Protein AF-U2P2Z2-F1 (afdb_monomer_lite)

InterPro domains:
  IPR013830 SGNH hydrolase-type esterase domain [PF14606] (158-336)
  IPR017946 PLC-like phosphodiesterase, TIM beta/alpha-barrel domain superfamily [G3DSA:3.20.20.190] (343-568)
  IPR017946 PLC-like phosphodiesterase, TIM beta/alpha-barrel domain superfamily [SSF51695] (341-562)
  IPR030395 Glycerophosphodiester phosphodiesterase domain [PF03009] (346-561)
  IPR030395 Glycerophosphodiester phosphodiesterase domain [PS51704] (341-568)
  IPR032740 SGNH hydrolase-type esterase, N-terminal [PF14607] (8-145)
  IPR036514 SGNH hydrolase superfamily [G3DSA:3.40.50.1110] (157-342)

Foldseek 3Di:
DPDQQAQKFQEFPRNQCTPWLFRDHPVLLVPADVLLSVLRLFNARIKWKKKKQFQKKKKKFAWQDDDDDPQAACQQAFNKWKWWQDLLRATDTADLPPQWDDDPGRPDITMGMGHRHDGDGMIMMMMRGHLNTHIPDMDMDGDPPMDMGIDHPVLFPAFAAEEAEEVLLSDPYEHHRCLRLQNLLCSQQVHGYHRSYRHLRQQLDVSVLLVVLVGPHLEYEYYRLLNNLVPALVSLQVSLLNSLVSNVVRDLHAYEYEQAAQQQCCVVCVVVRVSSVSSLVSNVVSLVVCVVVVNPNYHYQYNVLLPQHPQQDSPRRHGYSNSSVSSSVSVNLVVLLRQFAFEEAQQALAPDPLHFRVDLVRQVNNQLQPGQAYEWEWDAACVGWIWTDDDCDQVNHRRNDHDCVVQQCSATPSRHGTDTLLRSLLSCVPGPHAYEYEYEDDPDLVRLLSSLVVNVVSCVVSVVVVRYAYEYCDLSNQLSCLVVDDPHAYEYENLPDALVRSVVSNHQEYAYELVSCVVSSSRCVVSSSVNHAYHYPADEDPVSLVSVSSSRHNYYHYNCRVSSCVSSNHDDPRD

pLDDT: mean 94.34, std 7.3, range [35.56, 98.88]

Structure (mmCIF, N/CA/C/O backbone):
data_AF-U2P2Z2-F1
#
_entry.id   AF-U2P2Z2-F1
#
loop_
_atom_site.group_PDB
_atom_site.id
_atom_site.type_symbol
_atom_site.label_atom_id
_atom_site.label_alt_id
_atom_site.label_comp_id
_atom_site.label_asym_id
_atom_site.label_entity_id
_atom_site.label_seq_id
_atom_site.pdbx_PDB_ins_code
_atom_site.Cartn_x
_atom_site.Cartn_y
_atom_site.Cartn_z
_atom_site.occupancy
_atom_site.B_iso_or_equiv
_atom_site.auth_seq_id
_atom_site.auth_comp_id
_atom_site.auth_asym_id
_atom_site.auth_atom_id
_atom_site.pdbx_PDB_model_num
ATOM 1 N N . MET A 1 1 ? -1.921 -18.535 -22.411 1.00 59.62 1 MET A N 1
ATOM 2 C CA . MET A 1 1 ? -2.942 -17.616 -21.853 1.00 59.62 1 MET A CA 1
ATOM 3 C C . MET A 1 1 ? -4.025 -17.412 -22.910 1.00 59.62 1 MET A C 1
ATOM 5 O O . MET A 1 1 ? -3.780 -16.688 -23.862 1.00 59.62 1 MET A O 1
ATOM 9 N N . SER A 1 2 ? -5.150 -18.131 -22.833 1.00 51.72 2 SER A N 1
ATOM 10 C CA . SER A 1 2 ? -6.151 -18.216 -23.920 1.00 51.72 2 SER A CA 1
ATOM 11 C C . SER A 1 2 ? -7.343 -17.251 -23.797 1.00 51.72 2 SER A C 1
ATOM 13 O O . SER A 1 2 ? -8.148 -17.189 -24.721 1.00 51.72 2 SER A O 1
ATOM 15 N N . GLY A 1 3 ? -7.458 -16.492 -22.699 1.00 60.69 3 GLY A N 1
ATOM 16 C CA . GLY A 1 3 ? -8.512 -15.484 -22.510 1.00 60.69 3 GLY A CA 1
ATOM 17 C C . GLY A 1 3 ? -8.259 -14.168 -23.260 1.00 60.69 3 GLY A C 1
ATOM 18 O O . GLY A 1 3 ? -7.145 -13.904 -23.714 1.00 60.69 3 GLY A O 1
ATOM 19 N N . ASP A 1 4 ? -9.292 -13.327 -23.370 1.00 59.44 4 ASP A N 1
ATOM 20 C CA . ASP A 1 4 ? -9.217 -12.030 -24.066 1.00 59.44 4 ASP A CA 1
ATOM 21 C C . ASP A 1 4 ? -8.468 -10.946 -23.278 1.00 59.44 4 ASP A C 1
ATOM 23 O O . ASP A 1 4 ? -7.847 -10.066 -23.877 1.00 59.44 4 ASP A O 1
ATOM 27 N N . VAL A 1 5 ? -8.433 -11.067 -21.946 1.00 64.75 5 VAL A N 1
ATOM 28 C CA . VAL A 1 5 ? -7.546 -10.293 -21.068 1.00 64.75 5 VAL A CA 1
ATOM 29 C C . VAL A 1 5 ? -6.457 -11.238 -20.548 1.00 64.75 5 VAL A C 1
ATOM 31 O O . VAL A 1 5 ? -6.772 -12.184 -19.821 1.00 64.75 5 VAL A O 1
ATOM 34 N N . PRO A 1 6 ? -5.183 -11.046 -20.929 1.00 70.06 6 PRO A N 1
ATOM 35 C CA . PRO A 1 6 ? -4.102 -11.904 -20.477 1.00 70.06 6 PRO A CA 1
ATOM 36 C C . PRO A 1 6 ? -3.824 -11.670 -18.986 1.00 70.06 6 PRO A C 1
ATOM 38 O O . PRO A 1 6 ? -4.098 -10.600 -18.441 1.00 70.06 6 PRO A O 1
ATOM 41 N N . ALA A 1 7 ? -3.246 -12.679 -18.336 1.00 84.06 7 ALA A N 1
ATOM 42 C CA . ALA A 1 7 ? -2.871 -12.686 -16.922 1.00 84.06 7 ALA A CA 1
ATOM 43 C C . ALA A 1 7 ? -1.640 -11.801 -16.636 1.00 84.06 7 ALA A C 1
ATOM 45 O O . ALA A 1 7 ? -0.621 -12.279 -16.140 1.00 84.06 7 ALA A O 1
ATOM 46 N N . VAL A 1 8 ? -1.717 -10.524 -17.016 1.00 92.12 8 VAL A N 1
ATOM 47 C CA . VAL A 1 8 ? -0.622 -9.552 -16.949 1.00 92.12 8 VAL A CA 1
ATOM 48 C C . VAL A 1 8 ? -0.906 -8.541 -15.848 1.00 92.12 8 VAL A C 1
ATOM 50 O O . VAL A 1 8 ? -1.832 -7.740 -15.945 1.00 92.12 8 VAL A O 1
ATOM 53 N N . PHE A 1 9 ? -0.090 -8.577 -14.805 1.00 94.25 9 PHE A N 1
ATOM 54 C CA . PHE A 1 9 ? -0.097 -7.623 -13.703 1.00 94.25 9 PHE A CA 1
ATOM 55 C C . PHE A 1 9 ? 0.851 -6.460 -14.021 1.00 94.25 9 PHE A C 1
ATOM 57 O O . PHE A 1 9 ? 1.650 -6.534 -14.954 1.00 94.25 9 PHE A O 1
ATOM 64 N N . GLY A 1 10 ? 0.756 -5.374 -13.253 1.00 94.56 10 GLY A N 1
ATOM 65 C CA . GLY A 1 10 ? 1.661 -4.228 -13.387 1.00 94.56 10 GLY A CA 1
ATOM 66 C C . GLY A 1 10 ? 1.199 -3.112 -14.334 1.00 94.56 10 GLY A C 1
ATOM 67 O O . GLY A 1 10 ? 1.959 -2.187 -14.611 1.00 94.56 10 GLY A O 1
ATOM 68 N N . ARG A 1 11 ? -0.046 -3.169 -14.832 1.00 92.38 11 ARG A N 1
ATOM 69 C CA . ARG A 1 11 ? -0.637 -2.173 -15.751 1.00 92.38 11 ARG A CA 1
ATOM 70 C C . ARG A 1 11 ? -2.086 -1.831 -15.403 1.00 92.38 11 ARG A C 1
ATOM 72 O O . ARG A 1 11 ? -2.792 -2.660 -14.831 1.00 92.38 11 ARG A O 1
ATOM 79 N N . ALA A 1 12 ? -2.535 -0.638 -15.798 1.00 92.62 12 ALA A N 1
ATOM 80 C CA . ALA A 1 12 ? -3.842 -0.095 -15.417 1.00 92.62 12 ALA A CA 1
ATOM 81 C C . ALA A 1 12 ? -4.987 -0.431 -16.398 1.00 92.62 12 ALA A C 1
ATOM 83 O O . ALA A 1 12 ? -6.027 -0.938 -15.987 1.00 92.62 12 ALA A O 1
ATOM 84 N N . TRP A 1 13 ? -4.804 -0.219 -17.704 1.00 93.75 13 TRP A N 1
ATOM 85 C CA . TRP A 1 13 ? -5.878 -0.338 -18.707 1.00 93.75 13 TRP A CA 1
ATOM 86 C C . TRP A 1 13 ? -6.007 -1.750 -19.299 1.00 93.75 13 TRP A C 1
ATOM 88 O O . TRP A 1 13 ? -5.945 -1.944 -20.512 1.00 93.75 13 TRP A O 1
ATOM 98 N N . ASN A 1 14 ? -6.161 -2.763 -18.442 1.00 90.56 14 ASN A N 1
ATOM 99 C CA . ASN A 1 14 ? -6.108 -4.177 -18.846 1.00 90.56 14 ASN A CA 1
ATOM 100 C C . ASN A 1 14 ? -7.088 -4.548 -19.971 1.00 90.56 14 ASN A C 1
ATOM 102 O O . ASN A 1 14 ? -6.697 -5.247 -20.905 1.00 90.56 14 ASN A O 1
ATOM 106 N N . ALA A 1 15 ? -8.335 -4.076 -19.889 1.00 89.06 15 ALA A N 1
ATOM 107 C CA . ALA A 1 15 ? -9.358 -4.365 -20.892 1.00 89.06 15 ALA A CA 1
ATOM 108 C C . ALA A 1 15 ? -9.067 -3.683 -22.241 1.00 89.06 15 ALA A C 1
ATOM 110 O O . ALA A 1 15 ? -9.197 -4.322 -23.279 1.00 89.06 15 ALA A O 1
ATOM 111 N N . GLU A 1 16 ? -8.628 -2.417 -22.232 1.00 93.00 16 GLU A N 1
ATOM 112 C CA . GLU A 1 16 ? -8.312 -1.662 -23.458 1.00 93.00 16 GLU A CA 1
ATOM 113 C C . GLU A 1 16 ? -7.045 -2.178 -24.157 1.00 93.00 16 GLU A C 1
ATOM 115 O O . GLU A 1 16 ? -6.975 -2.183 -25.382 1.00 93.00 16 GLU A O 1
ATOM 120 N N . ILE A 1 17 ? -6.034 -2.611 -23.396 1.00 93.44 17 ILE A N 1
ATOM 121 C CA . ILE A 1 17 ? -4.768 -3.118 -23.953 1.00 93.44 17 ILE A CA 1
ATOM 122 C C . ILE A 1 17 ? -4.935 -4.544 -24.507 1.00 93.44 17 ILE A C 1
ATOM 124 O O . ILE A 1 17 ? -4.268 -4.927 -25.474 1.00 93.44 17 ILE A O 1
ATOM 128 N N . GLY A 1 18 ? -5.810 -5.350 -23.899 1.00 90.38 18 GLY A N 1
ATOM 129 C CA . GLY A 1 18 ? -6.049 -6.730 -24.312 1.00 90.38 18 GLY A CA 1
ATOM 130 C C . GLY A 1 18 ? -4.775 -7.580 -24.261 1.00 90.38 18 GLY A C 1
ATOM 131 O O . GLY A 1 18 ? -4.009 -7.524 -23.294 1.00 90.38 18 GLY A O 1
ATOM 132 N N . LYS A 1 19 ? -4.543 -8.375 -25.314 1.00 89.19 19 LYS A N 1
ATOM 133 C CA . LYS A 1 19 ? -3.475 -9.395 -25.401 1.00 89.19 19 LYS A CA 1
ATOM 134 C C . LYS A 1 19 ? -2.052 -8.841 -25.551 1.00 89.19 19 LYS A C 1
ATOM 136 O O . LYS A 1 19 ? -1.106 -9.620 -25.463 1.00 89.19 19 LYS A O 1
ATOM 141 N N . ARG A 1 20 ? -1.885 -7.536 -25.789 1.00 92.19 20 ARG A N 1
ATOM 142 C CA . ARG A 1 20 ? -0.557 -6.904 -25.890 1.00 92.19 20 ARG A CA 1
ATOM 143 C C . ARG A 1 20 ? 0.114 -6.845 -24.518 1.00 92.19 20 ARG A C 1
ATOM 145 O O . ARG A 1 20 ? -0.564 -6.984 -23.505 1.00 92.19 20 ARG A O 1
ATOM 152 N N . TYR A 1 21 ? 1.420 -6.600 -24.475 1.00 95.06 21 TYR A N 1
ATOM 153 C CA . TYR A 1 21 ? 2.199 -6.424 -23.237 1.00 95.06 21 TYR A CA 1
ATOM 154 C C . TYR A 1 21 ? 2.595 -4.957 -23.032 1.00 95.06 21 TYR A C 1
ATOM 156 O O . TYR A 1 21 ? 3.666 -4.651 -22.514 1.00 95.06 21 TYR A O 1
ATOM 164 N N . ASP A 1 22 ? 1.715 -4.053 -23.459 1.00 96.25 22 ASP A N 1
ATOM 165 C CA . ASP A 1 22 ? 1.936 -2.615 -23.376 1.00 96.25 22 ASP A CA 1
ATOM 166 C C . ASP A 1 22 ? 1.561 -2.085 -21.988 1.00 96.25 22 ASP A C 1
ATOM 168 O O . ASP A 1 22 ? 0.817 -2.713 -21.221 1.00 96.25 22 ASP A O 1
ATOM 172 N N . ARG A 1 23 ? 2.042 -0.875 -21.703 1.00 97.38 23 ARG A N 1
ATOM 173 C CA . ARG A 1 23 ? 1.770 -0.115 -20.478 1.00 97.38 23 ARG A CA 1
ATOM 174 C C . ARG A 1 23 ? 0.722 0.980 -20.678 1.00 97.38 23 ARG A C 1
ATOM 176 O O . ARG A 1 23 ? 0.075 1.363 -19.708 1.00 97.38 23 ARG A O 1
ATOM 183 N N . LEU A 1 24 ? 0.508 1.431 -21.919 1.00 97.31 24 LEU A N 1
ATOM 184 C CA . LEU A 1 24 ? -0.551 2.373 -22.304 1.00 97.31 24 LEU A CA 1
ATOM 185 C C . LEU A 1 24 ? -1.488 1.748 -23.355 1.00 97.31 24 LEU A C 1
ATOM 187 O O . LEU A 1 24 ? -1.005 1.040 -24.241 1.00 97.31 24 LEU A O 1
ATOM 191 N N . PRO A 1 25 ? -2.804 2.026 -23.314 1.00 96.62 25 PRO A N 1
ATOM 192 C CA . PRO A 1 25 ? -3.735 1.667 -24.377 1.00 96.62 25 PRO A CA 1
ATOM 193 C C . PRO A 1 25 ? -3.516 2.528 -25.627 1.00 96.62 25 PRO A C 1
ATOM 195 O O . PRO A 1 25 ? -2.976 3.632 -25.563 1.00 96.62 25 PRO A O 1
ATOM 198 N N . GLU A 1 26 ? -4.004 2.044 -26.769 1.00 95.81 26 GLU A N 1
ATOM 199 C CA . GLU A 1 26 ? -3.802 2.670 -28.088 1.00 95.81 26 GLU A CA 1
ATOM 200 C C . GLU A 1 26 ? -4.307 4.118 -28.158 1.00 95.81 26 GLU A C 1
ATOM 202 O O . GLU A 1 26 ? -3.642 4.994 -28.707 1.00 95.81 26 GLU A O 1
ATOM 207 N N . ARG A 1 27 ? -5.445 4.399 -27.512 1.00 96.56 27 ARG A N 1
ATOM 208 C CA . ARG A 1 27 ? -5.996 5.756 -27.392 1.00 96.56 27 ARG A CA 1
ATOM 209 C C . ARG A 1 27 ? -5.008 6.726 -26.743 1.00 96.56 27 ARG A C 1
ATOM 211 O O . ARG A 1 27 ? -4.902 7.865 -27.186 1.00 96.56 27 ARG A O 1
ATOM 218 N N . LEU A 1 28 ? -4.307 6.292 -25.693 1.00 96.56 28 LEU A N 1
ATOM 219 C CA . LEU A 1 28 ? -3.320 7.126 -25.008 1.00 96.56 28 LEU A CA 1
ATOM 220 C C . LEU A 1 28 ? -2.019 7.204 -25.806 1.00 96.56 28 LEU A C 1
ATOM 222 O O . LEU A 1 28 ? -1.460 8.285 -25.946 1.00 96.56 28 LEU A O 1
ATOM 226 N N . GLN A 1 29 ? -1.591 6.100 -26.422 1.00 95.62 29 GLN A N 1
ATOM 227 C CA . GLN A 1 29 ? -0.454 6.080 -27.349 1.00 95.62 29 GLN A CA 1
ATOM 228 C C . GLN A 1 29 ? -0.597 7.103 -28.492 1.00 95.62 29 GLN A C 1
ATOM 230 O O . GLN A 1 29 ? 0.404 7.649 -28.945 1.00 95.62 29 GLN A O 1
ATOM 235 N N . ALA A 1 30 ? -1.823 7.394 -28.938 1.00 94.06 30 ALA A N 1
ATOM 236 C CA . ALA A 1 30 ? -2.094 8.349 -30.012 1.00 94.06 30 ALA A CA 1
ATOM 237 C C . ALA A 1 30 ? -1.934 9.833 -29.623 1.00 94.06 30 ALA A C 1
ATOM 239 O O . ALA A 1 30 ? -1.854 10.677 -30.514 1.00 94.06 30 ALA A O 1
ATOM 240 N N . VAL A 1 31 ? -1.915 10.165 -28.326 1.00 94.44 31 VAL A N 1
ATOM 241 C CA . VAL A 1 31 ? -1.913 11.562 -27.840 1.00 94.44 31 VAL A CA 1
ATOM 242 C C . VAL A 1 31 ? -0.679 11.935 -27.017 1.00 94.44 31 VAL A C 1
ATOM 244 O O . VAL A 1 31 ? -0.496 13.105 -26.693 1.00 94.44 31 VAL A O 1
ATOM 247 N N . VAL A 1 32 ? 0.161 10.961 -26.667 1.00 94.38 32 VAL A N 1
ATOM 248 C CA . VAL A 1 32 ? 1.430 11.190 -25.961 1.00 94.38 32 VAL A CA 1
ATOM 249 C C . VAL A 1 32 ? 2.582 11.433 -26.947 1.00 94.38 32 VAL A C 1
ATOM 251 O O . VAL A 1 32 ? 2.471 11.058 -28.117 1.00 94.38 32 VAL A O 1
ATOM 254 N N . PRO A 1 33 ? 3.707 12.032 -26.508 1.00 95.00 33 PRO A N 1
ATOM 255 C CA . PRO A 1 33 ? 4.886 12.197 -27.356 1.00 95.00 33 PRO A CA 1
ATOM 256 C C . PRO A 1 33 ? 5.386 10.873 -27.952 1.00 95.00 33 PRO A C 1
ATOM 258 O O . PRO A 1 33 ? 5.292 9.824 -27.314 1.00 95.00 33 PRO A O 1
ATOM 261 N N . GLU A 1 34 ? 5.995 10.930 -29.141 1.00 95.88 34 GLU A N 1
ATOM 262 C CA . GLU A 1 34 ? 6.474 9.748 -29.877 1.00 95.88 34 GLU A CA 1
ATOM 263 C C . GLU A 1 34 ? 7.367 8.828 -29.035 1.00 95.88 34 GLU A C 1
ATOM 265 O O . GLU A 1 34 ? 7.205 7.608 -29.041 1.00 95.88 34 GLU A O 1
ATOM 270 N N . ALA A 1 35 ? 8.291 9.416 -28.273 1.00 96.62 35 ALA A N 1
ATOM 271 C CA . ALA A 1 35 ? 9.191 8.658 -27.415 1.00 96.62 35 ALA A CA 1
ATOM 272 C C . ALA A 1 35 ? 8.424 7.912 -26.308 1.00 96.62 35 ALA A C 1
ATOM 274 O O . ALA A 1 35 ? 8.652 6.721 -26.099 1.00 96.62 35 ALA A O 1
ATOM 275 N N . VAL A 1 36 ? 7.447 8.563 -25.663 1.00 97.38 36 VAL A N 1
ATOM 276 C CA . VAL A 1 36 ? 6.566 7.922 -24.670 1.00 97.38 36 VAL A CA 1
ATOM 277 C C . VAL A 1 36 ? 5.756 6.803 -25.318 1.00 97.38 36 VAL A C 1
ATOM 279 O O . VAL A 1 36 ? 5.675 5.710 -24.757 1.00 97.38 36 VAL A O 1
ATOM 282 N N . ARG A 1 37 ? 5.198 7.037 -26.512 1.00 96.94 37 ARG A N 1
ATOM 283 C CA . ARG A 1 37 ? 4.458 6.027 -27.278 1.00 96.94 37 ARG A CA 1
ATOM 284 C C . ARG A 1 37 ? 5.309 4.779 -27.498 1.00 96.94 37 ARG A C 1
ATOM 286 O O . ARG A 1 37 ? 4.893 3.696 -27.091 1.00 96.94 37 ARG A O 1
ATOM 293 N N . ALA A 1 38 ? 6.506 4.931 -28.061 1.00 97.00 38 ALA A N 1
ATOM 294 C CA . ALA A 1 38 ? 7.412 3.817 -28.333 1.00 97.00 38 ALA A CA 1
ATOM 295 C C . ALA A 1 38 ? 7.823 3.069 -27.051 1.00 97.00 38 ALA A C 1
ATOM 297 O O . ALA A 1 38 ? 7.792 1.838 -26.998 1.00 97.00 38 ALA A O 1
ATOM 298 N N . LEU A 1 39 ? 8.155 3.803 -25.984 1.00 97.75 39 LEU A N 1
ATOM 299 C CA . LEU A 1 39 ? 8.560 3.227 -24.699 1.00 97.75 39 LEU A CA 1
ATOM 300 C C . LEU A 1 39 ? 7.395 2.556 -23.958 1.00 97.75 39 LEU A C 1
ATOM 302 O O . LEU A 1 39 ? 7.618 1.631 -23.173 1.00 97.75 39 LEU A O 1
ATOM 306 N N . SER A 1 40 ? 6.151 2.973 -24.200 1.00 97.62 40 SER A N 1
ATOM 307 C CA . SER A 1 40 ? 4.966 2.356 -23.592 1.00 97.62 40 SER A CA 1
ATOM 308 C C . SER A 1 40 ? 4.722 0.919 -24.053 1.00 97.62 40 SER A C 1
ATOM 310 O O . SER A 1 40 ? 4.076 0.163 -23.330 1.00 97.62 40 SER A O 1
ATOM 312 N N . CYS A 1 41 ? 5.289 0.516 -25.192 1.00 97.25 41 CYS A N 1
ATOM 313 C CA . CYS A 1 41 ? 5.242 -0.859 -25.688 1.00 97.25 41 CYS A CA 1
ATOM 314 C C . CYS A 1 41 ? 6.234 -1.788 -24.960 1.00 97.25 41 CYS A C 1
ATOM 316 O O . CYS A 1 41 ? 6.186 -3.003 -25.135 1.00 97.25 41 CYS A O 1
ATOM 318 N N . ASN A 1 42 ? 7.178 -1.248 -24.175 1.00 98.06 42 ASN A N 1
ATOM 319 C CA . ASN A 1 42 ? 8.096 -2.063 -23.373 1.00 98.06 42 ASN A CA 1
ATOM 320 C C . ASN A 1 42 ? 7.388 -2.591 -22.120 1.00 98.06 42 ASN A C 1
ATOM 322 O O . ASN A 1 42 ? 6.615 -1.868 -21.494 1.00 98.06 42 ASN A O 1
ATOM 326 N N . SER A 1 43 ? 7.705 -3.820 -21.714 1.00 97.69 43 SER A N 1
ATOM 327 C CA . SER A 1 43 ? 7.015 -4.536 -20.630 1.00 97.69 43 SER A CA 1
ATOM 328 C C . SER A 1 43 ? 7.544 -4.248 -19.215 1.00 97.69 43 SER A C 1
ATOM 330 O O . SER A 1 43 ? 7.404 -5.084 -18.323 1.00 97.69 43 SER A O 1
ATOM 332 N N . SER A 1 44 ? 8.148 -3.078 -18.988 1.00 98.25 44 SER A N 1
ATOM 333 C CA . SER A 1 44 ? 8.714 -2.718 -17.682 1.00 98.25 44 SER A CA 1
ATOM 334 C C . SER A 1 44 ? 7.688 -2.772 -16.553 1.00 98.25 44 SER A C 1
ATOM 336 O O . SER A 1 44 ? 6.582 -2.243 -16.667 1.00 98.25 44 SER A O 1
ATOM 338 N N . GLY A 1 45 ? 8.065 -3.416 -15.447 1.00 97.88 45 GLY A N 1
ATOM 339 C CA . GLY A 1 45 ? 7.198 -3.610 -14.281 1.00 97.88 45 GLY A CA 1
ATOM 340 C C . GLY A 1 45 ? 6.010 -4.550 -14.509 1.00 97.88 45 GLY A C 1
ATOM 341 O O . GLY A 1 45 ? 5.247 -4.785 -13.575 1.00 97.88 45 GLY A O 1
ATOM 342 N N . LEU A 1 46 ? 5.842 -5.108 -15.714 1.00 98.00 46 LEU A N 1
ATOM 343 C CA . LEU A 1 46 ? 4.805 -6.097 -15.974 1.00 98.00 46 LEU A CA 1
ATOM 344 C C . LEU A 1 46 ? 5.235 -7.470 -15.463 1.00 98.00 46 LEU A C 1
ATOM 346 O O . LEU A 1 46 ? 6.414 -7.835 -15.504 1.00 98.00 46 LEU A O 1
ATOM 350 N N . SER A 1 47 ? 4.261 -8.260 -15.025 1.00 97.12 47 SER A N 1
ATOM 351 C CA . SER A 1 47 ? 4.497 -9.638 -14.605 1.00 97.12 47 SER A CA 1
ATOM 352 C C . SER A 1 47 ? 3.351 -10.565 -14.992 1.00 97.12 47 SER A C 1
ATOM 354 O O . SER A 1 47 ? 2.225 -10.132 -15.239 1.00 97.12 47 SER A O 1
ATOM 356 N N . VAL A 1 48 ? 3.636 -11.864 -15.043 1.00 95.69 48 VAL A N 1
ATOM 357 C CA . VAL A 1 48 ? 2.630 -12.924 -15.177 1.00 95.69 48 VAL A CA 1
ATOM 358 C C . VAL A 1 48 ? 2.631 -13.756 -13.904 1.00 95.69 48 VAL A C 1
ATOM 360 O O . VAL A 1 48 ? 3.687 -14.222 -13.474 1.00 95.69 48 VAL A O 1
ATOM 363 N N . ARG A 1 49 ? 1.450 -13.959 -13.307 1.00 93.88 49 ARG A N 1
ATOM 364 C CA . ARG A 1 49 ? 1.291 -14.776 -12.095 1.00 93.88 49 ARG A CA 1
ATOM 365 C C . ARG A 1 49 ? 0.548 -16.065 -12.388 1.00 93.88 49 ARG A C 1
ATOM 367 O O . ARG A 1 49 ? -0.477 -16.062 -13.074 1.00 93.88 49 ARG A O 1
ATOM 374 N N . PHE A 1 50 ? 1.041 -17.165 -11.843 1.00 94.31 50 PHE A N 1
ATOM 375 C CA . PHE A 1 50 ? 0.435 -18.481 -12.011 1.00 94.31 50 PHE A CA 1
ATOM 376 C C . PHE A 1 50 ? 0.692 -19.370 -10.799 1.00 94.31 50 PHE A C 1
ATOM 378 O O . PHE A 1 50 ? 1.610 -19.137 -10.019 1.00 94.31 50 PHE A O 1
ATOM 385 N N . VAL A 1 51 ? -0.152 -20.379 -10.632 1.00 94.50 51 VAL A N 1
ATOM 386 C CA . VAL A 1 51 ? -0.078 -21.377 -9.568 1.00 94.50 51 VAL A CA 1
ATOM 387 C C . VAL A 1 51 ? 0.135 -22.742 -10.203 1.00 94.50 51 VAL A C 1
ATOM 389 O O . VAL A 1 51 ? -0.548 -23.070 -11.173 1.00 94.50 51 VAL A O 1
ATOM 392 N N . THR A 1 52 ? 1.081 -23.509 -9.673 1.00 95.69 52 THR A N 1
ATOM 393 C CA . THR A 1 52 ? 1.357 -24.883 -10.108 1.00 95.69 52 THR A CA 1
ATOM 394 C C . THR A 1 52 ? 2.010 -25.683 -8.983 1.00 95.69 52 THR A C 1
ATOM 396 O O . THR A 1 52 ? 2.606 -25.106 -8.067 1.00 95.69 52 THR A O 1
ATOM 399 N N . ASP A 1 53 ? 1.901 -27.004 -9.056 1.00 95.12 53 ASP A N 1
ATOM 400 C CA . ASP A 1 53 ? 2.612 -27.970 -8.220 1.00 95.12 53 ASP A CA 1
ATOM 401 C C . ASP A 1 53 ? 3.869 -28.554 -8.905 1.00 95.12 53 ASP A C 1
ATOM 403 O O . ASP A 1 53 ? 4.598 -29.354 -8.310 1.00 95.12 53 ASP A O 1
ATOM 407 N N . ALA A 1 54 ? 4.155 -28.125 -10.138 1.00 96.88 54 ALA A N 1
ATOM 408 C CA . ALA A 1 54 ? 5.243 -28.644 -10.954 1.00 96.88 54 ALA A CA 1
ATOM 409 C C . ALA A 1 54 ? 6.632 -28.313 -10.412 1.00 96.88 54 ALA A C 1
ATOM 411 O O . ALA A 1 54 ? 6.911 -27.214 -9.925 1.00 96.88 54 ALA A O 1
ATOM 412 N N . ARG A 1 55 ? 7.561 -29.255 -10.584 1.00 95.81 55 ARG A N 1
ATOM 413 C CA . ARG A 1 55 ? 8.955 -29.092 -10.150 1.00 95.81 55 ARG A CA 1
ATOM 414 C C . ARG A 1 55 ? 9.823 -28.471 -11.229 1.00 95.81 55 ARG A C 1
ATOM 416 O O . ARG A 1 55 ? 10.894 -27.954 -10.901 1.00 95.81 55 ARG A O 1
ATOM 423 N N . ASN A 1 56 ? 9.390 -28.520 -12.485 1.00 97.12 56 ASN A N 1
ATOM 424 C CA . ASN A 1 56 ? 10.043 -27.829 -13.582 1.00 97.12 56 ASN A CA 1
ATOM 425 C C . ASN A 1 56 ? 9.083 -26.845 -14.255 1.00 97.12 56 ASN A C 1
ATOM 427 O O . ASN A 1 56 ? 7.928 -27.157 -14.534 1.00 97.12 56 ASN A O 1
ATOM 431 N N . ILE A 1 57 ? 9.592 -25.643 -14.518 1.00 98.25 57 ILE A N 1
ATOM 432 C CA . ILE A 1 57 ? 8.870 -24.558 -15.180 1.00 98.25 57 ILE A CA 1
ATOM 433 C C . ILE A 1 57 ? 9.665 -24.152 -16.418 1.00 98.25 57 ILE A C 1
ATOM 435 O O . ILE A 1 57 ? 10.866 -23.874 -16.339 1.00 98.25 57 ILE A O 1
ATOM 439 N N . TYR A 1 58 ? 8.981 -24.091 -17.554 1.00 97.88 58 TYR A N 1
ATOM 440 C CA . TYR A 1 58 ? 9.539 -23.755 -18.858 1.00 97.88 58 TYR A CA 1
ATOM 441 C C . TYR A 1 58 ? 8.912 -22.456 -19.346 1.00 97.88 58 TYR A C 1
ATOM 443 O O . TYR A 1 58 ? 7.700 -22.369 -19.502 1.00 97.88 58 TYR A O 1
ATOM 451 N N . ILE A 1 59 ? 9.726 -21.443 -19.611 1.00 97.81 59 ILE A N 1
ATOM 452 C CA . ILE A 1 59 ? 9.264 -20.162 -20.140 1.00 97.81 59 ILE A CA 1
ATOM 453 C C . ILE A 1 59 ? 9.754 -20.033 -21.573 1.00 97.81 59 ILE A C 1
ATOM 455 O O . ILE A 1 59 ? 10.947 -20.203 -21.825 1.00 97.81 59 ILE A O 1
ATOM 459 N N . ARG A 1 60 ? 8.850 -19.708 -22.501 1.00 97.19 60 ARG A N 1
ATOM 460 C CA . ARG A 1 60 ? 9.174 -19.373 -23.895 1.00 97.19 60 ARG A CA 1
ATOM 461 C C . ARG A 1 60 ? 8.478 -18.085 -24.289 1.00 97.19 60 ARG A C 1
ATOM 463 O O . ARG A 1 60 ? 7.324 -17.875 -23.931 1.00 97.19 60 ARG A O 1
ATOM 470 N N . TYR A 1 61 ? 9.175 -17.220 -25.011 1.00 96.12 61 TYR A N 1
ATOM 471 C CA . TYR A 1 61 ? 8.625 -15.933 -25.423 1.00 96.12 61 TYR A CA 1
ATOM 472 C C . TYR A 1 61 ? 9.355 -15.376 -26.645 1.00 96.12 61 TYR A C 1
ATOM 474 O O . TYR A 1 61 ? 10.485 -15.760 -26.958 1.00 96.12 61 TYR A O 1
ATOM 482 N N . GLY A 1 62 ? 8.686 -14.465 -27.347 1.00 96.00 62 GLY A N 1
ATOM 483 C CA . GLY A 1 62 ? 9.239 -13.755 -28.497 1.00 96.00 62 GLY A CA 1
ATOM 484 C C . GLY A 1 62 ? 9.311 -12.255 -28.244 1.00 96.00 62 GLY A C 1
ATOM 485 O O . GLY A 1 62 ? 8.377 -11.676 -27.691 1.00 96.00 62 GLY A O 1
ATOM 486 N N . LEU A 1 63 ? 10.385 -11.620 -28.713 1.00 95.56 63 LEU A N 1
ATOM 487 C CA . LEU A 1 63 ? 10.619 -10.179 -28.571 1.00 95.56 63 LEU A CA 1
ATOM 488 C C . LEU A 1 63 ? 10.550 -9.458 -29.918 1.00 95.56 63 LEU A C 1
ATOM 490 O O . LEU A 1 63 ? 10.849 -10.047 -30.961 1.00 95.56 63 LEU A O 1
ATOM 494 N N . ALA A 1 64 ? 10.117 -8.199 -29.927 1.00 93.94 64 ALA A N 1
ATOM 495 C CA . ALA A 1 64 ? 10.054 -7.420 -31.166 1.00 93.94 64 ALA A CA 1
ATOM 496 C C . ALA A 1 64 ? 11.437 -6.987 -31.661 1.00 93.94 64 ALA A C 1
ATOM 498 O O . ALA A 1 64 ? 11.621 -6.850 -32.868 1.00 93.94 64 ALA A O 1
ATOM 499 N N . GLU A 1 65 ? 12.400 -6.822 -30.754 1.00 90.06 65 GLU A N 1
ATOM 500 C CA . GLU A 1 65 ? 13.695 -6.211 -31.045 1.00 90.06 65 GLU A CA 1
ATOM 501 C C . GLU A 1 65 ? 14.851 -7.037 -30.467 1.00 90.06 65 GLU A C 1
ATOM 503 O O . GLU A 1 65 ? 14.712 -7.687 -29.430 1.00 90.06 65 GLU A O 1
ATOM 508 N N . VAL A 1 66 ? 16.002 -7.003 -31.144 1.00 87.75 66 VAL A N 1
ATOM 509 C CA . VAL A 1 66 ? 17.294 -7.347 -30.539 1.00 87.75 66 VAL A CA 1
ATOM 510 C C . VAL A 1 66 ? 17.878 -6.024 -30.077 1.00 87.75 66 VAL A C 1
ATOM 512 O O . VAL A 1 66 ? 18.039 -5.116 -30.892 1.00 87.75 66 VAL A O 1
ATOM 515 N N . ARG A 1 67 ? 18.135 -5.895 -28.779 1.00 86.31 67 ARG A N 1
ATOM 516 C CA . ARG A 1 67 ? 18.678 -4.673 -28.191 1.00 86.31 67 ARG A CA 1
ATOM 517 C C . ARG A 1 67 ? 20.061 -4.942 -27.635 1.00 86.31 67 ARG A C 1
ATOM 519 O O . ARG A 1 67 ? 20.263 -5.967 -26.997 1.00 86.31 67 ARG A O 1
ATOM 526 N N . ASP A 1 68 ? 20.949 -3.990 -27.865 1.00 84.50 68 ASP A N 1
ATOM 527 C CA . ASP A 1 68 ? 22.285 -3.924 -27.288 1.00 84.50 68 ASP A CA 1
ATOM 528 C C . ASP A 1 68 ? 22.423 -2.528 -26.673 1.00 84.50 68 ASP A C 1
ATOM 530 O O . ASP A 1 68 ? 22.483 -1.521 -27.381 1.00 84.50 68 ASP A O 1
AT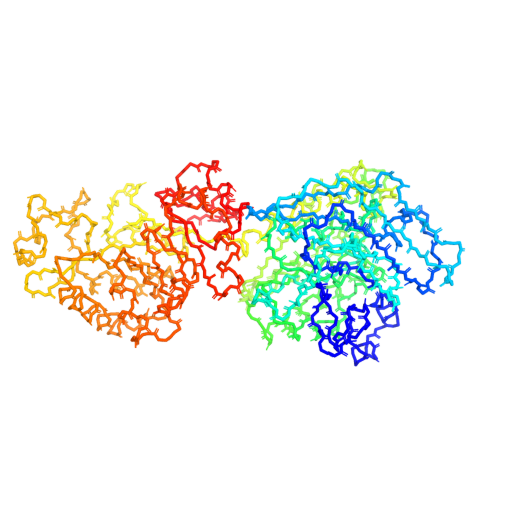OM 534 N N . LEU A 1 69 ? 22.320 -2.462 -25.347 1.00 90.75 69 LEU A N 1
ATOM 535 C CA . LEU A 1 69 ? 22.402 -1.232 -24.567 1.00 90.75 69 LEU A CA 1
ATOM 536 C C . LEU A 1 69 ? 23.619 -1.358 -23.654 1.00 90.75 69 LEU A C 1
ATOM 538 O O . LEU A 1 69 ? 23.606 -2.144 -22.714 1.00 90.75 69 LEU A O 1
ATOM 542 N N . HIS A 1 70 ? 24.669 -0.577 -23.910 1.00 92.75 70 HIS A N 1
ATOM 543 C CA . HIS A 1 70 ? 25.971 -0.754 -23.251 1.00 92.75 70 HIS A CA 1
ATOM 544 C C . HIS A 1 70 ? 25.949 -0.593 -21.727 1.00 92.75 70 HIS A C 1
ATOM 546 O O . HIS A 1 70 ? 26.801 -1.146 -21.036 1.00 92.75 70 HIS A O 1
ATOM 552 N N . ASN A 1 71 ? 24.992 0.167 -21.196 1.00 94.94 71 ASN A N 1
ATOM 553 C CA . ASN A 1 71 ? 24.833 0.377 -19.765 1.00 94.94 71 ASN A CA 1
ATOM 554 C C . ASN A 1 71 ? 23.827 -0.591 -19.128 1.00 94.94 71 ASN A C 1
ATOM 556 O O . ASN A 1 71 ? 23.443 -0.353 -17.993 1.00 94.94 71 ASN A O 1
ATOM 560 N N . MET A 1 72 ? 23.359 -1.634 -19.819 1.00 95.12 72 MET A N 1
ATOM 561 C CA . MET A 1 72 ? 22.342 -2.575 -19.343 1.00 95.12 72 MET A CA 1
ATOM 562 C C . MET A 1 72 ? 22.733 -4.020 -19.639 1.00 95.12 72 MET A C 1
ATOM 564 O O . MET A 1 72 ? 23.342 -4.325 -20.656 1.00 95.12 72 MET A O 1
ATOM 568 N N . SER A 1 73 ? 22.330 -4.946 -18.768 1.00 95.19 73 SER A N 1
ATOM 569 C CA . SER A 1 73 ? 22.471 -6.372 -19.068 1.00 95.19 73 SER A CA 1
ATOM 570 C C . SER A 1 73 ? 21.416 -6.836 -20.085 1.00 95.19 73 SER A C 1
ATOM 572 O O . SER A 1 73 ? 20.287 -6.328 -20.125 1.00 95.19 73 SER A O 1
ATOM 574 N N . ASP A 1 74 ? 21.733 -7.887 -20.845 1.00 93.44 74 ASP A N 1
ATOM 575 C CA . ASP A 1 74 ? 20.761 -8.572 -21.710 1.00 93.44 74 ASP A CA 1
ATOM 576 C C . ASP A 1 74 ? 19.579 -9.136 -20.914 1.00 93.44 74 ASP A C 1
ATOM 578 O O . ASP A 1 74 ? 18.444 -9.153 -21.392 1.00 93.44 74 ASP A O 1
ATOM 582 N N . ILE A 1 75 ? 19.820 -9.563 -19.669 1.00 95.06 75 ILE A N 1
ATOM 583 C CA . ILE A 1 75 ? 18.775 -10.099 -18.792 1.00 95.06 75 ILE A CA 1
ATOM 584 C C . ILE A 1 75 ? 17.795 -8.993 -18.394 1.00 95.06 75 ILE A C 1
ATOM 586 O O . ILE A 1 75 ? 16.590 -9.215 -18.436 1.00 95.06 75 ILE A O 1
ATOM 590 N N . ASN A 1 76 ? 18.269 -7.797 -18.049 1.00 96.94 76 ASN A N 1
ATOM 591 C CA . ASN A 1 76 ? 17.398 -6.666 -17.735 1.00 96.94 76 ASN A CA 1
ATOM 592 C C . ASN A 1 76 ? 16.615 -6.190 -18.967 1.00 96.94 76 ASN A C 1
ATOM 594 O O . ASN A 1 76 ? 15.411 -5.924 -18.905 1.00 96.94 76 ASN A O 1
ATOM 598 N N . THR A 1 77 ? 17.306 -6.123 -20.103 1.00 96.19 77 THR A N 1
ATOM 599 C CA . THR A 1 77 ? 16.745 -5.615 -21.354 1.00 96.19 77 THR A CA 1
ATOM 600 C C . THR A 1 77 ? 15.711 -6.565 -21.946 1.00 96.19 77 THR A C 1
ATOM 602 O O . THR A 1 77 ? 14.635 -6.118 -22.336 1.00 96.19 77 THR A O 1
ATOM 605 N N . SER A 1 78 ? 16.021 -7.864 -21.986 1.00 95.81 78 SER A N 1
ATOM 606 C CA . SER A 1 78 ? 15.316 -8.881 -22.784 1.00 95.81 78 SER A CA 1
ATOM 607 C C . SER A 1 78 ? 15.020 -10.184 -22.023 1.00 95.81 78 SER A C 1
ATOM 609 O O . SER A 1 78 ? 14.335 -11.063 -22.545 1.00 95.81 78 SER A O 1
ATOM 611 N N . GLY A 1 79 ? 15.533 -10.349 -20.805 1.00 95.62 79 GLY A N 1
ATOM 612 C CA . GLY A 1 79 ? 15.317 -11.526 -19.965 1.00 95.62 79 GLY A CA 1
ATOM 613 C C . GLY A 1 79 ? 14.015 -11.486 -19.163 1.00 95.62 79 GLY A C 1
ATOM 614 O O . GLY A 1 79 ? 13.296 -10.492 -19.128 1.00 95.62 79 GLY A O 1
ATOM 615 N N . VAL A 1 80 ? 13.737 -12.593 -18.478 1.00 97.62 80 VAL A N 1
ATOM 616 C CA . VAL A 1 80 ? 12.636 -12.735 -17.514 1.00 97.62 80 VAL A CA 1
ATOM 617 C C . VAL A 1 80 ? 13.187 -13.135 -16.151 1.00 97.62 80 VAL A C 1
ATOM 619 O O . VAL A 1 80 ? 14.285 -13.688 -16.059 1.00 97.62 80 VAL A O 1
ATOM 622 N N . ASP A 1 81 ? 12.423 -12.883 -15.093 1.00 98.19 81 ASP A N 1
ATOM 623 C CA . ASP A 1 81 ? 12.880 -13.105 -13.721 1.00 98.19 81 ASP A CA 1
ATOM 624 C C . ASP A 1 81 ? 11.779 -13.715 -12.854 1.00 98.19 81 ASP A C 1
ATOM 626 O O . ASP A 1 81 ? 10.686 -13.158 -12.754 1.00 98.19 81 ASP A O 1
ATOM 630 N N . LEU A 1 82 ? 12.049 -14.872 -12.247 1.00 98.31 82 LEU A N 1
ATOM 631 C CA . LEU A 1 82 ? 11.032 -15.688 -11.585 1.00 98.31 82 LEU A CA 1
ATOM 632 C C . LEU A 1 82 ? 11.173 -15.624 -10.067 1.00 98.31 82 LEU A C 1
ATOM 634 O O . LEU A 1 82 ? 12.252 -15.834 -9.509 1.00 98.31 82 LEU A O 1
ATOM 638 N N . TYR A 1 83 ? 10.048 -15.402 -9.400 1.00 97.81 83 TYR A N 1
ATOM 639 C CA . TYR A 1 83 ? 9.915 -15.471 -7.953 1.00 97.81 83 TYR A CA 1
ATOM 640 C C . TYR A 1 83 ? 8.814 -16.463 -7.577 1.00 97.81 83 TYR A C 1
ATOM 642 O O . TYR A 1 83 ? 7.780 -16.513 -8.237 1.00 97.81 83 TYR A O 1
ATOM 650 N N . ALA A 1 84 ? 9.011 -17.225 -6.502 1.00 95.50 84 ALA A N 1
ATOM 651 C CA . ALA A 1 84 ? 7.925 -17.913 -5.806 1.00 95.50 84 ALA A CA 1
ATOM 652 C C . ALA A 1 84 ? 7.417 -17.050 -4.653 1.00 95.50 84 ALA A C 1
ATOM 654 O O . ALA A 1 84 ? 8.196 -16.351 -4.000 1.00 95.50 84 ALA A O 1
ATOM 655 N N . ARG A 1 85 ? 6.120 -17.150 -4.374 1.00 91.00 85 ARG A N 1
ATOM 656 C CA . ARG A 1 85 ? 5.480 -16.541 -3.214 1.00 91.00 85 ARG A CA 1
ATOM 657 C C . ARG A 1 85 ? 5.042 -17.627 -2.240 1.00 91.00 85 ARG A C 1
ATOM 659 O O . ARG A 1 85 ? 4.236 -18.489 -2.587 1.00 91.00 85 ARG A O 1
ATOM 666 N N . THR A 1 86 ? 5.585 -17.590 -1.031 1.00 86.00 86 THR A N 1
ATOM 667 C CA . THR A 1 86 ? 5.265 -18.542 0.038 1.00 86.00 86 THR A CA 1
ATOM 668 C C . THR A 1 86 ? 3.932 -18.208 0.709 1.00 86.00 86 THR A C 1
ATOM 670 O O . THR A 1 86 ? 3.327 -17.159 0.470 1.00 86.00 86 THR A O 1
ATOM 673 N N . VAL A 1 87 ? 3.453 -19.129 1.551 1.00 82.25 87 VAL A N 1
ATOM 674 C CA . VAL A 1 87 ? 2.182 -18.992 2.284 1.00 82.25 87 VAL A CA 1
ATOM 675 C C . VAL A 1 87 ? 2.156 -17.780 3.216 1.00 82.25 87 VAL A C 1
ATOM 677 O O . VAL A 1 87 ? 1.110 -17.171 3.381 1.00 82.25 87 VAL A O 1
ATOM 680 N N . ASP A 1 88 ? 3.312 -17.375 3.745 1.00 79.56 88 ASP A N 1
ATOM 681 C CA . ASP A 1 88 ? 3.502 -16.172 4.562 1.00 79.56 88 ASP A CA 1
ATOM 682 C C . ASP A 1 88 ? 3.744 -14.900 3.736 1.00 79.56 88 ASP A C 1
ATOM 684 O O . ASP A 1 88 ? 4.298 -13.922 4.229 1.00 79.56 88 ASP A O 1
ATOM 688 N N . ASN A 1 89 ? 3.320 -14.919 2.468 1.00 83.06 89 ASN A N 1
ATOM 689 C CA . ASN A 1 89 ? 3.365 -13.804 1.524 1.00 83.06 89 ASN A CA 1
ATOM 690 C C . ASN A 1 89 ? 4.783 -13.313 1.170 1.00 83.06 89 ASN A C 1
ATOM 692 O O . ASN A 1 89 ? 4.921 -12.288 0.503 1.00 83.06 89 ASN A O 1
ATOM 696 N N . ARG A 1 90 ? 5.839 -14.045 1.551 1.00 86.38 90 ARG A N 1
ATOM 697 C CA . ARG A 1 90 ? 7.227 -13.695 1.221 1.00 86.38 90 ARG A CA 1
ATOM 698 C C . ARG A 1 90 ? 7.591 -14.106 -0.197 1.00 86.38 90 ARG A C 1
ATOM 700 O O . ARG A 1 90 ? 7.153 -15.132 -0.712 1.00 86.38 90 ARG A O 1
ATOM 707 N N . TYR A 1 91 ? 8.441 -13.298 -0.819 1.00 92.38 91 TYR A N 1
ATOM 708 C CA . TYR A 1 91 ? 8.935 -13.544 -2.166 1.00 92.38 91 TYR A CA 1
ATOM 709 C C . TYR A 1 91 ? 10.335 -14.148 -2.132 1.00 92.38 91 TYR A C 1
ATOM 711 O O . TYR A 1 91 ? 11.249 -13.605 -1.511 1.00 92.38 91 TYR A O 1
ATOM 719 N N . HIS A 1 92 ? 10.519 -15.232 -2.875 1.00 94.62 92 HIS A N 1
ATOM 720 C CA . HIS A 1 92 ? 11.782 -15.941 -3.006 1.00 94.62 92 HIS A CA 1
ATOM 721 C C . HIS A 1 92 ? 12.202 -15.975 -4.467 1.00 94.62 92 HIS A C 1
ATOM 723 O O . HIS A 1 92 ? 11.497 -16.519 -5.312 1.00 94.62 92 HIS A O 1
ATOM 729 N N . TRP A 1 93 ? 13.358 -15.385 -4.760 1.00 96.69 93 TRP A N 1
ATOM 730 C CA . TRP A 1 93 ? 13.929 -15.414 -6.100 1.00 96.69 93 TRP A CA 1
ATOM 731 C C . TRP A 1 93 ? 14.322 -16.839 -6.506 1.00 96.69 93 TRP A C 1
ATOM 733 O O . TRP A 1 93 ? 14.858 -17.598 -5.693 1.00 96.69 93 TRP A O 1
ATOM 743 N N . ILE A 1 94 ? 14.091 -17.182 -7.773 1.00 97.19 94 ILE A N 1
ATOM 744 C CA . ILE A 1 94 ? 14.448 -18.473 -8.356 1.00 97.19 94 ILE A CA 1
ATOM 745 C C . ILE A 1 94 ? 15.429 -18.241 -9.504 1.00 97.19 94 ILE A C 1
ATOM 747 O O . ILE A 1 94 ? 15.073 -17.735 -10.564 1.00 97.19 94 ILE A O 1
ATOM 751 N N . GLY A 1 95 ? 16.674 -18.671 -9.314 1.00 94.69 95 GLY A N 1
ATOM 752 C CA . GLY A 1 95 ? 17.674 -18.666 -10.378 1.00 94.69 95 GLY A CA 1
ATOM 753 C C . GLY A 1 95 ? 17.472 -19.818 -11.368 1.00 94.69 95 GLY A C 1
ATOM 754 O O . GLY A 1 95 ? 17.284 -20.966 -10.966 1.00 94.69 95 GLY A O 1
ATOM 755 N N . ASN A 1 96 ? 17.598 -19.536 -12.667 1.00 92.06 96 ASN A N 1
ATOM 756 C CA . ASN A 1 96 ? 17.556 -20.553 -13.730 1.00 92.06 96 ASN A CA 1
ATOM 757 C C . ASN A 1 96 ? 18.878 -21.335 -13.891 1.00 92.06 96 ASN A C 1
ATOM 759 O O . ASN A 1 96 ? 18.948 -22.281 -14.672 1.00 92.06 96 ASN A O 1
ATOM 763 N N . ARG A 1 97 ? 19.943 -20.966 -13.160 1.00 93.38 97 ARG A N 1
ATOM 764 C CA . ARG A 1 97 ? 21.262 -21.633 -13.185 1.00 93.38 97 ARG A CA 1
ATOM 765 C C . ARG A 1 97 ? 21.832 -21.792 -14.601 1.00 93.38 97 ARG A C 1
ATOM 767 O O . ARG A 1 97 ? 22.246 -22.885 -14.976 1.00 93.38 97 ARG A O 1
ATOM 774 N N . MET A 1 98 ? 21.819 -20.714 -15.386 1.00 92.50 98 MET A N 1
ATOM 775 C CA . MET A 1 98 ? 22.290 -20.692 -16.782 1.00 92.50 98 MET A CA 1
ATOM 776 C C . MET A 1 98 ? 21.465 -21.551 -17.757 1.00 92.50 98 MET A C 1
ATOM 778 O O . MET A 1 98 ? 21.866 -21.736 -18.901 1.00 92.50 98 MET A O 1
ATOM 782 N N . ASN A 1 99 ? 20.292 -22.054 -17.350 1.00 95.19 99 ASN A N 1
ATOM 783 C CA . ASN A 1 99 ? 19.367 -22.738 -18.256 1.00 95.19 99 ASN A CA 1
ATOM 784 C C . ASN A 1 99 ? 18.497 -21.712 -18.987 1.00 95.19 99 ASN A C 1
ATOM 786 O O . ASN A 1 99 ? 17.308 -21.558 -18.698 1.00 95.19 99 ASN A O 1
ATOM 790 N N . TYR A 1 100 ? 19.106 -20.993 -19.920 1.00 94.50 100 TYR A N 1
ATOM 791 C CA . TYR A 1 100 ? 18.416 -20.049 -20.784 1.00 94.50 100 TYR A CA 1
ATOM 792 C C . TYR A 1 100 ? 19.005 -20.051 -22.194 1.00 94.50 100 TYR A C 1
ATOM 794 O O . TYR A 1 100 ? 20.142 -20.464 -22.417 1.00 94.50 100 TYR A O 1
ATOM 802 N N . SER A 1 101 ? 18.226 -19.562 -23.150 1.00 93.88 101 SER A N 1
ATOM 803 C CA . SER A 1 101 ? 18.656 -19.307 -24.519 1.00 93.88 101 SER A CA 1
ATOM 804 C C . SER A 1 101 ? 18.192 -17.912 -24.916 1.00 93.88 101 SER A C 1
ATOM 806 O O . SER A 1 101 ? 16.989 -17.659 -25.001 1.00 93.88 101 SER A O 1
ATOM 808 N N . PHE A 1 102 ? 19.151 -17.010 -25.127 1.00 88.38 102 PHE A N 1
ATOM 809 C CA . PHE A 1 102 ? 18.895 -15.716 -25.747 1.00 88.38 102 PHE A CA 1
ATOM 810 C C . PHE A 1 102 ? 18.983 -15.908 -27.258 1.00 88.38 102 PHE A C 1
ATOM 812 O O . PHE A 1 102 ? 20.012 -16.335 -27.786 1.00 88.38 102 PHE A O 1
ATOM 819 N N . GLY A 1 103 ? 17.865 -15.667 -27.940 1.00 82.19 103 GLY A N 1
ATOM 820 C CA . GLY A 1 103 ? 17.801 -15.688 -29.393 1.00 82.19 103 GLY A CA 1
ATOM 821 C C . GLY A 1 103 ? 18.833 -14.739 -30.007 1.00 82.19 103 GLY A C 1
ATOM 822 O O . GLY A 1 103 ? 19.175 -13.719 -29.415 1.00 82.19 103 GLY A O 1
ATOM 823 N N . LYS A 1 104 ? 19.333 -15.068 -31.198 1.00 85.56 104 LYS A N 1
ATOM 824 C CA . LYS A 1 104 ? 20.296 -14.243 -31.945 1.00 85.56 104 LYS A CA 1
ATOM 825 C C . LYS A 1 104 ? 19.601 -13.234 -32.862 1.00 85.56 104 LYS A C 1
ATOM 827 O O . LYS A 1 104 ? 20.237 -12.313 -33.364 1.00 85.56 104 LYS A O 1
ATOM 832 N N . THR A 1 105 ? 18.305 -13.420 -33.114 1.00 85.06 105 THR A N 1
ATOM 833 C CA . THR A 1 105 ? 17.461 -12.562 -33.953 1.00 85.06 105 THR A CA 1
ATOM 834 C C . THR A 1 105 ? 16.074 -12.374 -33.333 1.00 85.06 105 THR A C 1
ATOM 836 O O . THR A 1 105 ? 15.652 -13.143 -32.474 1.00 85.06 105 THR A O 1
ATOM 839 N N . THR A 1 106 ? 15.294 -11.410 -33.828 1.00 83.19 106 THR A N 1
ATOM 840 C CA . THR A 1 106 ? 13.900 -11.171 -33.388 1.00 83.19 106 THR A CA 1
ATOM 841 C C . THR A 1 106 ? 12.916 -12.285 -33.776 1.00 83.19 106 THR A C 1
ATOM 843 O O . THR A 1 106 ? 11.755 -12.278 -33.344 1.00 83.19 106 THR A O 1
ATOM 846 N N . LYS A 1 107 ? 13.351 -13.229 -34.623 1.00 83.12 107 LYS A N 1
ATOM 847 C CA . LYS A 1 107 ? 12.588 -14.423 -35.011 1.00 83.12 107 LYS A CA 1
ATOM 848 C C . LYS A 1 107 ? 12.831 -15.600 -34.066 1.00 83.12 107 LYS A C 1
ATOM 850 O O . LYS A 1 107 ? 12.004 -16.508 -34.028 1.00 83.12 107 LYS A O 1
ATOM 855 N N . ASP A 1 108 ? 13.930 -15.583 -33.316 1.00 88.94 108 ASP A N 1
ATOM 856 C CA . ASP A 1 108 ? 14.274 -16.665 -32.404 1.00 88.94 108 ASP A CA 1
ATOM 857 C C . ASP A 1 108 ? 13.374 -16.635 -31.166 1.00 88.94 108 ASP A C 1
ATOM 859 O O . ASP A 1 108 ? 12.982 -15.580 -30.665 1.00 88.94 108 ASP A O 1
ATOM 863 N N . THR A 1 109 ? 13.046 -17.822 -30.660 1.00 93.56 109 THR A N 1
ATOM 864 C CA . THR A 1 109 ? 12.354 -17.960 -29.378 1.00 93.56 109 THR A CA 1
ATOM 865 C C . THR A 1 109 ? 13.368 -17.868 -28.251 1.00 93.56 109 THR A C 1
ATOM 867 O O . THR A 1 109 ? 14.302 -18.668 -28.207 1.00 93.56 109 THR A O 1
ATOM 870 N N . LEU A 1 110 ? 13.150 -16.945 -27.316 1.00 95.62 110 LEU A N 1
ATOM 871 C CA . LEU A 1 110 ? 13.888 -16.933 -26.062 1.00 95.62 110 LEU A CA 1
ATOM 872 C C . LEU A 1 110 ? 13.273 -17.956 -25.113 1.00 95.62 110 LEU A C 1
ATOM 874 O O . LEU A 1 110 ? 12.054 -18.157 -25.099 1.00 95.62 110 LEU A O 1
ATOM 878 N N . ALA A 1 111 ? 14.123 -18.603 -24.321 1.00 96.56 111 ALA A N 1
ATOM 879 C CA . ALA A 1 111 ? 13.684 -19.600 -23.358 1.00 96.56 111 ALA A CA 1
ATOM 880 C C . ALA A 1 111 ? 14.437 -19.491 -22.032 1.00 96.56 111 ALA A C 1
ATOM 882 O O . ALA A 1 111 ? 15.642 -19.251 -22.021 1.00 96.56 111 ALA A O 1
ATOM 883 N N . SER A 1 112 ? 13.730 -19.741 -20.931 1.00 97.00 112 SER A N 1
ATOM 884 C CA . SER A 1 112 ? 14.286 -19.892 -19.581 1.00 97.00 112 SER A CA 1
ATOM 885 C C . SER A 1 112 ? 13.675 -21.122 -18.925 1.00 97.00 112 SER A C 1
ATOM 887 O O . SER A 1 112 ? 12.463 -21.320 -18.996 1.00 97.00 112 SER A O 1
ATOM 889 N N . VAL A 1 113 ? 14.494 -21.949 -18.278 1.00 97.75 113 VAL A N 1
ATOM 890 C CA . VAL A 1 113 ? 14.036 -23.179 -17.623 1.00 97.75 113 VAL A CA 1
ATOM 891 C C . VAL A 1 113 ? 14.461 -23.189 -16.161 1.00 97.75 113 VAL A C 1
ATOM 893 O O . VAL A 1 113 ? 15.624 -22.965 -15.830 1.00 97.75 113 VAL A O 1
ATOM 896 N N . TYR A 1 114 ? 13.518 -23.507 -15.283 1.00 97.56 114 TYR A N 1
ATOM 897 C CA . TYR A 1 114 ? 13.731 -23.654 -13.848 1.00 97.56 114 TYR A CA 1
ATOM 898 C C . TYR A 1 114 ? 13.467 -25.111 -13.493 1.00 97.56 114 TYR A C 1
ATOM 900 O O . TYR A 1 114 ? 12.369 -25.600 -13.734 1.00 97.56 114 TYR A O 1
ATOM 908 N N . LYS A 1 115 ? 14.474 -25.822 -12.975 1.00 95.81 115 LYS A N 1
ATOM 909 C CA . LYS A 1 115 ? 14.403 -27.274 -12.753 1.00 95.81 115 LYS A CA 1
ATOM 910 C C . LYS A 1 115 ? 14.538 -27.648 -11.289 1.00 95.81 115 LYS A C 1
ATOM 912 O O . LYS A 1 115 ? 15.276 -27.001 -10.545 1.00 95.81 115 LYS A O 1
ATOM 917 N N . GLY A 1 116 ? 13.903 -28.757 -10.916 1.00 94.62 116 GLY A N 1
ATOM 918 C CA . GLY A 1 116 ? 14.086 -29.391 -9.612 1.00 94.62 116 GLY A CA 1
ATOM 919 C C . GLY A 1 116 ? 13.639 -28.520 -8.439 1.00 94.62 116 GLY A C 1
ATOM 920 O O . GLY A 1 116 ? 14.246 -28.585 -7.369 1.00 94.62 116 GLY A O 1
ATOM 921 N N . LEU A 1 117 ? 12.598 -27.707 -8.631 1.00 94.44 117 LEU A N 1
ATOM 922 C CA . LEU A 1 117 ? 12.041 -26.863 -7.582 1.00 94.44 117 LEU A CA 1
ATOM 923 C C . LEU A 1 117 ? 11.521 -27.722 -6.420 1.00 94.44 117 LEU A C 1
ATOM 925 O O . LEU A 1 117 ? 11.024 -28.841 -6.602 1.00 94.44 117 LEU A O 1
ATOM 929 N N . ASN A 1 118 ? 11.671 -27.191 -5.207 1.00 90.06 118 ASN A N 1
ATOM 930 C CA . ASN A 1 118 ? 11.102 -27.776 -4.002 1.00 90.06 118 ASN A CA 1
ATOM 931 C C . ASN A 1 118 ? 9.703 -27.196 -3.799 1.00 90.06 118 ASN A C 1
ATOM 933 O O . ASN A 1 118 ? 9.562 -26.081 -3.296 1.00 90.06 118 ASN A O 1
ATOM 937 N N . VAL A 1 119 ? 8.690 -27.938 -4.232 1.00 84.56 119 VAL A N 1
ATOM 938 C CA . VAL A 1 119 ? 7.300 -27.484 -4.233 1.00 84.56 119 VAL A CA 1
ATOM 939 C C . VAL A 1 119 ? 6.508 -28.277 -3.200 1.00 84.56 119 VAL A C 1
ATOM 941 O O . VAL A 1 119 ? 6.599 -29.502 -3.138 1.00 84.56 119 VAL A O 1
ATOM 944 N N . LYS A 1 120 ? 5.754 -27.569 -2.354 1.00 83.25 120 LYS A N 1
ATOM 945 C CA . LYS A 1 120 ? 4.857 -28.160 -1.355 1.00 83.25 120 LYS A CA 1
ATOM 946 C C . LYS A 1 120 ? 3.411 -27.878 -1.764 1.00 83.25 120 LYS A C 1
ATOM 948 O O . LYS A 1 120 ? 2.870 -26.839 -1.400 1.00 83.25 120 LYS A O 1
ATOM 953 N N . GLY A 1 121 ? 2.807 -28.797 -2.517 1.00 85.94 121 GLY A N 1
ATOM 954 C CA . GLY A 1 121 ? 1.468 -28.605 -3.084 1.00 85.94 121 GLY A CA 1
ATOM 955 C C . GLY A 1 121 ? 1.459 -27.516 -4.158 1.00 85.94 121 GLY A C 1
ATOM 956 O O . GLY A 1 121 ? 2.416 -27.383 -4.905 1.00 85.94 121 GLY A O 1
ATOM 957 N N . ASN A 1 122 ? 0.396 -26.719 -4.225 1.00 89.38 122 ASN A N 1
ATOM 958 C CA . ASN A 1 122 ? 0.294 -25.619 -5.181 1.00 89.38 122 ASN A CA 1
ATOM 959 C C . ASN A 1 122 ? 1.045 -24.375 -4.687 1.00 89.38 122 ASN A C 1
ATOM 961 O O . ASN A 1 122 ? 0.707 -23.824 -3.637 1.00 89.38 122 ASN A O 1
ATOM 965 N N . MET A 1 123 ? 2.018 -23.897 -5.464 1.00 91.81 123 MET A N 1
ATOM 966 C CA . MET A 1 123 ? 2.777 -22.681 -5.164 1.00 91.81 123 MET A CA 1
ATOM 967 C C . MET A 1 123 ? 2.502 -21.596 -6.202 1.00 91.81 123 MET A C 1
ATOM 969 O O . MET A 1 123 ? 2.344 -21.878 -7.388 1.00 91.81 123 MET A O 1
ATOM 973 N N . GLU A 1 124 ? 2.423 -20.344 -5.749 1.00 93.38 124 GLU A N 1
ATOM 974 C CA . GLU A 1 124 ? 2.288 -19.202 -6.647 1.00 93.38 124 GLU A CA 1
ATOM 975 C C . GLU A 1 124 ? 3.656 -18.698 -7.095 1.00 93.38 124 GLU A C 1
ATOM 977 O O . GLU A 1 124 ? 4.570 -18.533 -6.285 1.00 93.38 124 GLU A O 1
ATOM 982 N N . TYR A 1 125 ? 3.751 -18.391 -8.380 1.00 96.12 125 TYR A N 1
ATOM 983 C CA . TYR A 1 125 ? 4.913 -17.817 -9.025 1.00 96.12 125 TYR A CA 1
ATOM 984 C C . TYR A 1 125 ? 4.556 -16.487 -9.680 1.00 96.12 125 TYR A C 1
ATOM 986 O O . TYR A 1 125 ? 3.464 -16.321 -10.226 1.00 96.12 125 TYR A O 1
ATOM 994 N N . GLU A 1 126 ? 5.503 -15.557 -9.653 1.00 96.25 126 GLU A N 1
ATOM 995 C CA . GLU A 1 126 ? 5.450 -14.283 -10.358 1.00 96.25 126 GLU A CA 1
ATOM 996 C C . GLU A 1 126 ? 6.672 -14.164 -11.272 1.00 96.25 126 GLU A C 1
ATOM 998 O O . GLU A 1 126 ? 7.817 -14.205 -10.817 1.00 96.25 126 GLU A O 1
ATOM 1003 N N . LEU A 1 127 ? 6.412 -14.052 -12.574 1.00 98.00 127 LEU A N 1
ATOM 1004 C CA . LEU A 1 127 ? 7.415 -13.908 -13.621 1.00 98.00 127 LEU A CA 1
ATOM 1005 C C . LEU A 1 127 ? 7.441 -12.452 -14.090 1.00 98.00 127 LEU A C 1
ATOM 1007 O O . LEU A 1 127 ? 6.523 -12.024 -14.790 1.00 98.00 127 LEU A O 1
ATOM 1011 N N . TYR A 1 128 ? 8.479 -11.705 -13.729 1.00 98.44 128 TYR A N 1
ATOM 1012 C CA . TYR A 1 128 ? 8.696 -10.349 -14.231 1.00 98.44 128 TYR A CA 1
ATOM 1013 C C . TYR A 1 128 ? 9.194 -10.372 -15.675 1.00 98.44 128 TYR A C 1
ATOM 1015 O O . TYR A 1 128 ? 10.036 -11.197 -16.046 1.00 98.44 128 TYR A O 1
ATOM 1023 N N . LEU A 1 129 ? 8.657 -9.453 -16.472 1.00 98.25 129 LEU A N 1
ATOM 1024 C CA . LEU A 1 129 ? 8.944 -9.304 -17.895 1.00 98.25 129 LEU A CA 1
ATOM 1025 C C . LEU A 1 129 ? 10.087 -8.299 -18.135 1.00 98.25 129 LEU A C 1
ATOM 1027 O O . LEU A 1 129 ? 10.408 -7.525 -17.233 1.00 98.25 129 LEU A O 1
ATOM 1031 N N . PRO A 1 130 ? 10.710 -8.292 -19.329 1.00 97.50 130 PRO A N 1
ATOM 1032 C CA . PRO A 1 130 ? 11.842 -7.415 -19.615 1.00 97.50 130 PRO A CA 1
ATOM 1033 C C . PRO A 1 130 ? 11.511 -5.921 -19.475 1.00 97.50 130 PRO A C 1
ATOM 1035 O O . PRO A 1 130 ? 10.416 -5.483 -19.843 1.00 97.50 130 PRO A O 1
ATOM 1038 N N . ASN A 1 131 ? 12.475 -5.117 -19.018 1.00 98.00 131 ASN A N 1
ATOM 1039 C CA . ASN A 1 131 ? 12.261 -3.684 -18.775 1.00 98.00 131 ASN A CA 1
ATOM 1040 C C . ASN A 1 131 ? 12.351 -2.819 -20.042 1.00 98.00 131 ASN A C 1
ATOM 1042 O O . ASN A 1 131 ? 11.713 -1.768 -20.135 1.00 98.00 131 ASN A O 1
ATOM 1046 N N . TYR A 1 132 ? 13.131 -3.251 -21.032 1.00 97.56 132 TYR A N 1
ATOM 1047 C CA . TYR A 1 132 ? 13.473 -2.441 -22.204 1.00 97.56 132 TYR A CA 1
ATOM 1048 C C . TYR A 1 132 ? 13.247 -3.192 -23.519 1.00 97.56 132 TYR A C 1
ATOM 1050 O O . TYR A 1 132 ? 13.942 -2.944 -24.496 1.00 97.56 132 TYR A O 1
ATOM 1058 N N . ASN A 1 133 ? 12.270 -4.097 -23.584 1.00 96.62 133 ASN A N 1
ATOM 1059 C CA . ASN A 1 133 ? 11.896 -4.755 -24.837 1.00 96.62 133 ASN A CA 1
ATOM 1060 C C . ASN A 1 133 ? 10.385 -5.018 -24.898 1.00 96.62 133 ASN A C 1
ATOM 1062 O O . ASN A 1 133 ? 9.682 -4.947 -23.888 1.00 96.62 133 ASN A O 1
ATOM 1066 N N . ILE A 1 134 ? 9.887 -5.286 -26.101 1.00 96.44 134 ILE A N 1
ATOM 1067 C CA . ILE A 1 134 ? 8.476 -5.529 -26.397 1.00 96.44 134 ILE A CA 1
ATOM 1068 C C . ILE A 1 134 ? 8.254 -7.040 -26.461 1.00 96.44 134 ILE A C 1
ATOM 1070 O O . ILE A 1 134 ? 8.786 -7.717 -27.346 1.00 96.44 134 ILE A O 1
ATOM 1074 N N . VAL A 1 135 ? 7.438 -7.568 -25.550 1.00 95.69 135 VAL A N 1
ATOM 1075 C CA . VAL A 1 135 ? 7.020 -8.976 -25.565 1.00 95.69 135 VAL A CA 1
ATOM 1076 C C . VAL A 1 135 ? 5.880 -9.150 -26.569 1.00 95.69 135 VAL A C 1
ATOM 1078 O O . VAL A 1 135 ? 4.843 -8.501 -26.461 1.00 95.69 135 VAL A O 1
ATOM 1081 N N . LYS A 1 136 ? 6.060 -10.034 -27.556 1.00 94.50 136 LYS A N 1
ATOM 1082 C CA . LYS A 1 136 ? 5.046 -10.337 -28.587 1.00 94.50 136 LYS A CA 1
ATOM 1083 C C . LYS A 1 136 ? 4.078 -11.426 -28.136 1.00 94.50 136 LYS A C 1
ATOM 1085 O O . LYS A 1 136 ? 2.892 -11.381 -28.444 1.00 94.50 136 LYS A O 1
ATOM 1090 N N . TRP A 1 137 ? 4.608 -12.429 -27.449 1.00 93.81 137 TRP A N 1
ATOM 1091 C CA . TRP A 1 137 ? 3.881 -13.585 -26.937 1.00 93.81 137 TRP A CA 1
ATOM 1092 C C . TRP A 1 137 ? 4.703 -14.236 -25.825 1.00 93.81 137 TRP A C 1
ATOM 1094 O O . TRP A 1 137 ? 5.930 -14.102 -25.808 1.00 93.81 137 TRP A O 1
ATOM 1104 N N . LEU A 1 138 ? 4.031 -14.945 -24.916 1.00 95.25 138 LEU A N 1
ATOM 1105 C CA . LEU A 1 138 ? 4.658 -15.665 -23.810 1.00 95.25 138 LEU A CA 1
ATOM 1106 C C . LEU A 1 138 ? 3.880 -16.939 -23.468 1.00 95.25 138 LEU A C 1
ATOM 1108 O O . LEU A 1 138 ? 2.649 -16.934 -23.373 1.00 95.25 138 LEU A O 1
ATOM 1112 N N . GLU A 1 139 ? 4.622 -18.011 -23.222 1.00 95.69 139 GLU A N 1
ATOM 1113 C CA . GLU A 1 139 ? 4.136 -19.326 -22.822 1.00 95.69 139 GLU A CA 1
ATOM 1114 C C . GLU A 1 139 ? 4.815 -19.763 -21.518 1.00 95.69 139 GLU A C 1
ATOM 1116 O O . GLU A 1 139 ? 6.022 -19.579 -21.337 1.00 95.69 139 GLU A O 1
ATOM 1121 N N . VAL A 1 140 ? 4.026 -20.366 -20.627 1.00 96.44 140 VAL A N 1
ATOM 1122 C CA . VAL A 1 140 ? 4.503 -21.057 -19.424 1.00 96.44 140 VAL A CA 1
ATOM 1123 C C . VAL A 1 140 ? 4.129 -22.524 -19.576 1.00 96.44 140 VAL A C 1
ATOM 1125 O O . VAL A 1 140 ? 2.949 -22.845 -19.711 1.00 96.44 140 VAL A O 1
ATOM 1128 N N . GLY A 1 141 ? 5.135 -23.388 -19.583 1.00 96.69 141 GLY A N 1
ATOM 1129 C CA . GLY A 1 141 ? 5.008 -24.837 -19.553 1.00 96.69 141 GLY A CA 1
ATOM 1130 C C . GLY A 1 141 ? 5.395 -25.389 -18.186 1.00 96.69 141 GLY A C 1
ATOM 1131 O O . GLY A 1 141 ? 6.223 -24.809 -17.479 1.00 96.69 141 GLY A O 1
ATOM 1132 N N . VAL A 1 142 ? 4.804 -26.524 -17.842 1.00 97.19 142 VAL A N 1
ATOM 1133 C CA . VAL A 1 142 ? 5.042 -27.276 -16.606 1.00 97.19 142 VAL A CA 1
ATOM 1134 C C . VAL A 1 142 ? 5.275 -28.750 -16.942 1.00 97.19 142 VAL A C 1
ATOM 1136 O O . VAL A 1 142 ? 5.216 -29.126 -18.112 1.00 97.19 142 VAL A O 1
ATOM 1139 N N . ASP A 1 143 ? 5.588 -29.562 -15.936 1.00 95.62 143 ASP A N 1
ATOM 1140 C CA . ASP A 1 143 ? 5.728 -31.012 -16.092 1.00 95.62 143 ASP A CA 1
ATOM 1141 C C . ASP A 1 143 ? 4.429 -31.666 -16.603 1.00 95.62 143 ASP A C 1
ATOM 1143 O O . ASP A 1 143 ? 3.327 -31.226 -16.268 1.00 95.62 143 ASP A O 1
ATOM 1147 N N . ASP A 1 144 ? 4.553 -32.738 -17.390 1.00 95.00 144 ASP A N 1
ATOM 1148 C CA . ASP A 1 144 ? 3.396 -33.509 -17.852 1.00 95.00 144 ASP A CA 1
ATOM 1149 C C . ASP A 1 144 ? 2.591 -34.040 -16.656 1.00 95.00 144 ASP A C 1
ATOM 1151 O O . ASP A 1 144 ? 3.135 -34.665 -15.744 1.00 95.00 144 ASP A O 1
ATOM 1155 N N . GLY A 1 145 ? 1.278 -33.805 -16.675 1.00 93.12 145 GLY A N 1
ATOM 1156 C CA . GLY A 1 145 ? 0.370 -34.198 -15.595 1.00 93.12 145 GLY A CA 1
ATOM 1157 C C . GLY A 1 145 ? 0.292 -33.217 -14.421 1.00 93.12 145 GLY A C 1
ATOM 1158 O O . GLY A 1 145 ? -0.517 -33.452 -13.527 1.00 93.12 145 GLY A O 1
ATOM 1159 N N . CYS A 1 146 ? 1.070 -32.129 -14.422 1.00 93.94 146 CYS A N 1
ATOM 1160 C CA . CYS A 1 146 ? 0.914 -31.034 -13.465 1.00 93.94 146 CYS A CA 1
ATOM 1161 C C . CYS A 1 146 ? -0.094 -29.988 -13.951 1.00 93.94 146 CYS A C 1
ATOM 1163 O O . CYS A 1 146 ? -0.195 -29.691 -15.145 1.00 93.94 146 CYS A O 1
ATOM 1165 N N . ASP A 1 147 ? -0.787 -29.366 -12.999 1.00 89.12 147 ASP A N 1
ATOM 1166 C CA . ASP A 1 147 ? -1.730 -28.287 -13.281 1.00 89.12 147 ASP A CA 1
ATOM 1167 C C . ASP A 1 147 ? -1.017 -26.930 -13.333 1.00 89.12 147 ASP A C 1
ATOM 1169 O O . ASP A 1 147 ? -0.114 -26.639 -12.545 1.00 89.12 147 ASP A O 1
ATOM 1173 N N . VAL A 1 148 ? -1.464 -26.048 -14.233 1.00 93.31 148 VAL A N 1
ATOM 1174 C CA . VAL A 1 148 ? -1.068 -24.634 -14.245 1.00 93.31 148 VAL A CA 1
ATOM 1175 C C . VAL A 1 148 ? -2.297 -23.737 -14.329 1.00 93.31 148 VAL A C 1
ATOM 1177 O O . VAL A 1 148 ? -3.063 -23.768 -15.292 1.00 93.31 148 VAL A O 1
ATOM 1180 N N . ARG 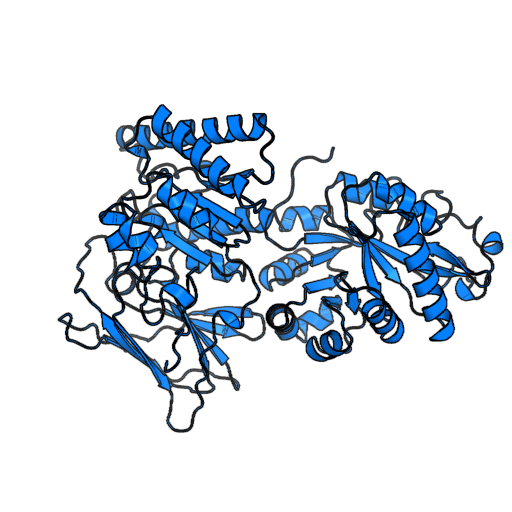A 1 149 ? -2.475 -22.885 -13.317 1.00 93.44 149 ARG A N 1
ATOM 1181 C CA . ARG A 1 149 ? -3.549 -21.887 -13.275 1.00 93.44 149 ARG A CA 1
ATOM 1182 C C . ARG A 1 149 ? -2.967 -20.485 -13.280 1.00 93.44 149 ARG A C 1
ATOM 1184 O O . ARG A 1 149 ? -2.355 -20.060 -12.305 1.00 93.44 149 ARG A O 1
ATOM 1191 N N . PHE A 1 150 ? -3.214 -19.731 -14.343 1.00 92.88 150 PHE A N 1
ATOM 1192 C CA . PHE A 1 150 ? -2.896 -18.305 -14.371 1.00 92.88 150 PHE A CA 1
ATOM 1193 C C . PHE A 1 150 ? -3.853 -17.516 -13.472 1.00 92.88 150 PHE A C 1
ATOM 1195 O O . PHE A 1 150 ? -5.054 -17.788 -13.466 1.00 92.88 150 PHE A O 1
ATOM 1202 N N . LYS A 1 151 ? -3.328 -16.534 -12.734 1.00 89.56 151 LYS A N 1
ATOM 1203 C CA . LYS A 1 151 ? -4.153 -15.600 -11.955 1.00 89.56 151 LYS A CA 1
ATOM 1204 C C . LYS A 1 151 ? -4.537 -14.411 -12.822 1.00 89.56 151 LYS A C 1
ATOM 1206 O O . LYS A 1 151 ? -3.699 -13.874 -13.542 1.00 89.56 151 LYS A O 1
ATOM 1211 N N . SER A 1 152 ? -5.785 -13.978 -12.737 1.00 86.94 152 SER A N 1
ATOM 1212 C CA . SER A 1 152 ? -6.238 -12.763 -13.410 1.00 86.94 152 SER A CA 1
ATOM 1213 C C . SER A 1 152 ? -5.984 -11.524 -12.544 1.00 86.94 152 SER A C 1
ATOM 1215 O O . SER A 1 152 ? -6.257 -11.567 -11.346 1.00 86.94 152 SER A O 1
ATOM 1217 N N . PRO A 1 153 ? -5.558 -10.384 -13.119 1.00 81.56 153 PRO A N 1
ATOM 1218 C CA . PRO A 1 153 ? -5.581 -9.099 -12.420 1.00 81.56 153 PRO A CA 1
ATOM 1219 C C . PRO A 1 153 ? -6.968 -8.726 -11.883 1.00 81.56 153 PRO A C 1
ATOM 1221 O O . PRO A 1 153 ? -7.054 -8.031 -10.879 1.00 81.56 153 PRO A O 1
ATOM 1224 N N . ALA A 1 154 ? -8.045 -9.224 -12.504 1.00 79.56 154 ALA A N 1
ATOM 1225 C CA . ALA A 1 154 ? -9.416 -9.025 -12.027 1.00 79.56 154 ALA A CA 1
ATOM 1226 C C . ALA A 1 154 ? -9.733 -9.786 -10.722 1.00 79.56 154 ALA A C 1
ATOM 1228 O O . ALA A 1 154 ? -10.746 -9.501 -10.091 1.00 79.56 154 ALA A O 1
ATOM 1229 N N . GLU A 1 155 ? -8.889 -10.744 -10.313 1.00 76.38 155 GLU A N 1
ATOM 1230 C CA . GLU A 1 155 ? -8.969 -11.393 -8.993 1.00 76.38 155 GLU A CA 1
ATOM 1231 C C . GLU A 1 155 ? -8.413 -10.490 -7.876 1.00 76.38 155 GLU A C 1
ATOM 1233 O O . GLU A 1 155 ? -8.611 -10.784 -6.700 1.00 76.38 155 GLU A O 1
ATOM 1238 N N . THR A 1 156 ? -7.710 -9.404 -8.217 1.00 72.31 156 THR A N 1
ATOM 1239 C CA . THR A 1 156 ? -7.119 -8.476 -7.247 1.00 72.31 156 THR A CA 1
ATOM 1240 C C . THR A 1 156 ? -8.053 -7.293 -7.022 1.00 72.31 156 THR A C 1
ATOM 1242 O O . THR A 1 156 ? -8.404 -6.580 -7.958 1.00 72.31 156 THR A O 1
ATOM 1245 N N . VAL A 1 157 ? -8.417 -7.046 -5.765 1.00 74.56 157 VAL A N 1
ATOM 1246 C CA . VAL A 1 157 ? -9.216 -5.873 -5.359 1.00 74.56 157 VAL A CA 1
ATOM 1247 C C . VAL A 1 157 ? -8.361 -4.693 -4.882 1.00 74.56 157 VAL A C 1
ATOM 1249 O O . VAL A 1 157 ? -8.877 -3.601 -4.658 1.00 74.56 157 VAL A O 1
ATOM 1252 N N . GLU A 1 158 ? -7.058 -4.910 -4.705 1.00 85.19 158 GLU A N 1
ATOM 1253 C CA . GLU A 1 158 ? -6.114 -3.892 -4.251 1.00 85.19 158 GLU A CA 1
ATOM 1254 C C . GLU A 1 158 ? -5.824 -2.856 -5.339 1.00 85.19 158 GLU A C 1
ATOM 1256 O O . GLU A 1 158 ? -5.586 -3.182 -6.505 1.00 85.19 158 GLU A O 1
ATOM 1261 N N . LYS A 1 159 ? -5.790 -1.590 -4.927 1.00 92.19 159 LYS A N 1
ATOM 1262 C CA . LYS A 1 159 ? -5.444 -0.469 -5.799 1.00 92.19 159 LYS A CA 1
ATOM 1263 C C . LYS A 1 159 ? -3.925 -0.388 -5.986 1.00 92.19 159 LYS A C 1
ATOM 1265 O O . LYS A 1 159 ? -3.187 -0.632 -5.033 1.00 92.19 159 LYS A O 1
ATOM 1270 N N . PRO A 1 160 ? -3.423 -0.028 -7.179 1.00 95.81 160 PRO A N 1
ATOM 1271 C CA . PRO A 1 160 ? -1.990 0.056 -7.417 1.00 95.81 160 PRO A CA 1
ATOM 1272 C C . PRO A 1 160 ? -1.362 1.331 -6.858 1.00 95.81 160 PRO A C 1
ATOM 1274 O O . PRO A 1 160 ? -1.991 2.388 -6.808 1.00 95.81 160 PRO A O 1
ATOM 1277 N N . ILE A 1 161 ? -0.071 1.255 -6.551 1.00 98.38 161 ILE A N 1
ATOM 1278 C CA . ILE A 1 161 ? 0.808 2.420 -6.476 1.00 98.38 161 ILE A CA 1
ATOM 1279 C C . ILE A 1 161 ? 1.293 2.726 -7.893 1.00 98.38 161 ILE A C 1
ATOM 1281 O O . ILE A 1 161 ? 1.941 1.899 -8.537 1.00 98.38 161 ILE A O 1
ATOM 1285 N N . VAL A 1 162 ? 0.963 3.908 -8.402 1.00 98.56 162 VAL A N 1
ATOM 1286 C CA . VAL A 1 162 ? 1.326 4.328 -9.760 1.00 98.56 162 VAL A CA 1
ATOM 1287 C C . VAL A 1 162 ? 2.592 5.166 -9.697 1.00 98.56 162 VAL A C 1
ATOM 1289 O O . VAL A 1 162 ? 2.610 6.197 -9.030 1.00 98.56 162 VAL A O 1
ATOM 1292 N N . VAL A 1 163 ? 3.642 4.748 -10.403 1.00 98.75 163 VAL A N 1
ATOM 1293 C CA . VAL A 1 163 ? 4.934 5.444 -10.420 1.00 98.75 163 VAL A CA 1
ATOM 1294 C C . VAL A 1 163 ? 5.185 6.007 -11.813 1.00 98.75 163 VAL A C 1
ATOM 1296 O O . VAL A 1 163 ? 5.343 5.248 -12.767 1.00 98.75 163 VAL A O 1
ATOM 1299 N N . TYR A 1 164 ? 5.221 7.332 -11.926 1.00 98.50 164 TYR A N 1
ATOM 1300 C CA . TYR A 1 164 ? 5.584 8.057 -13.141 1.00 98.50 164 TYR A CA 1
ATOM 1301 C C . TYR A 1 164 ? 7.000 8.610 -13.001 1.00 98.50 164 TYR A C 1
ATOM 1303 O O . TYR A 1 164 ? 7.285 9.321 -12.037 1.00 98.50 164 TYR A O 1
ATOM 1311 N N . GLY A 1 165 ? 7.884 8.293 -13.948 1.00 98.06 165 GLY A N 1
ATOM 1312 C CA . GLY A 1 165 ? 9.275 8.720 -13.848 1.00 98.06 165 GLY A CA 1
ATOM 1313 C C . GLY A 1 165 ? 10.119 8.479 -15.093 1.00 98.06 165 GLY A C 1
ATOM 1314 O O . GLY A 1 165 ? 9.612 8.236 -16.187 1.00 98.06 165 GLY A O 1
ATOM 1315 N N . SER A 1 166 ? 11.431 8.570 -14.903 1.00 97.56 166 SER A N 1
ATOM 1316 C CA . SER A 1 166 ? 12.459 8.545 -15.949 1.00 97.56 166 SER A CA 1
ATOM 1317 C C . SER A 1 166 ? 12.895 7.128 -16.378 1.00 97.56 166 SER A C 1
ATOM 1319 O O . SER A 1 166 ? 12.213 6.132 -16.120 1.00 97.56 166 SER A O 1
ATOM 1321 N N . SER A 1 167 ? 14.075 7.030 -17.006 1.00 97.94 167 SER A N 1
ATOM 1322 C CA . SER A 1 167 ? 14.797 5.777 -17.279 1.00 97.94 167 SER A CA 1
ATOM 1323 C C . SER A 1 167 ? 15.072 4.962 -16.015 1.00 97.94 167 SER A C 1
ATOM 1325 O O . SER A 1 167 ? 14.966 3.736 -16.040 1.00 97.94 167 SER A O 1
ATOM 1327 N N . ILE A 1 168 ? 15.355 5.633 -14.895 1.00 97.50 168 ILE A N 1
ATOM 1328 C CA . ILE A 1 168 ? 15.596 4.995 -13.593 1.00 97.50 168 ILE A CA 1
ATOM 1329 C C . ILE A 1 168 ? 14.369 4.170 -13.187 1.00 97.50 168 ILE A C 1
ATOM 1331 O O . ILE A 1 168 ? 14.474 2.984 -12.875 1.00 97.50 168 ILE A O 1
ATOM 1335 N N . ILE A 1 169 ? 13.178 4.766 -13.295 1.00 98.38 169 ILE A N 1
ATOM 1336 C CA . ILE A 1 169 ? 11.916 4.088 -12.985 1.00 98.38 169 ILE A CA 1
ATOM 1337 C C . ILE A 1 169 ? 11.579 3.026 -14.028 1.00 98.38 169 ILE A C 1
ATOM 1339 O O . ILE A 1 169 ? 11.130 1.944 -13.653 1.00 98.38 169 ILE A O 1
ATOM 1343 N N . GLN A 1 170 ? 11.854 3.266 -15.316 1.00 98.69 170 GLN A N 1
ATOM 1344 C CA . GLN A 1 170 ? 11.672 2.241 -16.350 1.00 98.69 170 GLN A CA 1
ATOM 1345 C C . GLN A 1 170 ? 12.541 0.997 -16.092 1.00 98.69 170 GLN A C 1
ATOM 1347 O O . GLN A 1 170 ? 12.198 -0.093 -16.545 1.00 98.69 170 GLN A O 1
ATOM 1352 N N . GLY A 1 171 ? 13.624 1.125 -15.327 1.00 98.06 171 GLY A N 1
ATOM 1353 C CA . GLY A 1 171 ? 14.453 0.006 -14.894 1.00 98.06 171 GLY A CA 1
ATOM 1354 C C . GLY A 1 171 ? 15.838 0.001 -15.525 1.00 98.06 171 GLY A C 1
ATOM 1355 O O . GLY A 1 171 ? 16.355 -1.075 -15.809 1.00 98.06 171 GLY A O 1
ATOM 1356 N N . ALA A 1 172 ? 16.433 1.171 -15.760 1.00 97.69 172 ALA A N 1
ATOM 1357 C CA . ALA A 1 172 ? 17.868 1.311 -15.991 1.00 97.69 172 ALA A CA 1
ATOM 1358 C C . ALA A 1 172 ? 18.575 1.596 -14.639 1.00 97.69 172 ALA A C 1
ATOM 1360 O O . ALA A 1 172 ? 18.234 2.576 -13.986 1.00 97.69 172 ALA A O 1
ATOM 1361 N N . SER A 1 173 ? 19.541 0.804 -14.163 1.00 96.06 173 SER A N 1
ATOM 1362 C CA . SER A 1 173 ? 20.139 -0.377 -14.798 1.00 96.06 173 SER A CA 1
ATOM 1363 C C . SER A 1 173 ? 20.506 -1.517 -13.829 1.00 96.06 173 SER A C 1
ATOM 1365 O O . SER A 1 173 ? 21.664 -1.935 -13.729 1.00 96.06 173 SER A O 1
ATOM 1367 N N . PRO A 1 174 ? 19.517 -2.073 -13.110 1.00 97.50 174 PRO A N 1
ATOM 1368 C CA . PRO A 1 174 ? 19.702 -3.342 -12.431 1.00 97.50 174 PRO A CA 1
ATOM 1369 C C . PRO A 1 174 ? 20.049 -4.468 -13.417 1.00 97.50 174 PRO A C 1
ATOM 1371 O O . PRO A 1 174 ? 19.731 -4.424 -14.605 1.00 97.50 174 PRO A O 1
ATOM 1374 N N . SER A 1 175 ? 20.644 -5.537 -12.907 1.00 97.50 175 SER A N 1
ATOM 1375 C CA . SER A 1 175 ? 21.090 -6.698 -13.675 1.00 97.50 175 SER A CA 1
ATOM 1376 C C . SER A 1 175 ? 19.949 -7.571 -14.203 1.00 97.50 175 SER A C 1
ATOM 1378 O O . SER A 1 175 ? 20.186 -8.386 -15.097 1.00 97.50 175 SER A O 1
ATOM 1380 N N . ARG A 1 176 ? 18.721 -7.439 -13.681 1.00 97.75 176 ARG A N 1
ATOM 1381 C CA . ARG A 1 176 ? 17.551 -8.244 -14.077 1.00 97.75 176 ARG A CA 1
ATOM 1382 C C . ARG A 1 176 ? 16.220 -7.557 -13.739 1.00 97.75 176 ARG A C 1
ATOM 1384 O O . ARG A 1 176 ? 16.180 -6.754 -12.804 1.00 97.75 176 ARG A O 1
ATOM 1391 N N . PRO A 1 177 ? 15.103 -7.915 -14.405 1.00 98.25 177 PRO A N 1
ATOM 1392 C CA . PRO A 1 177 ? 13.840 -7.195 -14.254 1.00 98.25 177 PRO A CA 1
ATOM 1393 C C . PRO A 1 177 ? 13.266 -7.143 -12.837 1.00 98.25 177 PRO A C 1
ATOM 1395 O O . PRO A 1 177 ? 12.722 -6.118 -12.422 1.00 98.25 177 PRO A O 1
ATOM 1398 N N . GLY A 1 178 ? 13.412 -8.210 -12.046 1.00 97.94 178 GLY A N 1
ATOM 1399 C CA . GLY A 1 178 ? 12.917 -8.242 -10.669 1.00 97.94 178 GLY A CA 1
ATOM 1400 C C . GLY A 1 178 ? 13.644 -7.279 -9.727 1.00 97.94 178 GLY A C 1
ATOM 1401 O O . GLY A 1 178 ? 13.147 -7.035 -8.625 1.00 97.94 178 GLY A O 1
ATOM 1402 N N . LEU A 1 179 ? 14.782 -6.716 -10.141 1.00 98.38 179 LEU A N 1
ATOM 1403 C CA . LEU A 1 179 ? 15.537 -5.701 -9.404 1.00 98.38 179 LEU A CA 1
ATOM 1404 C C . LEU A 1 179 ? 15.219 -4.262 -9.840 1.00 98.38 179 LEU A C 1
ATOM 1406 O O . LEU A 1 179 ? 15.791 -3.329 -9.286 1.00 98.38 179 LEU A O 1
ATOM 1410 N N . ALA A 1 180 ? 14.269 -4.050 -10.758 1.00 98.31 180 ALA A N 1
ATOM 1411 C CA . ALA A 1 180 ? 13.711 -2.715 -10.968 1.00 98.31 180 ALA A CA 1
ATOM 1412 C C . ALA A 1 180 ? 13.141 -2.161 -9.652 1.00 98.31 180 ALA A C 1
ATOM 1414 O O . ALA A 1 1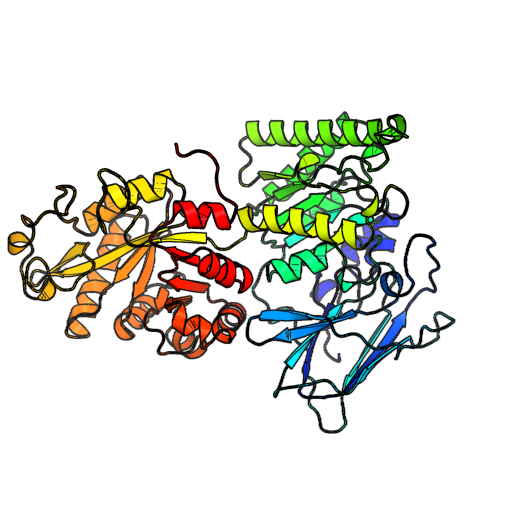80 ? 12.507 -2.890 -8.883 1.00 98.31 180 ALA A O 1
ATOM 1415 N N . ILE A 1 181 ? 13.333 -0.862 -9.417 1.00 98.44 181 ILE A N 1
ATOM 1416 C CA . ILE A 1 181 ? 12.978 -0.174 -8.163 1.00 98.44 181 ILE A CA 1
ATOM 1417 C C . ILE A 1 181 ? 11.518 -0.435 -7.773 1.00 98.44 181 ILE A C 1
ATOM 1419 O O . ILE A 1 181 ? 11.222 -0.810 -6.637 1.00 98.44 181 ILE A O 1
ATOM 1423 N N . THR A 1 182 ? 10.607 -0.311 -8.741 1.00 98.25 182 THR A N 1
ATOM 1424 C CA . THR A 1 182 ? 9.170 -0.555 -8.561 1.00 98.25 182 THR A CA 1
ATOM 1425 C C . THR A 1 182 ? 8.864 -2.011 -8.209 1.00 98.25 182 THR A C 1
ATOM 1427 O O . THR A 1 182 ? 8.033 -2.260 -7.341 1.00 98.25 182 THR A O 1
ATOM 1430 N N . ASN A 1 183 ? 9.577 -2.978 -8.794 1.00 98.38 183 ASN A N 1
ATOM 1431 C CA . ASN A 1 183 ? 9.394 -4.403 -8.510 1.00 98.38 183 ASN A CA 1
ATOM 1432 C C . ASN A 1 183 ? 9.929 -4.784 -7.121 1.00 98.38 183 ASN A C 1
ATOM 1434 O O . ASN A 1 183 ? 9.308 -5.591 -6.427 1.00 98.38 183 ASN A O 1
ATOM 1438 N N . ILE A 1 184 ? 11.052 -4.201 -6.681 1.00 98.12 184 ILE A N 1
ATOM 1439 C CA . ILE A 1 184 ? 11.558 -4.384 -5.311 1.00 98.12 184 ILE A CA 1
ATOM 1440 C C . ILE A 1 184 ? 10.559 -3.800 -4.303 1.00 98.12 184 ILE A C 1
ATOM 1442 O O . ILE A 1 184 ? 10.171 -4.497 -3.364 1.00 98.12 184 ILE A O 1
ATOM 1446 N N . ALA A 1 185 ? 10.109 -2.559 -4.517 1.00 97.50 185 ALA A N 1
ATOM 1447 C CA . ALA A 1 185 ? 9.161 -1.887 -3.630 1.00 97.50 185 ALA A CA 1
ATOM 1448 C C . ALA A 1 185 ? 7.802 -2.607 -3.569 1.00 97.50 185 ALA A C 1
ATOM 1450 O O . ALA A 1 185 ? 7.253 -2.780 -2.481 1.00 97.50 185 ALA A O 1
ATOM 1451 N N . ALA A 1 186 ? 7.294 -3.107 -4.702 1.00 95.81 186 ALA A N 1
ATOM 1452 C CA . ALA A 1 186 ? 6.057 -3.889 -4.766 1.00 95.81 186 ALA A CA 1
ATOM 1453 C C . ALA A 1 186 ? 6.101 -5.120 -3.854 1.00 95.81 186 ALA A C 1
ATOM 1455 O O . ALA A 1 186 ? 5.178 -5.353 -3.072 1.00 95.81 186 ALA A O 1
ATOM 1456 N N . ARG A 1 187 ? 7.203 -5.881 -3.900 1.00 95.12 187 ARG A N 1
ATOM 1457 C CA . ARG A 1 187 ? 7.386 -7.058 -3.038 1.00 95.12 187 ARG A CA 1
ATOM 1458 C C . ARG A 1 187 ? 7.545 -6.688 -1.568 1.00 95.12 187 ARG A C 1
ATOM 1460 O O . ARG A 1 187 ? 7.073 -7.434 -0.724 1.00 95.12 187 ARG A O 1
ATOM 1467 N N . ALA A 1 188 ? 8.197 -5.565 -1.268 1.00 93.38 188 ALA A N 1
ATOM 1468 C CA . ALA A 1 188 ? 8.429 -5.116 0.105 1.00 93.38 188 ALA A CA 1
ATOM 1469 C C . ALA A 1 188 ? 7.180 -4.517 0.779 1.00 93.38 188 ALA A C 1
ATOM 1471 O O . ALA A 1 188 ? 7.096 -4.504 2.006 1.00 93.38 188 ALA A O 1
ATOM 1472 N N . LEU A 1 189 ? 6.237 -3.989 -0.007 1.00 92.31 189 LEU A N 1
ATOM 1473 C CA . LEU A 1 189 ? 4.983 -3.403 0.479 1.00 92.31 189 LEU A CA 1
ATOM 1474 C C . LEU A 1 189 ? 3.778 -4.337 0.333 1.00 92.31 189 LEU A C 1
ATOM 1476 O O . LEU A 1 189 ? 2.717 -4.009 0.851 1.00 92.31 189 LEU A O 1
ATOM 1480 N N . HIS A 1 190 ? 3.927 -5.459 -0.378 1.00 89.88 190 HIS A N 1
ATOM 1481 C CA . HIS A 1 190 ? 2.836 -6.361 -0.765 1.00 89.88 190 HIS A CA 1
ATOM 1482 C C . HIS A 1 190 ? 1.708 -5.658 -1.525 1.00 89.88 190 HIS A C 1
ATOM 1484 O O . HIS A 1 190 ? 0.554 -6.043 -1.406 1.00 89.88 190 HIS A O 1
ATOM 1490 N N . LYS A 1 191 ? 2.046 -4.644 -2.328 1.00 91.12 191 LYS A N 1
ATOM 1491 C CA . LYS A 1 191 ? 1.077 -3.841 -3.082 1.00 91.12 191 LYS A CA 1
ATOM 1492 C C . LYS A 1 191 ? 1.331 -3.935 -4.582 1.00 91.12 191 LYS A C 1
ATOM 1494 O O . LYS A 1 191 ? 2.490 -4.052 -4.991 1.00 91.12 191 LYS A O 1
ATOM 1499 N N . PRO A 1 192 ? 0.284 -3.878 -5.424 1.00 93.12 192 PRO A N 1
ATOM 1500 C CA . PRO A 1 192 ? 0.474 -3.797 -6.863 1.00 93.12 192 PRO A CA 1
ATOM 1501 C C . PRO A 1 192 ? 1.133 -2.465 -7.234 1.00 93.12 192 PRO A C 1
ATOM 1503 O O . PRO A 1 192 ? 0.799 -1.420 -6.681 1.00 93.12 192 PRO A O 1
ATOM 1506 N N . PHE A 1 193 ? 2.064 -2.494 -8.184 1.00 97.12 193 PHE A N 1
ATOM 1507 C CA . PHE A 1 193 ? 2.701 -1.298 -8.734 1.00 97.12 193 PHE A CA 1
ATOM 1508 C C . PHE A 1 193 ? 2.388 -1.186 -10.217 1.00 97.12 193 PHE A C 1
ATOM 1510 O O . PHE A 1 193 ? 2.346 -2.194 -10.912 1.00 97.12 193 PHE A O 1
ATOM 1517 N N . VAL A 1 194 ? 2.206 0.036 -10.707 1.00 98.06 194 VAL A N 1
ATOM 1518 C CA . VAL A 1 194 ? 2.138 0.337 -12.139 1.00 98.06 194 VAL A CA 1
ATOM 1519 C C . VAL A 1 194 ? 3.348 1.191 -12.492 1.00 98.06 194 VAL A C 1
ATOM 1521 O O . VAL A 1 194 ? 3.491 2.310 -11.998 1.00 98.06 194 VAL A O 1
ATOM 1524 N N . ASN A 1 195 ? 4.234 0.642 -13.325 1.00 98.62 195 ASN A N 1
ATOM 1525 C CA . ASN A 1 195 ? 5.477 1.294 -13.726 1.00 98.62 195 ASN A CA 1
ATOM 1526 C C . ASN A 1 195 ? 5.281 2.098 -15.018 1.00 98.62 195 ASN A C 1
ATOM 1528 O O . ASN A 1 195 ? 5.305 1.548 -16.119 1.00 98.62 195 ASN A O 1
ATOM 1532 N N . LEU A 1 196 ? 5.149 3.415 -14.890 1.00 98.44 196 LEU A N 1
ATOM 1533 C CA . LEU A 1 196 ? 5.091 4.365 -16.002 1.00 98.44 196 LEU A CA 1
ATOM 1534 C C . LEU A 1 196 ? 6.387 5.181 -16.079 1.00 98.44 196 LEU A C 1
ATOM 1536 O O . LEU A 1 196 ? 6.373 6.403 -16.204 1.00 98.44 196 LEU A O 1
ATOM 1540 N N . GLY A 1 197 ? 7.525 4.489 -15.987 1.00 98.31 197 GLY A N 1
ATOM 1541 C CA . GLY A 1 197 ? 8.831 5.038 -16.324 1.00 98.31 197 GLY A CA 1
ATOM 1542 C C . GLY A 1 197 ? 9.035 5.127 -17.838 1.00 98.31 197 GLY A C 1
ATOM 1543 O O . GLY A 1 197 ? 8.829 4.132 -18.546 1.00 98.31 197 GLY A O 1
ATOM 1544 N N . PHE A 1 198 ? 9.462 6.290 -18.327 1.00 98.19 198 PHE A N 1
ATOM 1545 C CA . PHE A 1 198 ? 9.759 6.530 -19.739 1.00 98.19 198 PHE A CA 1
ATOM 1546 C C . PHE A 1 198 ? 11.145 7.164 -19.888 1.00 98.19 198 PHE A C 1
ATOM 1548 O O . PHE A 1 198 ? 11.358 8.341 -19.599 1.00 98.19 198 PHE A O 1
ATOM 1555 N N . SER A 1 199 ? 12.097 6.350 -20.339 1.00 97.81 199 SER A N 1
ATOM 1556 C CA . SER A 1 199 ? 13.500 6.686 -20.557 1.00 97.81 199 SER A CA 1
ATOM 1557 C C . SER A 1 199 ? 13.696 7.960 -21.379 1.00 97.81 199 SER A C 1
ATOM 1559 O O . SER A 1 199 ? 13.419 7.978 -22.574 1.00 97.81 199 SER A O 1
ATOM 1561 N N . GLY A 1 200 ? 14.211 9.018 -20.746 1.00 96.88 200 GLY A N 1
ATOM 1562 C CA . GLY A 1 200 ? 14.475 10.298 -21.412 1.00 96.88 200 GLY A CA 1
ATOM 1563 C C . GLY A 1 200 ? 13.204 11.037 -21.839 1.00 96.88 200 GLY A C 1
ATOM 1564 O O . GLY A 1 200 ? 13.241 11.813 -22.786 1.00 96.88 200 GLY A O 1
ATOM 1565 N N . SER A 1 201 ? 12.054 10.738 -21.230 1.00 96.88 201 SER A N 1
ATOM 1566 C CA . SER A 1 201 ? 10.746 11.246 -21.669 1.00 96.88 201 SER A CA 1
ATOM 1567 C C . SER A 1 201 ? 9.787 11.547 -20.515 1.00 96.88 201 SER A C 1
ATOM 1569 O O . SER A 1 201 ? 8.576 11.574 -20.708 1.00 96.88 201 SER A O 1
ATOM 1571 N N . CYS A 1 202 ? 10.313 11.769 -19.309 1.00 96.69 202 CYS A N 1
ATOM 1572 C CA . CYS A 1 202 ? 9.523 12.207 -18.160 1.00 96.69 202 CYS A CA 1
ATOM 1573 C C . CYS A 1 202 ? 9.630 13.726 -17.969 1.00 96.69 202 CYS A C 1
ATOM 1575 O O . CYS A 1 202 ? 10.484 14.209 -17.219 1.00 96.69 202 CYS A O 1
ATOM 1577 N N . TYR A 1 203 ? 8.770 14.489 -18.651 1.00 96.88 203 TYR A N 1
ATOM 1578 C CA . TYR A 1 203 ? 8.791 15.957 -18.615 1.00 96.88 203 TYR A CA 1
ATOM 1579 C C . TYR A 1 203 ? 7.535 16.573 -17.999 1.00 96.88 203 TYR A C 1
ATOM 1581 O O . TYR A 1 203 ? 7.295 17.770 -18.169 1.00 96.88 203 TYR A O 1
ATOM 1589 N N . MET A 1 204 ? 6.747 15.786 -17.259 1.00 96.44 204 MET A N 1
ATOM 1590 C CA . MET A 1 204 ? 5.521 16.248 -16.590 1.00 96.44 204 MET A CA 1
ATOM 1591 C C . MET A 1 204 ? 4.470 16.838 -17.546 1.00 96.44 204 MET A C 1
ATOM 1593 O O . MET A 1 204 ? 3.777 17.797 -17.214 1.00 96.44 204 MET A O 1
ATOM 1597 N N . GLU A 1 205 ? 4.345 16.276 -18.744 1.00 92.25 205 GLU A N 1
ATOM 1598 C CA . GLU A 1 205 ? 3.355 16.686 -19.733 1.00 92.25 205 GLU A CA 1
ATOM 1599 C C . GLU A 1 205 ? 1.917 16.510 -19.200 1.00 92.25 205 GLU A C 1
ATOM 1601 O O . GLU A 1 205 ? 1.603 15.468 -18.607 1.00 92.25 205 GLU A O 1
ATOM 1606 N N . PRO A 1 206 ? 1.007 17.480 -19.423 1.00 92.62 206 PRO A N 1
ATOM 1607 C CA . PRO A 1 206 ? -0.376 17.392 -18.950 1.00 92.62 206 PRO A CA 1
ATOM 1608 C C . PRO A 1 206 ? -1.117 16.134 -19.422 1.00 92.62 206 PRO A C 1
ATOM 1610 O O . PRO A 1 206 ? -1.947 15.595 -18.694 1.00 92.62 206 PRO A O 1
ATOM 1613 N N . GLU A 1 207 ? -0.824 15.642 -20.625 1.00 92.81 207 GLU A N 1
ATOM 1614 C CA . GLU A 1 207 ? -1.415 14.437 -21.225 1.00 92.81 207 GLU A CA 1
ATOM 1615 C C . GLU A 1 207 ? -1.101 13.188 -20.398 1.00 92.81 207 GLU A C 1
ATOM 1617 O O . GLU A 1 207 ? -1.984 12.358 -20.175 1.00 92.81 207 GLU A O 1
ATOM 1622 N N . LEU A 1 208 ? 0.123 13.099 -19.869 1.00 94.88 208 LEU A N 1
ATOM 1623 C CA . LEU A 1 208 ? 0.538 12.017 -18.979 1.00 94.88 208 LEU A CA 1
ATOM 1624 C C . LEU A 1 208 ? -0.213 12.118 -17.655 1.00 94.88 208 LEU A C 1
ATOM 1626 O O . LEU A 1 208 ? -0.785 11.129 -17.216 1.00 94.88 208 LEU A O 1
ATOM 1630 N N . PHE A 1 209 ? -0.326 13.304 -17.053 1.00 96.50 209 PHE A N 1
ATOM 1631 C CA . PHE A 1 209 ? -1.111 13.466 -15.822 1.00 96.50 209 PHE A CA 1
ATOM 1632 C C . PHE A 1 209 ? -2.602 13.174 -16.001 1.00 96.50 209 PHE A C 1
ATOM 1634 O O . PHE A 1 209 ? -3.217 12.603 -15.101 1.00 96.50 209 PHE A O 1
ATOM 1641 N N . LYS A 1 210 ? -3.189 13.518 -17.153 1.00 94.81 210 LYS A N 1
ATOM 1642 C CA . LYS A 1 210 ? -4.570 13.141 -17.488 1.00 94.81 210 LYS A CA 1
ATOM 1643 C C . LYS A 1 210 ? -4.716 11.620 -17.544 1.00 94.81 210 LYS A C 1
ATOM 1645 O O . LYS A 1 210 ? -5.672 11.110 -16.972 1.00 94.81 210 LYS A O 1
ATOM 1650 N N . ALA A 1 211 ? -3.763 10.917 -18.161 1.00 95.38 211 ALA A N 1
ATOM 1651 C CA . ALA A 1 211 ? -3.732 9.456 -18.174 1.00 95.38 211 ALA A CA 1
ATOM 1652 C C . ALA A 1 211 ? -3.573 8.875 -16.761 1.00 95.38 211 ALA A C 1
ATOM 1654 O O . ALA A 1 211 ? -4.358 8.020 -16.364 1.00 95.38 211 ALA A O 1
ATOM 1655 N N . LEU A 1 212 ? -2.619 9.374 -15.966 1.00 96.94 212 LEU A N 1
ATOM 1656 C CA . LEU A 1 212 ? -2.439 8.953 -14.571 1.00 96.94 212 LEU A CA 1
ATOM 1657 C C . LEU A 1 212 ? -3.745 9.096 -13.777 1.00 96.94 212 LEU A C 1
ATOM 1659 O O . LEU A 1 212 ? -4.117 8.183 -13.051 1.00 96.94 212 LEU A O 1
ATOM 1663 N N . ALA A 1 213 ? -4.471 10.200 -13.969 1.00 96.19 213 ALA A N 1
ATOM 1664 C CA . ALA A 1 213 ? -5.728 10.482 -13.281 1.00 96.19 213 ALA A CA 1
ATOM 1665 C C . ALA A 1 213 ? -6.900 9.553 -13.670 1.00 96.19 213 ALA A C 1
ATOM 1667 O O . ALA A 1 213 ? -7.932 9.588 -12.997 1.00 96.19 213 ALA A O 1
ATOM 1668 N N . GLU A 1 214 ? -6.778 8.748 -14.736 1.00 96.12 214 GLU A N 1
ATOM 1669 C CA . GLU A 1 214 ? -7.747 7.690 -15.075 1.00 96.12 214 GLU A CA 1
ATOM 1670 C C . GLU A 1 214 ? -7.596 6.453 -14.167 1.00 96.12 214 GLU A C 1
ATOM 1672 O O . GLU A 1 214 ? -8.501 5.621 -14.108 1.00 96.12 214 GLU A O 1
ATOM 1677 N N . ILE A 1 215 ? -6.473 6.318 -13.453 1.00 96.25 215 ILE A N 1
ATOM 1678 C CA . ILE A 1 215 ? -6.145 5.129 -12.662 1.00 96.25 215 ILE A CA 1
ATOM 1679 C C . ILE A 1 215 ? -6.696 5.280 -11.235 1.00 96.25 215 ILE A C 1
ATOM 1681 O O . ILE A 1 215 ? -6.380 6.234 -10.525 1.00 96.25 215 ILE A O 1
ATOM 1685 N N . ASP A 1 216 ? -7.482 4.312 -10.756 1.00 94.56 216 ASP A N 1
ATOM 1686 C CA . ASP A 1 216 ? -7.893 4.267 -9.343 1.00 94.56 216 ASP A CA 1
ATOM 1687 C C . ASP A 1 216 ? -6.738 3.766 -8.459 1.00 94.56 216 ASP A C 1
ATOM 1689 O O . ASP A 1 216 ? -6.671 2.597 -8.086 1.00 94.56 216 ASP A O 1
ATOM 1693 N N . ALA A 1 217 ? -5.779 4.651 -8.192 1.00 96.75 217 ALA A N 1
ATOM 1694 C CA . ALA A 1 217 ? -4.551 4.342 -7.470 1.00 96.75 217 ALA A CA 1
ATOM 1695 C C . ALA A 1 217 ? -4.707 4.438 -5.943 1.00 96.75 217 ALA A C 1
ATOM 1697 O O . ALA A 1 217 ? -5.4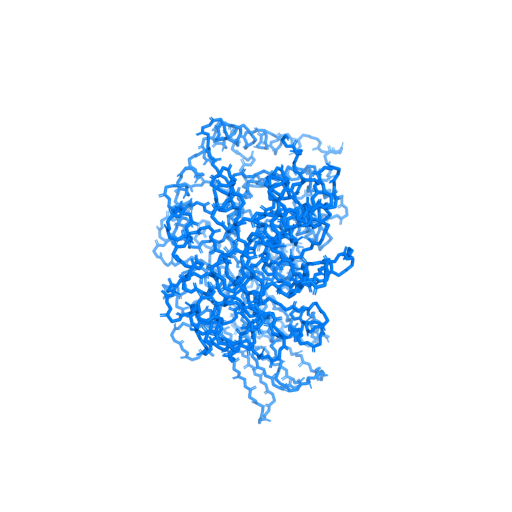42 5.281 -5.422 1.00 96.75 217 ALA A O 1
ATOM 1698 N N . GLU A 1 218 ? -3.938 3.623 -5.218 1.00 96.56 218 GLU A N 1
ATOM 1699 C CA . GLU A 1 218 ? -3.747 3.771 -3.773 1.00 96.56 218 GLU A CA 1
ATOM 1700 C C . GLU A 1 218 ? -2.852 4.971 -3.457 1.00 96.56 218 GLU A C 1
ATOM 1702 O O . GLU A 1 218 ? -3.108 5.701 -2.504 1.00 96.56 218 GLU A O 1
ATOM 1707 N N . ALA A 1 219 ? -1.822 5.191 -4.274 1.00 98.44 219 ALA A N 1
ATOM 1708 C CA . ALA A 1 219 ? -0.943 6.349 -4.211 1.00 98.44 219 ALA A CA 1
ATOM 1709 C C . ALA A 1 219 ? -0.292 6.606 -5.575 1.00 98.44 219 ALA A C 1
ATOM 1711 O O . ALA A 1 219 ? -0.147 5.698 -6.395 1.00 98.44 219 ALA A O 1
ATOM 1712 N N . TYR A 1 220 ? 0.146 7.843 -5.780 1.00 98.75 220 TYR A N 1
ATOM 1713 C CA . TYR A 1 220 ? 0.950 8.258 -6.923 1.00 98.75 220 TYR A CA 1
ATOM 1714 C C . TYR A 1 220 ? 2.354 8.621 -6.461 1.00 98.75 220 TYR A C 1
ATOM 1716 O O . TYR A 1 220 ? 2.513 9.337 -5.474 1.00 98.75 220 TYR A O 1
ATOM 1724 N N . VAL A 1 221 ? 3.360 8.182 -7.206 1.00 98.81 221 VAL A N 1
ATOM 1725 C CA . VAL A 1 221 ? 4.748 8.618 -7.073 1.00 98.81 221 VAL A CA 1
ATOM 1726 C C . VAL A 1 221 ? 5.139 9.320 -8.365 1.00 98.81 221 VAL A C 1
ATOM 1728 O O . VAL A 1 221 ? 4.964 8.766 -9.451 1.00 98.81 221 VAL A O 1
ATOM 1731 N N . VAL A 1 222 ? 5.633 10.548 -8.251 1.00 98.62 222 VAL A N 1
ATOM 1732 C CA . VAL A 1 222 ? 6.071 11.367 -9.384 1.00 98.62 222 VAL A CA 1
ATOM 1733 C C . VAL A 1 222 ? 7.550 11.670 -9.189 1.00 98.62 222 VAL A C 1
ATOM 1735 O O . VAL A 1 222 ? 7.906 12.424 -8.285 1.00 98.62 222 VAL A O 1
ATOM 1738 N N . ASP A 1 223 ? 8.386 11.092 -10.049 1.00 98.44 223 ASP A N 1
ATOM 1739 C CA . ASP A 1 223 ? 9.853 11.163 -10.008 1.00 98.44 223 ASP A CA 1
ATOM 1740 C C . ASP A 1 223 ? 10.411 11.724 -11.330 1.00 98.44 223 ASP A C 1
ATOM 1742 O O . ASP A 1 223 ? 10.873 10.981 -12.206 1.00 98.44 223 ASP A O 1
ATOM 1746 N N . PRO A 1 224 ? 10.271 13.046 -11.548 1.00 97.38 224 PRO A N 1
ATOM 1747 C CA . PRO A 1 224 ? 10.416 13.625 -12.878 1.00 97.38 224 PRO A CA 1
ATOM 1748 C C . PRO A 1 224 ? 11.810 14.193 -13.144 1.00 97.38 224 PRO A C 1
ATOM 1750 O O . PRO A 1 224 ? 12.214 14.357 -14.299 1.00 97.38 224 PRO A O 1
ATOM 1753 N N . ILE A 1 225 ? 12.551 14.540 -12.091 1.00 97.62 225 ILE A N 1
ATOM 1754 C CA . ILE A 1 225 ? 13.770 15.345 -12.197 1.00 97.62 225 ILE A CA 1
ATOM 1755 C C . ILE A 1 225 ? 14.893 14.666 -12.986 1.00 97.62 225 ILE A C 1
ATOM 1757 O O . ILE A 1 225 ? 15.535 15.389 -13.755 1.00 97.62 225 ILE A O 1
ATOM 1761 N N . PRO A 1 226 ? 15.097 13.330 -12.939 1.00 95.44 226 PRO A N 1
ATOM 1762 C CA . PRO A 1 226 ? 16.165 12.716 -13.724 1.00 95.44 226 PRO A CA 1
ATOM 1763 C C . PRO A 1 226 ? 16.051 12.948 -15.245 1.00 95.44 226 PRO A C 1
ATOM 1765 O O . PRO A 1 226 ? 17.019 12.755 -15.976 1.00 95.44 226 PRO A O 1
ATOM 1768 N N . ASN A 1 227 ? 14.892 13.377 -15.765 1.00 96.25 227 ASN A N 1
ATOM 1769 C CA . ASN A 1 227 ? 14.763 13.866 -17.147 1.00 96.25 227 ASN A CA 1
ATOM 1770 C C . ASN A 1 227 ? 14.439 15.359 -17.221 1.00 96.25 227 ASN A C 1
ATOM 1772 O O . ASN A 1 227 ? 14.993 16.069 -18.056 1.00 96.25 227 ASN A O 1
ATOM 1776 N N . SER A 1 228 ? 13.591 15.859 -16.324 1.00 95.25 228 SER A N 1
ATOM 1777 C CA . SER A 1 228 ? 13.163 17.260 -16.310 1.00 95.25 228 SER A CA 1
ATOM 1778 C C . SER A 1 228 ? 14.260 18.256 -15.905 1.00 95.25 228 SER A C 1
ATOM 1780 O O . SER A 1 228 ? 14.034 19.459 -16.010 1.00 95.25 228 SER A O 1
ATOM 1782 N N . TRP A 1 229 ? 15.454 17.806 -15.496 1.00 91.69 229 TRP A N 1
ATOM 1783 C CA . TRP A 1 229 ? 16.619 18.677 -15.268 1.00 91.69 229 TRP A CA 1
ATOM 1784 C C . TRP A 1 229 ? 16.981 19.530 -16.491 1.00 91.69 229 TRP A C 1
ATOM 1786 O O . TRP A 1 229 ? 17.565 20.604 -16.341 1.00 91.69 229 TRP A O 1
ATOM 1796 N N . SER A 1 230 ? 16.646 19.074 -17.704 1.00 91.88 230 SER A N 1
ATOM 1797 C CA . SER A 1 230 ? 16.919 19.801 -18.947 1.00 91.88 230 SER A CA 1
ATOM 1798 C C . SER A 1 230 ? 15.996 21.006 -19.156 1.00 91.88 230 SER A C 1
ATOM 1800 O O . SER A 1 230 ? 16.253 21.830 -20.030 1.00 91.88 230 SER A O 1
ATOM 1802 N N . LEU A 1 231 ? 14.921 21.116 -18.372 1.00 96.62 231 LEU A N 1
ATOM 1803 C CA . LEU A 1 231 ? 13.986 22.234 -18.408 1.00 96.62 231 LEU A CA 1
ATOM 1804 C C . LEU A 1 231 ? 14.483 23.389 -17.522 1.00 96.62 231 LEU A C 1
ATOM 1806 O O . LEU A 1 231 ? 15.288 23.215 -16.594 1.00 96.62 231 LEU A O 1
ATOM 1810 N N . ASP A 1 232 ? 13.992 24.597 -17.794 1.00 97.62 232 ASP A N 1
ATOM 1811 C CA . ASP A 1 232 ? 14.174 25.723 -16.883 1.00 97.62 232 ASP A CA 1
ATOM 1812 C C . ASP A 1 232 ? 13.331 25.543 -15.603 1.00 97.62 232 ASP A C 1
ATOM 1814 O O . ASP A 1 232 ? 12.364 24.779 -15.560 1.00 97.62 232 ASP A O 1
ATOM 1818 N N . ALA A 1 233 ? 13.706 26.258 -14.538 1.00 98.12 233 ALA A N 1
ATOM 1819 C CA . ALA A 1 233 ? 13.060 26.126 -13.232 1.00 98.12 233 ALA A CA 1
ATOM 1820 C C . ALA A 1 233 ? 11.562 26.487 -13.252 1.00 98.12 233 ALA A C 1
ATOM 1822 O O . ALA A 1 233 ? 10.775 25.832 -12.572 1.00 98.12 233 ALA A O 1
ATOM 1823 N N . ALA A 1 234 ? 11.158 27.494 -14.033 1.00 98.31 234 ALA A N 1
ATOM 1824 C CA . ALA A 1 234 ? 9.764 27.928 -14.096 1.00 98.31 234 ALA A CA 1
ATOM 1825 C C . ALA A 1 234 ? 8.889 26.878 -14.798 1.00 98.31 234 ALA A C 1
ATOM 1827 O O . ALA A 1 234 ? 7.757 26.622 -14.379 1.00 98.31 234 ALA A O 1
ATOM 1828 N N . THR A 1 235 ? 9.423 26.216 -15.824 1.00 98.31 235 THR A N 1
ATOM 1829 C CA . THR A 1 235 ? 8.751 25.109 -16.510 1.00 98.31 235 THR A CA 1
ATOM 1830 C C . THR A 1 235 ? 8.605 23.887 -15.599 1.00 98.31 235 THR A C 1
ATOM 1832 O O . THR A 1 235 ? 7.516 23.319 -15.527 1.00 98.31 235 THR A O 1
ATOM 1835 N N . VAL A 1 236 ? 9.652 23.498 -14.857 1.00 98.50 236 VAL A N 1
ATOM 1836 C CA . VAL A 1 236 ? 9.564 22.393 -13.876 1.00 98.50 236 VAL A CA 1
ATOM 1837 C C . VAL A 1 236 ? 8.490 22.688 -12.830 1.00 98.50 236 VAL A C 1
ATOM 1839 O O . VAL A 1 236 ? 7.614 21.857 -12.590 1.00 98.50 236 VAL A O 1
ATOM 1842 N N . GLU A 1 237 ? 8.531 23.881 -12.237 1.00 98.62 237 GLU A N 1
ATOM 1843 C CA . GLU A 1 237 ? 7.590 24.276 -11.192 1.00 98.62 237 GLU A CA 1
ATOM 1844 C C . GLU A 1 237 ? 6.144 24.301 -11.714 1.00 98.62 237 GLU A C 1
ATOM 1846 O O . GLU A 1 237 ? 5.261 23.671 -11.133 1.00 98.62 237 GLU A O 1
ATOM 1851 N N . SER A 1 238 ? 5.896 24.982 -12.838 1.00 98.44 238 SER A N 1
ATOM 1852 C CA . SER A 1 238 ? 4.548 25.121 -13.404 1.00 98.44 238 SER A CA 1
ATOM 1853 C C . SER A 1 238 ? 3.926 23.780 -13.795 1.00 98.44 238 SER A C 1
ATOM 1855 O O . SER A 1 238 ? 2.758 23.544 -13.479 1.00 98.44 238 SER A O 1
ATOM 1857 N N . ARG A 1 239 ? 4.699 22.870 -14.402 1.00 98.25 239 ARG A N 1
ATOM 1858 C CA . ARG A 1 239 ? 4.213 21.531 -14.766 1.00 98.25 239 ARG A CA 1
ATOM 1859 C C . ARG A 1 239 ? 3.945 20.655 -13.546 1.00 98.25 239 ARG A C 1
ATOM 1861 O O . ARG A 1 239 ? 2.939 19.950 -13.527 1.00 98.25 239 ARG A O 1
ATOM 1868 N N . ALA A 1 240 ? 4.777 20.734 -12.506 1.00 98.50 240 ALA A N 1
ATOM 1869 C CA . ALA A 1 240 ? 4.518 20.031 -11.249 1.00 98.50 240 ALA A CA 1
ATOM 1870 C C . ALA A 1 240 ? 3.221 20.528 -10.580 1.00 98.50 240 ALA A C 1
ATOM 1872 O O . ALA A 1 240 ? 2.386 19.718 -10.167 1.00 98.50 240 ALA A O 1
ATOM 1873 N N . LEU A 1 241 ? 3.012 21.851 -10.528 1.00 98.69 241 LEU A N 1
ATOM 1874 C CA . LEU A 1 241 ? 1.778 22.460 -10.018 1.00 98.69 241 LEU A CA 1
ATOM 1875 C C . LEU A 1 241 ? 0.548 22.000 -10.810 1.00 98.69 241 LEU A C 1
ATOM 1877 O O . LEU A 1 241 ? -0.453 21.581 -10.224 1.00 98.69 241 LEU A O 1
ATOM 1881 N N . GLU A 1 242 ? 0.603 22.084 -12.140 1.00 98.44 242 GLU A N 1
ATOM 1882 C CA . GLU A 1 242 ? -0.500 21.679 -13.012 1.00 98.44 242 GLU A CA 1
ATOM 1883 C C . GLU A 1 242 ? -0.804 20.183 -12.882 1.00 98.44 242 GLU A C 1
ATOM 1885 O O . GLU A 1 242 ? -1.964 19.813 -12.686 1.00 98.44 242 GLU A O 1
ATOM 1890 N N . GLY A 1 243 ? 0.222 19.331 -12.917 1.00 98.31 243 GLY A N 1
ATOM 1891 C CA . GLY A 1 243 ? 0.085 17.882 -12.816 1.00 98.31 243 GLY A CA 1
ATOM 1892 C C . GLY A 1 243 ? -0.578 17.431 -11.516 1.00 98.31 243 GLY A C 1
ATOM 1893 O O . GLY A 1 243 ? -1.550 16.670 -11.541 1.00 98.31 243 GLY A O 1
ATOM 1894 N N . VAL A 1 244 ? -0.140 17.968 -10.370 1.00 98.56 244 VAL A N 1
ATOM 1895 C CA . VAL A 1 244 ? -0.777 17.672 -9.074 1.00 98.56 244 VAL A CA 1
ATOM 1896 C C . VAL A 1 244 ? -2.230 18.145 -9.051 1.00 98.56 244 VAL A C 1
ATOM 1898 O O . VAL A 1 244 ? -3.108 17.416 -8.581 1.00 98.56 244 VAL A O 1
ATOM 1901 N N . ARG A 1 245 ? -2.525 19.334 -9.590 1.00 98.25 245 ARG A N 1
ATOM 1902 C CA . ARG A 1 245 ? -3.905 19.840 -9.677 1.00 98.25 245 ARG A CA 1
ATOM 1903 C C . ARG A 1 245 ? -4.775 18.967 -10.581 1.00 98.25 245 ARG A C 1
ATOM 1905 O O . ARG A 1 245 ? -5.936 18.742 -10.249 1.00 98.25 245 ARG A O 1
ATOM 1912 N N . LEU A 1 246 ? -4.246 18.456 -11.693 1.00 97.94 246 LEU A N 1
ATOM 1913 C CA . LEU A 1 246 ? -4.958 17.526 -12.575 1.00 97.94 246 LEU A CA 1
ATOM 1914 C C . LEU A 1 246 ? -5.319 16.228 -11.847 1.00 97.94 246 LEU A C 1
ATOM 1916 O O . LEU A 1 246 ? -6.483 15.828 -11.890 1.00 97.94 246 LEU A O 1
ATOM 1920 N N . LEU A 1 247 ? -4.377 15.633 -11.107 1.00 98.00 247 LEU A N 1
ATOM 1921 C CA . LEU A 1 247 ? -4.659 14.467 -10.261 1.00 98.00 247 LEU A CA 1
ATOM 1922 C C . LEU A 1 247 ? -5.728 14.795 -9.211 1.00 98.00 247 LEU A C 1
ATOM 1924 O O . LEU A 1 247 ? -6.723 14.083 -9.084 1.00 98.00 247 LEU A O 1
ATOM 1928 N N . ARG A 1 248 ? -5.595 15.921 -8.501 1.00 97.31 248 ARG A N 1
ATOM 1929 C CA . ARG A 1 248 ? -6.532 16.323 -7.435 1.00 97.31 248 ARG A CA 1
ATOM 1930 C C . ARG A 1 248 ? -7.957 16.593 -7.915 1.00 97.31 248 ARG A C 1
ATOM 1932 O O . ARG A 1 248 ? -8.885 16.423 -7.133 1.00 97.31 248 ARG A O 1
ATOM 1939 N N . ARG A 1 249 ? -8.165 16.932 -9.193 1.00 96.62 249 ARG A N 1
ATOM 1940 C CA . ARG A 1 249 ? -9.518 17.018 -9.786 1.00 96.62 249 ARG A CA 1
ATOM 1941 C C . ARG A 1 249 ? -10.231 15.664 -9.857 1.00 96.62 249 ARG A C 1
ATOM 1943 O O . ARG A 1 249 ? -11.445 15.645 -10.039 1.00 96.62 249 ARG A O 1
ATOM 1950 N N . LYS A 1 250 ? -9.496 14.552 -9.779 1.00 96.38 250 LYS A N 1
ATOM 1951 C CA . LYS A 1 250 ? -10.025 13.189 -9.935 1.00 96.38 250 LYS A CA 1
ATOM 1952 C C . LYS A 1 250 ? -9.887 12.336 -8.680 1.00 96.38 250 LYS A C 1
ATOM 1954 O O . LYS A 1 250 ? -10.716 11.457 -8.474 1.00 96.38 250 LYS A O 1
ATOM 1959 N N . THR A 1 251 ? -8.875 12.577 -7.846 1.00 96.31 251 THR A N 1
ATOM 1960 C CA . THR A 1 251 ? -8.563 11.687 -6.723 1.00 96.31 251 THR A CA 1
ATOM 1961 C C . THR A 1 251 ? -7.983 12.398 -5.498 1.00 96.31 251 THR A C 1
ATOM 1963 O O . THR A 1 251 ? -7.193 13.343 -5.590 1.00 96.31 251 THR A O 1
ATOM 1966 N N . ALA A 1 252 ? -8.353 11.880 -4.324 1.00 95.88 252 ALA A N 1
ATOM 1967 C CA . ALA A 1 252 ? -7.792 12.244 -3.023 1.00 95.88 252 ALA A CA 1
ATOM 1968 C C . ALA A 1 252 ? -6.614 11.343 -2.598 1.00 95.88 252 ALA A C 1
ATOM 1970 O O . ALA A 1 252 ? -6.066 11.535 -1.507 1.00 95.88 252 ALA A O 1
ATOM 1971 N N . ALA A 1 253 ? -6.234 10.368 -3.436 1.00 97.44 253 ALA A N 1
ATOM 1972 C CA . ALA A 1 253 ? -5.128 9.459 -3.164 1.00 97.44 253 ALA A CA 1
ATOM 1973 C C . ALA A 1 253 ? -3.828 10.238 -2.881 1.00 97.44 253 ALA A C 1
ATOM 1975 O O . ALA A 1 253 ? -3.582 11.281 -3.506 1.00 97.44 253 ALA A O 1
ATOM 1976 N N . PRO A 1 254 ? -2.992 9.764 -1.947 1.00 98.31 254 PRO A N 1
ATOM 1977 C CA . PRO A 1 254 ? -1.684 10.337 -1.691 1.00 98.31 254 PRO A CA 1
ATOM 1978 C C . PRO A 1 254 ? -0.834 10.546 -2.944 1.00 98.31 254 PRO A C 1
ATOM 1980 O O . PRO A 1 254 ? -0.827 9.711 -3.847 1.00 98.31 254 PRO A O 1
ATOM 1983 N N . ILE A 1 255 ? -0.108 11.663 -2.982 1.00 98.75 255 ILE A N 1
ATOM 1984 C CA . ILE A 1 255 ? 0.882 11.969 -4.018 1.00 98.75 255 ILE A CA 1
ATOM 1985 C C . ILE A 1 255 ? 2.229 12.172 -3.326 1.00 98.75 255 ILE A C 1
ATOM 1987 O O . ILE A 1 255 ? 2.352 13.040 -2.461 1.00 98.75 255 ILE A O 1
ATOM 1991 N N . LEU A 1 256 ? 3.223 11.380 -3.716 1.00 98.75 256 LEU A N 1
ATOM 1992 C CA . LEU A 1 256 ? 4.618 11.512 -3.321 1.00 98.75 256 LEU A CA 1
ATOM 1993 C C . LEU A 1 256 ? 5.402 12.120 -4.486 1.00 98.75 256 LEU A C 1
ATOM 1995 O O . LEU A 1 256 ? 5.564 11.486 -5.527 1.00 98.75 256 LEU A O 1
ATOM 1999 N N . LEU A 1 257 ? 5.873 13.351 -4.314 1.00 98.75 257 LEU A N 1
ATOM 2000 C CA . LEU A 1 257 ? 6.839 13.961 -5.225 1.00 98.75 257 LEU A CA 1
ATOM 2001 C C . LEU A 1 257 ? 8.245 13.512 -4.824 1.00 98.75 257 LEU A C 1
ATOM 2003 O O . LEU A 1 257 ? 8.541 13.433 -3.632 1.00 98.75 257 LEU A O 1
ATOM 2007 N N . VAL A 1 258 ? 9.096 13.225 -5.802 1.00 98.44 258 VAL A N 1
ATOM 2008 C CA . VAL A 1 258 ? 10.448 12.706 -5.577 1.00 98.44 258 VAL A CA 1
ATOM 2009 C C . VAL A 1 258 ? 11.465 13.628 -6.237 1.00 98.44 258 VAL A C 1
ATOM 2011 O O . VAL A 1 258 ? 11.371 13.943 -7.424 1.00 98.44 258 VAL A O 1
ATOM 2014 N N . GLU A 1 259 ? 12.421 14.091 -5.442 1.00 97.00 259 GLU A N 1
ATOM 2015 C CA . GLU A 1 259 ? 13.595 14.809 -5.933 1.00 97.00 259 GLU A CA 1
ATOM 2016 C C . GLU A 1 259 ? 14.612 13.839 -6.545 1.00 97.00 259 GLU A C 1
ATOM 2018 O O . GLU A 1 259 ? 14.693 12.679 -6.158 1.00 97.00 259 GLU A O 1
ATOM 2023 N N . ASN A 1 260 ? 15.444 14.315 -7.470 1.00 94.56 260 ASN A N 1
ATOM 2024 C CA . ASN A 1 260 ? 16.606 13.546 -7.902 1.00 94.56 260 ASN A CA 1
ATOM 2025 C C . ASN A 1 260 ? 17.611 13.445 -6.752 1.00 94.56 260 ASN A C 1
ATOM 2027 O O . ASN A 1 260 ? 17.883 14.448 -6.097 1.00 94.56 260 ASN A O 1
ATOM 2031 N N . HIS A 1 261 ? 18.205 12.271 -6.572 1.00 89.38 261 HIS A N 1
ATOM 2032 C CA . HIS A 1 261 ? 19.379 12.058 -5.726 1.00 89.38 261 HIS A CA 1
ATOM 2033 C C . HIS A 1 261 ? 20.520 13.039 -6.061 1.00 89.38 261 HIS A C 1
ATOM 2035 O O . HIS A 1 261 ? 20.566 13.620 -7.149 1.00 89.38 261 HIS A O 1
ATOM 2041 N N . GLU A 1 262 ? 21.462 13.234 -5.144 1.00 85.38 262 GLU A N 1
ATOM 2042 C CA . GLU A 1 262 ? 22.710 13.900 -5.516 1.00 85.38 262 GLU A CA 1
ATOM 2043 C C . GLU A 1 262 ? 23.499 12.997 -6.468 1.00 85.38 262 GLU A C 1
ATOM 2045 O O . GLU A 1 262 ? 23.641 11.811 -6.184 1.00 85.38 262 GLU A O 1
ATOM 2050 N N . LEU A 1 263 ? 23.969 13.523 -7.609 1.00 83.50 263 LEU A N 1
ATOM 2051 C CA . LEU A 1 263 ? 24.780 12.711 -8.522 1.00 83.50 263 LEU A CA 1
ATOM 2052 C C . LEU A 1 263 ? 26.019 12.220 -7.781 1.00 83.50 263 LEU A C 1
ATOM 2054 O O . LEU A 1 263 ? 26.712 13.008 -7.142 1.00 83.50 263 LEU A O 1
ATOM 2058 N N . SER A 1 264 ? 26.298 10.925 -7.877 1.00 83.62 264 SER A N 1
ATOM 2059 C CA . SER A 1 264 ? 27.306 10.299 -7.025 1.00 83.62 264 SER A CA 1
ATOM 2060 C C . SER A 1 264 ? 28.719 10.827 -7.273 1.00 83.62 264 SER A C 1
ATOM 2062 O O . SER A 1 264 ? 29.544 10.805 -6.374 1.00 83.62 264 SER A O 1
ATOM 2064 N N . ASP A 1 265 ? 29.002 11.327 -8.477 1.00 87.12 265 ASP A N 1
ATOM 2065 C CA . ASP A 1 265 ? 30.285 11.918 -8.856 1.00 87.12 265 ASP A CA 1
ATOM 2066 C C . ASP A 1 265 ? 30.315 13.452 -8.699 1.00 87.12 265 ASP A C 1
ATOM 2068 O O . ASP A 1 265 ? 31.227 14.105 -9.216 1.00 87.12 265 ASP A O 1
ATOM 2072 N N . SER A 1 266 ? 29.358 14.055 -7.973 1.00 86.12 266 SER A N 1
ATOM 2073 C CA . SER A 1 266 ? 29.227 15.515 -7.805 1.00 86.12 266 SER A CA 1
ATOM 2074 C C . SER A 1 266 ? 30.491 16.177 -7.245 1.00 86.12 266 SER A C 1
ATOM 2076 O O . SER A 1 266 ? 30.773 17.330 -7.573 1.00 86.12 266 SER A O 1
ATOM 2078 N N . VAL A 1 267 ? 31.294 15.455 -6.458 1.00 86.12 267 VAL A N 1
ATOM 2079 C CA . VAL A 1 267 ? 32.585 15.935 -5.937 1.00 86.12 267 VAL A CA 1
ATOM 2080 C C . VAL A 1 267 ? 33.562 16.235 -7.077 1.00 86.12 267 VAL A C 1
ATOM 2082 O O . VAL A 1 267 ? 34.251 17.256 -7.056 1.00 86.12 267 VAL A O 1
ATOM 2085 N N . MET A 1 268 ? 33.594 15.376 -8.096 1.00 89.50 268 MET A N 1
ATOM 2086 C CA . MET A 1 268 ? 34.491 15.498 -9.250 1.00 89.50 268 MET A CA 1
ATOM 2087 C C . MET A 1 268 ? 33.847 16.294 -10.394 1.00 89.50 268 MET A C 1
ATOM 2089 O O . MET A 1 268 ? 34.535 17.012 -11.122 1.00 89.50 268 MET A O 1
ATOM 2093 N N . HIS A 1 269 ? 32.519 16.222 -10.522 1.00 86.62 269 HIS A N 1
ATOM 2094 C CA . HIS A 1 269 ? 31.730 16.802 -11.607 1.00 86.62 269 HIS A CA 1
ATOM 2095 C C . HIS A 1 269 ? 30.591 17.704 -11.104 1.00 86.62 269 HIS A C 1
ATOM 2097 O O . HIS A 1 269 ? 29.479 17.683 -11.628 1.00 86.62 269 HIS A O 1
ATOM 2103 N N . ALA A 1 270 ? 30.872 18.601 -10.154 1.00 85.81 270 ALA A N 1
ATOM 2104 C CA . ALA A 1 270 ? 29.869 19.501 -9.561 1.00 85.81 270 ALA A CA 1
ATOM 2105 C C . ALA A 1 270 ? 29.042 20.295 -10.594 1.00 85.81 270 ALA A C 1
ATOM 2107 O O . ALA A 1 270 ? 27.867 20.592 -10.380 1.00 85.81 270 ALA A O 1
ATOM 2108 N N . GLY A 1 271 ? 29.638 20.638 -11.743 1.00 89.19 271 GLY A N 1
ATOM 2109 C CA . GLY A 1 271 ? 28.940 21.308 -12.843 1.00 89.19 271 GLY A CA 1
ATOM 2110 C C . GLY A 1 271 ? 27.813 20.476 -13.469 1.00 89.19 271 GLY A C 1
ATOM 2111 O O . GLY A 1 271 ? 26.803 21.055 -13.868 1.00 89.19 271 GLY A O 1
ATOM 2112 N N . ALA A 1 272 ? 27.958 19.147 -13.510 1.00 87.12 272 ALA A N 1
ATOM 2113 C CA . ALA A 1 272 ? 26.962 18.220 -14.044 1.00 87.12 272 ALA A CA 1
ATOM 2114 C C . ALA A 1 272 ? 25.726 18.108 -13.137 1.00 87.12 272 ALA A C 1
ATOM 2116 O O . ALA A 1 272 ? 24.623 17.901 -13.638 1.00 87.12 272 ALA A O 1
ATOM 2117 N N . TYR A 1 273 ? 25.881 18.327 -11.826 1.00 89.50 273 TYR A N 1
ATOM 2118 C CA . TYR A 1 273 ? 24.773 18.256 -10.870 1.00 89.50 273 TYR A CA 1
ATOM 2119 C C . TYR A 1 273 ? 23.903 19.524 -10.822 1.00 89.50 273 TYR A C 1
ATOM 2121 O O . TYR A 1 273 ? 22.699 19.440 -10.580 1.00 89.50 273 TYR A O 1
ATOM 2129 N N . ARG A 1 274 ? 24.463 20.707 -11.118 1.00 92.00 274 ARG A N 1
ATOM 2130 C CA . ARG A 1 274 ? 23.742 22.000 -11.026 1.00 92.00 274 ARG A CA 1
ATOM 2131 C C . ARG A 1 274 ? 22.356 22.020 -11.699 1.00 92.00 274 ARG A C 1
ATOM 2133 O O . ARG A 1 274 ? 21.437 22.618 -11.134 1.00 92.00 274 ARG A O 1
ATOM 2140 N N . PRO A 1 275 ? 22.143 21.421 -12.888 1.00 94.19 275 PRO A N 1
ATOM 2141 C CA . PRO A 1 275 ? 20.812 21.369 -13.491 1.00 94.19 275 PRO A CA 1
ATOM 2142 C C . PRO A 1 275 ? 19.801 20.524 -12.703 1.00 94.19 275 PRO A C 1
ATOM 2144 O O . PRO A 1 275 ? 18.633 20.906 -12.624 1.00 94.19 275 PRO A O 1
ATOM 2147 N N . TYR A 1 276 ? 20.237 19.421 -12.092 1.00 94.50 276 TYR A N 1
ATOM 2148 C CA . TYR A 1 276 ? 19.394 18.575 -11.243 1.00 94.50 276 TYR A CA 1
ATOM 2149 C C . TYR A 1 276 ? 19.035 19.297 -9.945 1.00 94.50 276 TYR A C 1
ATOM 2151 O O . TYR A 1 276 ? 17.866 19.324 -9.570 1.00 94.50 276 TYR A O 1
ATOM 2159 N N . GLU A 1 277 ? 19.997 19.981 -9.319 1.00 94.62 277 GLU A N 1
ATOM 2160 C CA . GLU A 1 277 ? 19.752 20.816 -8.137 1.00 94.62 277 GLU A CA 1
ATOM 2161 C C . GLU A 1 277 ? 18.719 21.920 -8.429 1.00 94.62 277 GLU A C 1
ATOM 2163 O O . GLU A 1 277 ? 17.786 22.140 -7.649 1.00 94.62 277 GLU A O 1
ATOM 2168 N N . ARG A 1 278 ? 18.821 22.578 -9.595 1.00 96.88 278 ARG A N 1
ATOM 2169 C CA . ARG A 1 278 ? 17.811 23.543 -10.061 1.00 96.88 278 ARG A CA 1
ATOM 2170 C C . ARG A 1 278 ? 16.429 22.895 -10.174 1.00 96.88 278 ARG A C 1
ATOM 2172 O O . ARG A 1 278 ? 15.450 23.492 -9.725 1.00 96.88 278 ARG A O 1
ATOM 2179 N N . GLY A 1 279 ? 16.350 21.703 -10.766 1.00 97.81 279 GLY A N 1
ATOM 2180 C CA . GLY A 1 279 ? 15.113 20.929 -10.883 1.00 97.81 279 GLY A CA 1
ATOM 2181 C C . GLY A 1 279 ? 14.512 20.574 -9.521 1.00 97.81 279 GLY A C 1
ATOM 2182 O O . GLY A 1 279 ? 13.336 20.847 -9.285 1.00 97.81 279 GLY A O 1
ATOM 2183 N N . ASN A 1 280 ? 15.327 20.063 -8.595 1.00 97.38 280 ASN A N 1
ATOM 2184 C CA . ASN A 1 280 ? 14.927 19.757 -7.218 1.00 97.38 280 ASN A CA 1
ATOM 2185 C C . ASN A 1 280 ? 14.370 20.994 -6.511 1.00 97.38 280 ASN A C 1
ATOM 2187 O O . ASN A 1 280 ? 13.280 20.954 -5.942 1.00 97.38 280 ASN A O 1
ATOM 2191 N N . LYS A 1 281 ? 15.071 22.131 -6.603 1.00 98.12 281 LYS A N 1
ATOM 2192 C CA . LYS A 1 281 ? 14.617 23.393 -6.009 1.00 98.12 281 LYS A CA 1
ATOM 2193 C C . LYS A 1 281 ? 13.266 23.839 -6.574 1.00 98.12 281 LYS A C 1
ATOM 2195 O O . LYS A 1 281 ? 12.414 24.279 -5.804 1.00 98.12 281 LYS A O 1
ATOM 2200 N N . ALA A 1 282 ? 13.060 23.713 -7.884 1.00 98.56 282 ALA A N 1
ATOM 2201 C CA . ALA A 1 282 ? 11.795 24.053 -8.532 1.00 98.56 282 ALA A CA 1
ATOM 2202 C C . ALA A 1 282 ? 10.647 23.116 -8.110 1.00 98.56 282 ALA A C 1
ATOM 2204 O O . ALA A 1 282 ? 9.560 23.589 -7.780 1.00 98.56 282 ALA A O 1
ATOM 2205 N N . LEU A 1 283 ? 10.885 21.802 -8.042 1.00 98.62 283 LEU A N 1
ATOM 2206 C CA . LEU A 1 283 ? 9.890 20.833 -7.565 1.00 98.62 283 LEU A CA 1
ATOM 2207 C C . LEU A 1 283 ? 9.513 21.081 -6.100 1.00 98.62 283 LEU A C 1
ATOM 2209 O O . LEU A 1 283 ? 8.334 21.054 -5.742 1.00 98.62 283 LEU A O 1
ATOM 2213 N N . ARG A 1 284 ? 10.505 21.383 -5.259 1.00 98.44 284 ARG A N 1
ATOM 2214 C CA . ARG A 1 284 ? 10.304 21.737 -3.852 1.00 98.44 284 ARG A CA 1
ATOM 2215 C C . ARG A 1 284 ? 9.495 23.023 -3.697 1.00 98.44 284 ARG A C 1
ATOM 2217 O O . ARG A 1 284 ? 8.669 23.119 -2.791 1.00 98.44 284 ARG A O 1
ATOM 2224 N N . GLU A 1 285 ? 9.701 24.000 -4.573 1.00 98.69 285 GLU A N 1
ATOM 2225 C CA . GLU A 1 285 ? 8.907 25.229 -4.581 1.00 98.69 285 GLU A CA 1
ATOM 2226 C C . GLU A 1 285 ? 7.451 24.966 -4.991 1.00 98.69 285 GLU A C 1
ATOM 2228 O O . GLU A 1 285 ? 6.532 25.426 -4.309 1.00 98.69 285 GLU A O 1
ATOM 2233 N N . ALA A 1 286 ? 7.221 24.136 -6.014 1.00 98.75 286 ALA A N 1
ATOM 2234 C CA . ALA A 1 286 ? 5.878 23.689 -6.382 1.00 98.75 286 ALA A CA 1
ATOM 2235 C C . ALA A 1 286 ? 5.180 22.973 -5.213 1.00 98.75 286 ALA A C 1
ATOM 2237 O O . ALA A 1 286 ? 4.036 23.290 -4.881 1.00 98.75 286 ALA A O 1
ATOM 2238 N N . TYR A 1 287 ? 5.884 22.057 -4.536 1.00 98.69 287 TYR A N 1
ATOM 2239 C CA . TYR A 1 287 ? 5.389 21.386 -3.332 1.00 98.69 287 TYR A CA 1
ATOM 2240 C C . TYR A 1 287 ? 4.963 22.393 -2.253 1.00 98.69 287 TYR A C 1
ATOM 2242 O O . TYR A 1 287 ? 3.845 22.310 -1.743 1.00 98.69 287 TYR A O 1
ATOM 2250 N N . ARG A 1 288 ? 5.807 23.385 -1.935 1.00 98.62 288 ARG A N 1
ATOM 2251 C CA . ARG A 1 288 ? 5.487 24.419 -0.933 1.00 98.62 288 ARG A CA 1
ATOM 2252 C C . ARG A 1 288 ? 4.236 25.211 -1.294 1.00 98.62 288 ARG A C 1
ATOM 2254 O O . ARG A 1 288 ? 3.377 25.383 -0.431 1.00 98.62 288 ARG A O 1
ATOM 2261 N N . LYS A 1 289 ? 4.102 25.648 -2.548 1.00 98.75 289 LYS A N 1
ATOM 2262 C CA . LYS A 1 289 ? 2.919 26.385 -3.026 1.00 98.75 289 LYS A CA 1
ATOM 2263 C C . LYS A 1 289 ? 1.647 25.543 -2.918 1.00 98.75 289 LYS A C 1
ATOM 2265 O O . LYS A 1 289 ? 0.653 26.012 -2.377 1.00 98.75 289 LYS A O 1
ATOM 2270 N N . LEU A 1 290 ? 1.698 24.266 -3.299 1.00 98.56 290 LEU A N 1
ATOM 2271 C CA . LEU A 1 290 ? 0.564 23.344 -3.144 1.00 98.56 290 LEU A CA 1
ATOM 2272 C C . LEU A 1 290 ? 0.185 23.128 -1.671 1.00 98.56 290 LEU A C 1
ATOM 2274 O O . LEU A 1 290 ? -0.997 23.062 -1.337 1.00 98.56 290 LEU A O 1
ATOM 2278 N N . LYS A 1 291 ? 1.166 23.049 -0.763 1.00 97.88 291 LYS A N 1
ATOM 2279 C CA . LYS A 1 291 ? 0.898 22.970 0.682 1.00 97.88 291 LYS A CA 1
ATOM 2280 C C . LYS A 1 291 ? 0.260 24.256 1.216 1.00 97.88 291 LYS A C 1
ATOM 2282 O O . LYS A 1 291 ? -0.670 24.159 2.011 1.00 97.88 291 LYS A O 1
ATOM 2287 N N . GLN A 1 292 ? 0.702 25.430 0.758 1.00 98.00 292 GLN A N 1
ATOM 2288 C CA . GLN A 1 292 ? 0.089 26.726 1.094 1.00 98.00 292 GLN A CA 1
ATOM 2289 C C . GLN A 1 292 ? -1.348 26.847 0.560 1.00 98.00 292 GLN A C 1
ATOM 2291 O O . GLN A 1 292 ? -2.200 27.424 1.227 1.00 98.00 292 GLN A O 1
ATOM 2296 N N . GLU A 1 293 ? -1.639 26.241 -0.594 1.00 97.19 293 GLU A N 1
ATOM 2297 C CA . GLU A 1 293 ? -2.992 26.110 -1.162 1.00 97.19 293 GLU A CA 1
ATOM 2298 C C . GLU A 1 293 ? -3.882 25.105 -0.402 1.00 97.19 293 GLU A C 1
ATOM 2300 O O . GLU A 1 293 ? -5.056 24.947 -0.733 1.00 97.19 293 GLU A O 1
ATOM 2305 N N . GLY A 1 294 ? -3.352 24.411 0.610 1.00 96.81 294 GLY A N 1
ATOM 2306 C CA . GLY A 1 294 ? -4.103 23.436 1.401 1.00 96.81 294 GLY A CA 1
ATOM 2307 C C . GLY A 1 294 ? -4.280 22.076 0.720 1.00 96.81 294 GLY A C 1
ATOM 2308 O O . GLY A 1 294 ? -5.169 21.313 1.102 1.00 96.81 294 GLY A O 1
ATOM 2309 N N . VAL A 1 295 ? -3.452 21.731 -0.274 1.00 97.12 295 VAL A N 1
ATOM 2310 C CA . VAL A 1 295 ? -3.514 20.415 -0.927 1.00 97.12 295 VAL A CA 1
ATOM 2311 C C . VAL A 1 295 ? -3.168 19.312 0.081 1.00 97.12 295 VAL A C 1
ATOM 2313 O O . VAL A 1 295 ? -2.030 19.173 0.538 1.00 97.12 295 VAL A O 1
ATOM 2316 N N . ALA A 1 296 ? -4.172 18.501 0.419 1.00 94.31 296 ALA A N 1
ATOM 2317 C CA . ALA A 1 296 ? -4.043 17.372 1.335 1.00 94.31 296 ALA A CA 1
ATOM 2318 C C . ALA A 1 296 ? -3.315 16.170 0.699 1.00 94.31 296 ALA A C 1
ATOM 2320 O O . ALA A 1 296 ? -3.223 16.047 -0.529 1.00 94.31 296 ALA A O 1
ATOM 2321 N N . ASN A 1 297 ? -2.825 15.260 1.552 1.00 95.69 297 ASN A N 1
ATOM 2322 C CA . ASN A 1 297 ? -2.158 14.003 1.177 1.00 95.69 297 ASN A CA 1
ATOM 2323 C C . ASN A 1 297 ? -1.036 14.192 0.138 1.00 95.69 297 ASN A C 1
ATOM 2325 O O . ASN A 1 297 ? -0.912 13.414 -0.807 1.00 95.69 297 ASN A O 1
ATOM 2329 N N . LEU A 1 298 ? -0.273 15.274 0.268 1.00 98.12 298 LEU A N 1
ATOM 2330 C CA . LEU A 1 298 ? 0.863 15.597 -0.588 1.00 98.12 298 LEU A CA 1
ATOM 2331 C C . LEU A 1 298 ? 2.144 15.496 0.239 1.00 98.12 298 LEU A C 1
ATOM 2333 O O . LEU A 1 298 ? 2.233 16.119 1.302 1.00 98.12 298 LEU A O 1
ATOM 2337 N N . TYR A 1 299 ? 3.104 14.732 -0.272 1.00 98.12 299 TYR A N 1
ATOM 2338 C CA . TYR A 1 299 ? 4.359 14.373 0.381 1.00 98.12 299 TYR A CA 1
ATOM 2339 C C . TYR A 1 299 ? 5.541 14.644 -0.556 1.00 98.12 299 TYR A C 1
ATOM 2341 O O . TYR A 1 299 ? 5.374 14.677 -1.778 1.00 98.12 299 TYR A O 1
ATOM 2349 N N . LEU A 1 300 ? 6.729 14.810 0.020 1.00 97.88 300 LEU A N 1
ATOM 2350 C CA . LEU A 1 300 ? 7.985 15.007 -0.700 1.00 97.88 300 LEU A CA 1
ATOM 2351 C C . LEU A 1 300 ? 9.030 14.026 -0.155 1.00 97.88 300 LEU A C 1
ATOM 2353 O O . LEU A 1 300 ? 9.246 13.990 1.054 1.00 97.88 300 LEU A O 1
ATOM 2357 N N . LEU A 1 301 ? 9.651 13.246 -1.039 1.00 96.94 301 LEU A N 1
ATOM 2358 C CA . LEU A 1 301 ? 10.865 12.475 -0.770 1.00 96.94 301 LEU A CA 1
ATOM 2359 C C . LEU A 1 301 ? 12.052 13.304 -1.264 1.00 96.94 301 LEU A C 1
ATOM 2361 O O . LEU A 1 301 ? 12.158 13.574 -2.464 1.00 96.94 301 LEU A O 1
ATOM 2365 N N . THR A 1 302 ? 12.897 13.753 -0.342 1.00 95.00 302 THR A N 1
ATOM 2366 C CA . THR A 1 302 ? 14.014 14.652 -0.650 1.00 95.00 302 THR A CA 1
ATOM 2367 C C . THR A 1 302 ? 15.269 13.885 -1.054 1.00 95.00 302 THR A C 1
ATOM 2369 O O . THR A 1 302 ? 15.425 12.704 -0.740 1.00 95.00 302 THR A O 1
ATOM 2372 N N . HIS A 1 303 ? 16.173 14.554 -1.771 1.00 90.62 303 HIS A N 1
ATOM 2373 C CA . HIS A 1 303 ? 17.381 13.924 -2.317 1.00 90.62 303 HIS A CA 1
ATOM 2374 C C . HIS A 1 303 ? 18.284 13.270 -1.255 1.00 90.62 303 HIS A C 1
ATOM 2376 O O . HIS A 1 303 ? 18.881 12.237 -1.527 1.00 90.62 303 HIS A O 1
ATOM 2382 N N . ASP A 1 304 ? 18.357 13.820 -0.041 1.00 89.62 304 ASP A N 1
ATOM 2383 C CA . ASP A 1 304 ? 19.137 13.290 1.089 1.00 89.62 304 ASP A CA 1
ATOM 2384 C C . ASP A 1 304 ? 18.561 11.985 1.661 1.00 89.62 304 ASP A C 1
ATOM 2386 O O . ASP A 1 304 ? 19.251 11.230 2.340 1.00 89.62 304 ASP A O 1
ATOM 2390 N N . GLN A 1 305 ? 17.293 11.693 1.370 1.00 91.88 305 GLN A N 1
ATOM 2391 C CA . GLN A 1 305 ? 16.655 10.426 1.727 1.00 91.88 305 GLN A CA 1
ATOM 2392 C C . GLN A 1 305 ? 16.903 9.337 0.669 1.00 91.88 305 GLN A C 1
ATOM 2394 O O . GLN A 1 305 ? 16.630 8.163 0.930 1.00 91.88 305 GLN A O 1
ATOM 2399 N N . LEU A 1 306 ? 17.414 9.720 -0.506 1.00 89.19 306 LEU A N 1
ATOM 2400 C CA . LEU A 1 306 ? 17.866 8.853 -1.594 1.00 89.19 306 LEU A CA 1
ATOM 2401 C C . LEU A 1 306 ? 19.397 8.736 -1.538 1.00 89.19 306 LEU A C 1
ATOM 2403 O O . LEU A 1 306 ? 20.087 9.207 -2.438 1.00 89.19 30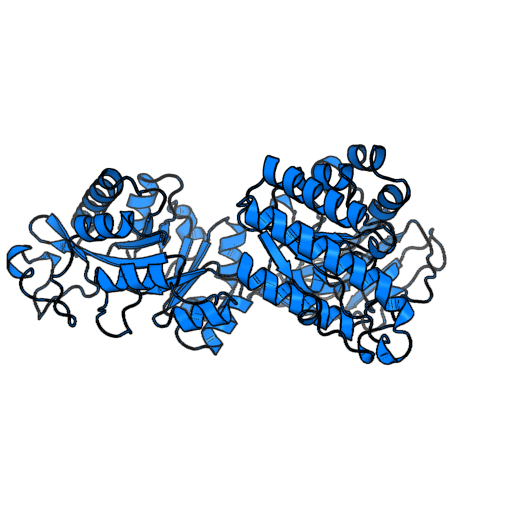6 LEU A O 1
ATOM 2407 N N . ASP A 1 307 ? 19.897 8.130 -0.459 1.00 82.25 307 ASP A N 1
ATOM 2408 C CA . ASP A 1 307 ? 21.316 7.995 -0.074 1.00 82.25 307 ASP A CA 1
ATOM 2409 C C . ASP A 1 307 ? 22.134 7.095 -1.030 1.00 82.25 307 ASP A C 1
ATOM 2411 O O . ASP A 1 307 ? 22.653 6.040 -0.664 1.00 82.25 307 ASP A O 1
ATOM 2415 N N . LEU A 1 308 ? 22.158 7.461 -2.311 1.00 86.06 308 LEU A N 1
ATOM 2416 C CA . LEU A 1 308 ? 22.873 6.768 -3.372 1.00 86.06 308 LEU A CA 1
ATOM 2417 C C . LEU A 1 308 ? 24.362 7.101 -3.307 1.00 86.06 308 LEU A C 1
ATOM 2419 O O . LEU A 1 308 ? 24.764 8.253 -3.438 1.00 86.06 308 LEU A O 1
ATOM 2423 N N . THR A 1 309 ? 25.178 6.063 -3.163 1.00 83.69 309 THR A N 1
ATOM 2424 C CA . THR A 1 309 ? 26.638 6.169 -3.177 1.00 83.69 309 THR A CA 1
ATOM 2425 C C . THR A 1 309 ? 27.201 5.927 -4.580 1.00 83.69 309 THR A C 1
ATOM 2427 O O . THR A 1 309 ? 26.505 5.423 -5.463 1.00 83.69 309 THR A O 1
ATOM 2430 N N . GLU A 1 310 ? 28.481 6.250 -4.787 1.00 90.00 310 GLU A N 1
ATOM 2431 C CA . GLU A 1 310 ? 29.224 5.997 -6.038 1.00 90.00 310 GLU A CA 1
ATOM 2432 C C . GLU A 1 310 ? 29.137 4.532 -6.488 1.00 90.00 310 GLU A C 1
ATOM 2434 O O . GLU A 1 310 ? 28.808 4.255 -7.641 1.00 90.00 310 GLU A O 1
ATOM 2439 N N . ASP A 1 311 ? 29.300 3.589 -5.554 1.00 92.62 311 ASP A N 1
ATOM 2440 C CA . ASP A 1 311 ? 29.158 2.148 -5.811 1.00 92.62 311 ASP A CA 1
ATOM 2441 C C . ASP A 1 311 ? 27.730 1.737 -6.205 1.00 92.62 311 ASP A C 1
ATOM 2443 O O . ASP A 1 311 ? 27.506 0.621 -6.675 1.00 92.62 311 ASP A O 1
ATOM 2447 N N . GLY A 1 312 ? 26.746 2.614 -6.003 1.00 94.12 312 GLY A N 1
ATOM 2448 C CA . GLY A 1 312 ? 25.360 2.422 -6.411 1.00 94.12 312 GLY A CA 1
ATOM 2449 C C . GLY A 1 312 ? 25.096 2.725 -7.884 1.00 94.12 312 GLY A C 1
ATOM 2450 O O . GLY A 1 312 ? 23.995 2.437 -8.353 1.00 94.12 312 GLY A O 1
ATOM 2451 N N . MET A 1 313 ? 26.062 3.271 -8.627 1.00 93.88 313 MET A N 1
ATOM 2452 C CA . MET A 1 313 ? 25.891 3.692 -10.021 1.00 93.88 313 MET A CA 1
ATOM 2453 C C . MET A 1 313 ? 26.611 2.781 -11.012 1.00 93.88 313 MET A C 1
ATOM 2455 O O . MET A 1 313 ? 27.568 2.088 -10.672 1.00 93.88 313 MET A O 1
ATOM 2459 N N . ILE A 1 314 ? 26.140 2.766 -12.262 1.00 94.44 314 ILE A N 1
ATOM 2460 C CA . ILE A 1 314 ? 26.857 2.098 -13.361 1.00 94.44 314 ILE A CA 1
ATOM 2461 C C . ILE A 1 314 ? 27.719 3.067 -14.181 1.00 94.44 314 ILE A C 1
ATOM 2463 O O . ILE A 1 314 ? 28.830 2.718 -14.563 1.00 94.44 314 ILE A O 1
ATOM 2467 N N . GLU A 1 315 ? 27.223 4.280 -14.446 1.00 92.62 315 GLU A N 1
ATOM 2468 C CA . GLU A 1 315 ? 27.937 5.291 -15.250 1.00 92.62 315 GLU A CA 1
ATOM 2469 C C . GLU A 1 315 ? 27.748 6.739 -14.765 1.00 92.62 315 GLU A C 1
ATOM 2471 O O . GLU A 1 315 ? 28.153 7.671 -15.445 1.00 92.62 315 GLU A O 1
ATOM 2476 N N . GLY A 1 316 ? 27.170 6.932 -13.574 1.00 88.38 316 GLY A N 1
ATOM 2477 C CA . GLY A 1 316 ? 26.984 8.250 -12.948 1.00 88.38 316 GLY A CA 1
ATOM 2478 C C . GLY A 1 316 ? 25.558 8.807 -13.025 1.00 88.38 316 GLY A C 1
ATOM 2479 O O . GLY A 1 316 ? 25.228 9.700 -12.252 1.00 88.38 316 GLY A O 1
ATOM 2480 N N . VAL A 1 317 ? 24.684 8.257 -13.882 1.00 89.38 317 VAL A N 1
ATOM 2481 C CA . VAL A 1 317 ? 23.254 8.639 -13.938 1.00 89.38 317 VAL A CA 1
ATOM 2482 C C . VAL A 1 317 ? 22.335 7.506 -13.487 1.00 89.38 317 VAL A C 1
ATOM 2484 O O . VAL A 1 317 ? 21.360 7.740 -12.771 1.00 89.38 317 VAL A O 1
ATOM 2487 N N . HIS A 1 318 ? 22.610 6.275 -13.923 1.00 95.44 318 HIS A N 1
ATOM 2488 C CA . HIS A 1 318 ? 21.724 5.139 -13.667 1.00 95.44 318 HIS A CA 1
ATOM 2489 C C . HIS A 1 318 ? 22.200 4.267 -12.500 1.00 95.44 318 HIS A C 1
ATOM 2491 O O . HIS A 1 318 ? 23.369 3.856 -12.486 1.00 95.44 318 HIS A O 1
ATOM 2497 N N . PRO A 1 319 ? 21.298 3.903 -11.568 1.00 96.38 319 PRO A N 1
ATOM 2498 C CA . PRO A 1 319 ? 21.638 3.003 -10.483 1.00 96.38 319 PRO A CA 1
ATOM 2499 C C . PRO A 1 319 ? 21.865 1.580 -10.999 1.00 96.38 319 PRO A C 1
ATOM 2501 O O . PRO A 1 319 ? 21.082 1.059 -11.797 1.00 96.38 319 PRO A O 1
ATOM 2504 N N . ASN A 1 320 ? 22.913 0.932 -10.501 1.00 97.00 320 ASN A N 1
ATOM 2505 C CA . ASN A 1 320 ? 23.120 -0.507 -10.647 1.00 97.00 320 ASN A CA 1
ATOM 2506 C C . ASN A 1 320 ? 22.230 -1.278 -9.640 1.00 97.00 320 ASN A C 1
ATOM 2508 O O . ASN A 1 320 ? 21.249 -0.738 -9.119 1.00 97.00 320 ASN A O 1
ATOM 2512 N N . ASP A 1 321 ? 22.539 -2.543 -9.346 1.00 97.81 321 ASP A N 1
ATOM 2513 C CA . ASP A 1 321 ? 21.777 -3.346 -8.375 1.00 97.81 321 ASP A CA 1
ATOM 2514 C C . ASP A 1 321 ? 21.773 -2.756 -6.954 1.00 97.81 321 ASP A C 1
ATOM 2516 O O . ASP A 1 321 ? 20.718 -2.706 -6.315 1.00 97.81 321 ASP A O 1
ATOM 2520 N N . ILE A 1 322 ? 22.926 -2.284 -6.467 1.00 96.88 322 ILE A N 1
ATOM 2521 C CA . ILE A 1 322 ? 23.070 -1.671 -5.137 1.00 96.88 322 ILE A CA 1
ATOM 2522 C C . ILE A 1 322 ? 22.241 -0.390 -5.087 1.00 96.88 322 ILE A C 1
ATOM 2524 O O . ILE A 1 322 ? 21.413 -0.221 -4.189 1.00 96.88 322 ILE A O 1
ATOM 2528 N N . GLY A 1 323 ? 22.399 0.474 -6.093 1.00 96.56 323 GLY A N 1
ATOM 2529 C CA . GLY A 1 323 ? 21.638 1.715 -6.169 1.00 96.56 323 GLY A CA 1
ATOM 2530 C C . GLY A 1 323 ? 20.135 1.469 -6.265 1.00 96.56 323 GLY A C 1
ATOM 2531 O O . GLY A 1 323 ? 19.355 2.106 -5.562 1.00 96.56 323 GLY A O 1
ATOM 2532 N N . SER A 1 324 ? 19.710 0.480 -7.055 1.00 97.38 324 SER A N 1
ATOM 2533 C CA . SER A 1 324 ? 18.293 0.122 -7.194 1.00 97.38 324 SER A CA 1
ATOM 2534 C C . SER A 1 324 ? 17.699 -0.359 -5.868 1.00 97.38 324 SER A C 1
ATOM 2536 O O . SER A 1 324 ? 16.556 -0.026 -5.546 1.00 97.38 324 SER A O 1
ATOM 2538 N N . MET A 1 325 ? 18.470 -1.097 -5.061 1.00 96.88 325 MET A N 1
ATOM 2539 C CA . MET A 1 325 ? 18.056 -1.501 -3.715 1.00 96.88 325 MET A CA 1
ATOM 2540 C C . MET A 1 325 ? 17.916 -0.307 -2.767 1.00 96.88 325 MET A C 1
ATOM 2542 O O . MET A 1 325 ? 16.902 -0.221 -2.075 1.00 96.88 325 MET A O 1
ATOM 2546 N N . ILE A 1 326 ? 18.885 0.612 -2.747 1.00 96.00 326 ILE A N 1
ATOM 2547 C CA . ILE A 1 326 ? 18.836 1.835 -1.927 1.00 96.00 326 ILE A CA 1
ATOM 2548 C C . ILE A 1 326 ? 17.603 2.669 -2.295 1.00 96.00 326 ILE A C 1
ATOM 2550 O O . ILE A 1 326 ? 16.791 3.016 -1.434 1.00 96.00 326 ILE A O 1
ATOM 2554 N N . TYR A 1 327 ? 17.401 2.909 -3.591 1.00 96.44 327 TYR A N 1
ATOM 2555 C CA . TYR A 1 327 ? 16.270 3.678 -4.109 1.00 96.44 327 TYR A CA 1
ATOM 2556 C C . TYR A 1 327 ? 14.929 3.034 -3.730 1.00 96.44 327 TYR A C 1
ATOM 2558 O O . TYR A 1 327 ? 14.015 3.692 -3.227 1.00 96.44 327 TYR A O 1
ATOM 2566 N N . ALA A 1 328 ? 14.815 1.714 -3.906 1.00 97.44 328 ALA A N 1
ATOM 2567 C CA . ALA A 1 328 ? 13.613 0.974 -3.546 1.00 97.44 328 ALA A CA 1
ATOM 2568 C C . ALA A 1 328 ? 13.349 0.972 -2.035 1.00 97.44 328 ALA A C 1
ATOM 2570 O O . ALA A 1 328 ? 12.189 0.994 -1.618 1.00 97.44 328 ALA A O 1
ATOM 2571 N N . GLN A 1 329 ? 14.390 0.962 -1.199 1.00 95.81 329 GLN A N 1
ATOM 2572 C CA . GLN A 1 329 ? 14.253 1.069 0.255 1.00 95.81 329 GLN A CA 1
ATOM 2573 C C . GLN A 1 329 ? 13.744 2.450 0.674 1.00 95.81 329 GLN A C 1
ATOM 2575 O O . GLN A 1 329 ? 12.845 2.524 1.517 1.00 95.81 329 GLN A O 1
ATOM 2580 N N . ALA A 1 330 ? 14.246 3.522 0.059 1.00 95.94 330 ALA A N 1
ATOM 2581 C CA . ALA A 1 330 ? 13.750 4.878 0.285 1.00 95.94 330 ALA A CA 1
ATOM 2582 C C . ALA A 1 330 ? 12.265 5.000 -0.096 1.00 95.94 330 ALA A C 1
ATOM 2584 O O . ALA A 1 330 ? 11.450 5.443 0.718 1.00 95.94 330 ALA A O 1
ATOM 2585 N N . TYR A 1 331 ? 11.885 4.487 -1.273 1.00 96.81 331 TYR A N 1
ATOM 2586 C CA . TYR A 1 331 ? 10.486 4.395 -1.707 1.00 96.81 331 TYR A CA 1
ATOM 2587 C C . TYR A 1 331 ? 9.635 3.602 -0.722 1.00 96.81 331 TYR A C 1
ATOM 2589 O O . TYR A 1 331 ? 8.588 4.071 -0.285 1.00 96.81 331 TYR A O 1
ATOM 2597 N N . THR A 1 332 ? 10.093 2.412 -0.337 1.00 95.69 332 THR A N 1
ATOM 2598 C CA . THR A 1 332 ? 9.379 1.536 0.596 1.00 95.69 332 THR A CA 1
ATOM 2599 C C . THR A 1 332 ? 9.161 2.230 1.937 1.00 95.69 332 THR A C 1
ATOM 2601 O O . THR A 1 332 ? 8.069 2.154 2.491 1.00 95.69 332 THR A O 1
ATOM 2604 N N . LYS A 1 333 ? 10.169 2.931 2.466 1.00 94.12 333 LYS A N 1
ATOM 2605 C CA . LYS A 1 333 ? 10.068 3.669 3.730 1.00 94.12 333 LYS A CA 1
ATOM 2606 C C . LYS A 1 333 ? 9.049 4.805 3.634 1.00 94.12 333 LYS A C 1
ATOM 2608 O O . LYS A 1 333 ? 8.173 4.890 4.493 1.00 94.12 333 LYS A O 1
ATOM 2613 N N . ALA A 1 334 ? 9.138 5.636 2.595 1.00 95.38 334 ALA A N 1
ATOM 2614 C CA . ALA A 1 334 ? 8.222 6.756 2.388 1.00 95.38 334 ALA A CA 1
ATOM 2615 C C . ALA A 1 334 ? 6.783 6.276 2.164 1.00 95.38 334 ALA A C 1
ATOM 2617 O O . ALA A 1 334 ? 5.856 6.728 2.831 1.00 95.38 334 ALA A O 1
ATOM 2618 N N . LEU A 1 335 ? 6.591 5.295 1.282 1.00 96.12 335 LEU A N 1
ATOM 2619 C CA . LEU A 1 335 ? 5.276 4.742 0.982 1.00 96.12 335 LEU A CA 1
ATOM 2620 C C . LEU A 1 335 ? 4.691 3.972 2.165 1.00 96.12 335 LEU A C 1
ATOM 2622 O O . LEU A 1 335 ? 3.494 4.075 2.390 1.00 96.12 335 LEU A O 1
ATOM 2626 N N . ARG A 1 336 ? 5.484 3.275 2.986 1.00 94.81 336 ARG A N 1
ATOM 2627 C CA . ARG A 1 336 ? 4.970 2.639 4.213 1.00 94.81 336 ARG A CA 1
ATOM 2628 C C . ARG A 1 336 ? 4.346 3.661 5.167 1.00 94.81 336 ARG A C 1
ATOM 2630 O O . ARG A 1 336 ? 3.290 3.387 5.728 1.00 94.81 336 ARG A O 1
ATOM 2637 N N . ALA A 1 337 ? 4.930 4.852 5.286 1.00 91.38 337 ALA A N 1
ATOM 2638 C CA . ALA A 1 337 ? 4.344 5.932 6.079 1.00 91.38 337 ALA A CA 1
ATOM 2639 C C . ALA A 1 337 ? 3.018 6.453 5.502 1.00 91.38 337 ALA A C 1
ATOM 2641 O O . ALA A 1 337 ? 2.202 7.008 6.234 1.00 91.38 337 ALA A O 1
ATOM 2642 N N . ILE A 1 338 ? 2.774 6.255 4.209 1.00 93.44 338 ILE A N 1
ATOM 2643 C CA . ILE A 1 338 ? 1.601 6.770 3.501 1.00 93.44 338 ILE A CA 1
ATOM 2644 C C . ILE A 1 338 ? 0.492 5.707 3.415 1.00 93.44 338 ILE A C 1
ATOM 2646 O O . ILE A 1 338 ? -0.650 5.976 3.787 1.00 93.44 338 ILE A O 1
ATOM 2650 N N . VAL A 1 339 ? 0.837 4.500 2.960 1.00 92.38 339 VAL A N 1
ATOM 2651 C CA . VAL A 1 339 ? -0.080 3.398 2.610 1.00 92.38 339 VAL A CA 1
ATOM 2652 C C . VAL A 1 339 ? 0.148 2.114 3.418 1.00 92.38 339 VAL A C 1
ATOM 2654 O O . VAL A 1 339 ? -0.499 1.103 3.165 1.00 92.38 339 VAL A O 1
ATOM 2657 N N . GLY A 1 340 ? 1.095 2.109 4.358 1.00 92.25 340 GLY A N 1
ATOM 2658 C CA . GLY A 1 340 ? 1.361 0.948 5.205 1.00 92.25 340 GLY A CA 1
ATOM 2659 C C . GLY A 1 340 ? 0.275 0.695 6.259 1.00 92.25 340 GLY A C 1
ATOM 2660 O O . GLY A 1 340 ? -0.725 1.423 6.323 1.00 92.25 340 GLY A O 1
ATOM 2661 N N . PRO A 1 341 ? 0.493 -0.315 7.124 1.00 94.25 341 PRO A N 1
ATOM 2662 C CA . PRO A 1 341 ? -0.458 -0.678 8.163 1.00 94.25 341 PRO A CA 1
ATOM 2663 C C . PRO A 1 341 ? -0.783 0.512 9.061 1.00 94.25 341 PRO A C 1
ATOM 2665 O O . PRO A 1 341 ? 0.079 1.338 9.387 1.00 94.25 341 PRO A O 1
ATOM 2668 N N . LYS A 1 342 ? -2.036 0.606 9.490 1.00 95.94 342 LYS A N 1
ATOM 2669 C CA . LYS A 1 342 ? -2.487 1.685 10.366 1.00 95.94 342 LYS A CA 1
ATOM 2670 C C . LYS A 1 342 ? -2.511 1.222 11.821 1.00 95.94 342 LYS A C 1
ATOM 2672 O O . LYS A 1 342 ? -2.843 0.082 12.124 1.00 95.94 342 LYS A O 1
ATOM 2677 N N . ILE A 1 343 ? -2.156 2.121 12.734 1.00 97.88 343 ILE A N 1
ATOM 2678 C CA . ILE A 1 343 ? -2.039 1.799 14.159 1.00 97.88 343 ILE A CA 1
ATOM 2679 C C . ILE A 1 343 ? -3.354 2.084 14.877 1.00 97.88 343 ILE A C 1
ATOM 2681 O O . ILE A 1 343 ? -3.900 3.185 14.749 1.00 97.88 343 ILE A O 1
ATOM 2685 N N . ILE A 1 344 ? -3.816 1.103 15.651 1.00 98.75 344 ILE A N 1
ATOM 2686 C CA . ILE A 1 344 ? -4.958 1.209 16.557 1.00 98.75 344 ILE A CA 1
ATOM 2687 C C . ILE A 1 344 ? -4.434 1.172 17.998 1.00 98.75 344 ILE A C 1
ATOM 2689 O O . ILE A 1 344 ? -3.706 0.253 18.387 1.00 98.75 344 ILE A O 1
ATOM 2693 N N . ALA A 1 345 ? -4.780 2.185 18.791 1.00 98.62 345 ALA A N 1
ATOM 2694 C CA . ALA A 1 345 ? -4.462 2.224 20.214 1.00 98.62 345 ALA A CA 1
ATOM 2695 C C . ALA A 1 345 ? -5.434 1.318 20.983 1.00 98.62 345 ALA A C 1
ATOM 2697 O O . ALA A 1 345 ? -6.619 1.631 21.083 1.00 98.62 345 ALA A O 1
ATOM 2698 N N . HIS A 1 346 ? -4.933 0.199 21.506 1.00 98.81 346 HIS A N 1
ATOM 2699 C CA . HIS A 1 346 ? -5.719 -0.765 22.279 1.00 98.81 346 HIS A CA 1
ATOM 2700 C C . HIS A 1 346 ? -6.182 -0.137 23.597 1.00 98.81 346 HIS A C 1
ATOM 2702 O O . HIS A 1 346 ? -5.341 0.236 24.416 1.00 98.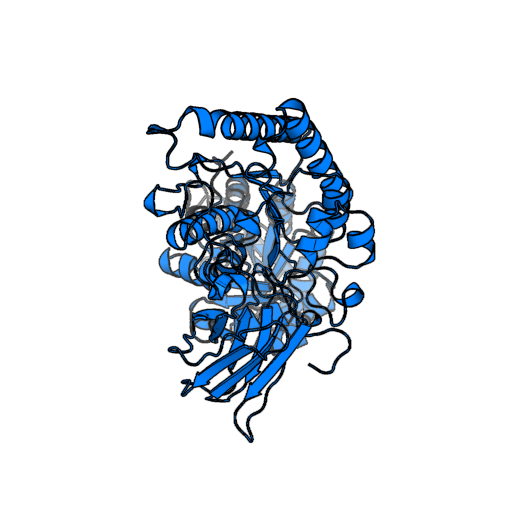81 346 HIS A O 1
ATOM 2708 N N . ARG A 1 347 ? -7.499 -0.039 23.807 1.00 98.69 347 ARG A N 1
ATOM 2709 C CA . ARG A 1 347 ? -8.154 0.629 24.946 1.00 98.69 347 ARG A CA 1
ATOM 2710 C C . ARG A 1 347 ? -7.785 2.110 25.069 1.00 98.69 347 ARG A C 1
ATOM 2712 O O . ARG A 1 347 ? -7.699 2.633 26.184 1.00 98.69 347 ARG A O 1
ATOM 2719 N N . GLY A 1 348 ? -7.517 2.756 23.932 1.00 98.56 348 GLY A N 1
ATOM 2720 C CA . GLY A 1 348 ? -6.959 4.105 23.815 1.00 98.56 348 GLY A CA 1
ATOM 2721 C C . GLY A 1 348 ? -5.473 4.199 24.174 1.00 98.56 348 GLY A C 1
ATOM 2722 O O . GLY A 1 348 ? -4.809 3.208 24.469 1.00 98.56 348 GLY A O 1
ATOM 2723 N N . TYR A 1 349 ? -4.899 5.406 24.143 1.00 98.12 349 TYR A N 1
ATOM 2724 C CA . TYR A 1 349 ? -3.514 5.611 24.579 1.00 98.12 349 TYR A CA 1
ATOM 2725 C C . TYR A 1 349 ? -3.474 5.759 26.106 1.00 98.12 349 TYR A C 1
ATOM 2727 O O . TYR A 1 349 ? -3.510 6.861 26.665 1.00 98.12 349 TYR A O 1
ATOM 2735 N N . TRP A 1 350 ? -3.505 4.614 26.788 1.00 98.25 350 TRP A N 1
ATOM 2736 C CA . TRP A 1 350 ? -3.694 4.532 28.237 1.00 98.25 350 TRP A CA 1
ATOM 2737 C C . TRP A 1 350 ? -2.395 4.491 29.047 1.00 98.25 350 TRP A C 1
ATOM 2739 O O . TRP A 1 350 ? -2.391 4.936 30.193 1.00 98.25 350 TRP A O 1
ATOM 2749 N N . ASP A 1 351 ? -1.296 3.995 28.476 1.00 96.06 351 ASP A N 1
ATOM 2750 C CA . ASP A 1 351 ? -0.006 3.887 29.171 1.00 96.06 351 ASP A CA 1
ATOM 2751 C C . ASP A 1 351 ? 0.784 5.208 29.097 1.00 96.06 351 ASP A C 1
ATOM 2753 O O . ASP A 1 351 ? 1.841 5.320 28.477 1.00 96.06 351 ASP A O 1
ATOM 2757 N N . VAL A 1 352 ? 0.183 6.271 29.640 1.00 95.88 352 VAL A N 1
ATOM 2758 C CA . VAL A 1 352 ? 0.740 7.631 29.679 1.00 95.88 352 VAL A CA 1
ATOM 2759 C C . VAL A 1 352 ? 0.079 8.455 30.792 1.00 95.88 352 VAL A C 1
ATOM 2761 O O . VAL A 1 352 ? -1.120 8.342 31.053 1.00 95.88 352 VAL A O 1
ATOM 2764 N N . ALA A 1 353 ? 0.851 9.334 31.435 1.00 96.25 353 ALA A N 1
ATOM 2765 C CA . ALA A 1 353 ? 0.470 10.073 32.645 1.00 96.25 353 ALA A CA 1
ATOM 2766 C C . ALA A 1 353 ? -0.914 10.747 32.573 1.00 96.25 353 ALA A C 1
ATOM 2768 O O . ALA A 1 353 ? -1.153 11.580 31.703 1.00 96.25 353 ALA A O 1
ATOM 2769 N N . GLY A 1 354 ? -1.825 10.415 33.495 1.00 96.31 354 GLY A N 1
ATOM 2770 C CA . GLY A 1 354 ? -3.195 10.957 33.556 1.00 96.31 354 GLY A CA 1
ATOM 2771 C C . GLY A 1 354 ? -4.215 10.253 32.647 1.00 96.31 354 GLY A C 1
ATOM 2772 O O . GLY A 1 354 ? -5.334 10.730 32.495 1.00 96.31 354 GLY A O 1
ATOM 2773 N N . SER A 1 355 ? -3.836 9.148 32.004 1.00 98.00 355 SER A N 1
ATOM 2774 C CA . SER A 1 355 ? -4.734 8.294 31.214 1.00 98.00 355 SER A CA 1
ATOM 2775 C C . SER A 1 355 ? -5.123 7.028 31.982 1.00 98.00 355 SER A C 1
ATOM 2777 O O . SER A 1 355 ? -4.514 6.710 33.003 1.00 98.00 355 SER A O 1
ATOM 2779 N N . ALA A 1 356 ? -6.119 6.297 31.486 1.00 98.31 356 ALA A N 1
ATOM 2780 C CA . ALA A 1 356 ? -6.476 4.957 31.948 1.00 98.31 356 ALA A CA 1
ATOM 2781 C C . ALA A 1 356 ? -7.085 4.151 30.794 1.00 98.31 356 ALA A C 1
ATOM 2783 O O . ALA A 1 356 ? -7.613 4.731 29.851 1.00 98.31 356 ALA A O 1
ATOM 2784 N N . GLN A 1 357 ? -7.028 2.818 30.857 1.00 98.38 357 GLN A N 1
ATOM 2785 C CA . GLN A 1 357 ? -7.665 1.973 29.840 1.00 98.38 357 GLN A CA 1
ATOM 2786 C C . GLN A 1 357 ? -9.150 2.314 29.731 1.00 98.38 357 GLN A C 1
ATOM 2788 O O . GLN A 1 357 ? -9.810 2.483 30.759 1.00 98.38 357 GLN A O 1
ATOM 2793 N N . ASN A 1 358 ? -9.672 2.379 28.501 1.00 98.38 358 ASN A N 1
ATOM 2794 C CA . ASN A 1 358 ? -11.097 2.609 28.247 1.00 98.38 358 ASN A CA 1
ATOM 2795 C C . ASN A 1 358 ? -11.633 3.944 28.821 1.00 98.38 358 ASN A C 1
ATOM 2797 O O . ASN A 1 358 ? -12.837 4.111 29.020 1.00 98.38 358 ASN A O 1
ATOM 2801 N N . SER A 1 359 ? -10.754 4.920 29.078 1.00 98.56 359 SER A N 1
ATOM 2802 C CA . SER A 1 359 ? -11.122 6.247 29.589 1.00 98.56 359 SER A CA 1
ATOM 2803 C C . SER A 1 359 ? -11.306 7.267 28.461 1.00 98.56 359 SER A C 1
ATOM 2805 O O . SER A 1 359 ? -10.766 7.086 27.363 1.00 98.56 359 SER A O 1
ATOM 2807 N N . ILE A 1 360 ? -12.013 8.373 28.717 1.00 98.56 360 ILE A N 1
ATOM 2808 C CA . ILE A 1 360 ? -12.113 9.474 27.744 1.00 98.56 360 ILE A CA 1
ATOM 2809 C C . ILE A 1 360 ? -10.728 10.093 27.511 1.00 98.56 360 ILE A C 1
ATOM 2811 O O . ILE A 1 360 ? -10.386 10.411 26.370 1.00 98.56 360 ILE A O 1
ATOM 2815 N N . ALA A 1 361 ? -9.893 10.211 28.552 1.00 98.56 361 ALA A N 1
ATOM 2816 C CA . ALA A 1 361 ? -8.519 10.687 28.386 1.00 98.56 361 ALA A CA 1
ATOM 2817 C C . ALA A 1 361 ? -7.702 9.801 27.431 1.00 98.56 361 ALA A C 1
ATOM 2819 O O . ALA A 1 361 ? -6.949 10.334 26.619 1.00 98.56 361 ALA A O 1
ATOM 2820 N N . SER A 1 362 ? -7.865 8.473 27.470 1.00 98.62 362 SER A N 1
ATOM 2821 C CA . SER A 1 362 ? -7.144 7.568 26.561 1.00 98.62 362 SER A CA 1
ATOM 2822 C C . SER A 1 362 ? -7.540 7.735 25.096 1.00 98.62 362 SER A C 1
ATOM 2824 O O . SER A 1 362 ? -6.664 7.697 24.231 1.00 98.62 362 SER A O 1
ATOM 2826 N N . LEU A 1 363 ? -8.819 8.010 24.818 1.00 98.69 363 LEU A N 1
ATOM 2827 C CA . LEU A 1 363 ? -9.307 8.351 23.481 1.00 98.69 363 LEU A CA 1
ATOM 2828 C C . LEU A 1 363 ? -8.683 9.656 22.982 1.00 98.69 363 LEU A C 1
ATOM 2830 O O . LEU A 1 363 ? -8.111 9.703 21.894 1.00 98.69 363 LEU A O 1
ATOM 2834 N N . VAL A 1 364 ? -8.766 10.715 23.793 1.00 98.31 364 VAL A N 1
ATOM 2835 C CA . VAL A 1 364 ? -8.239 12.039 23.429 1.00 98.31 364 VAL A CA 1
ATOM 2836 C C . VAL A 1 364 ? -6.730 11.975 23.186 1.00 98.31 364 VAL A C 1
ATOM 2838 O O . VAL A 1 364 ? -6.227 12.577 22.241 1.00 98.31 364 VAL A O 1
ATOM 2841 N N . LYS A 1 365 ? -6.000 11.192 23.985 1.00 97.75 365 LYS A N 1
ATOM 2842 C CA . LYS A 1 365 ? -4.559 10.991 23.797 1.00 97.75 365 LYS A CA 1
ATOM 2843 C C . LYS A 1 365 ? -4.213 10.120 22.598 1.00 97.75 365 LYS A C 1
ATOM 2845 O O . LYS A 1 365 ? -3.171 10.333 21.992 1.00 97.75 365 LYS A O 1
ATOM 2850 N N . ALA A 1 366 ? -5.049 9.148 22.241 1.00 97.81 366 ALA A N 1
ATOM 2851 C CA . ALA A 1 366 ? -4.867 8.393 21.004 1.00 97.81 366 ALA A CA 1
ATOM 2852 C C . ALA A 1 366 ? -5.025 9.305 19.772 1.00 97.81 366 ALA A C 1
ATOM 2854 O O . ALA A 1 366 ? -4.259 9.182 18.810 1.00 97.81 366 ALA A O 1
ATOM 2855 N N . ASP A 1 367 ? -5.969 10.251 19.821 1.00 97.12 367 ASP A N 1
ATOM 2856 C CA . ASP A 1 367 ? -6.167 11.265 18.779 1.00 97.12 367 ASP A CA 1
ATOM 2857 C C . ASP A 1 367 ? -5.013 12.276 18.702 1.00 97.12 367 ASP A C 1
ATOM 2859 O O . ASP A 1 367 ? -4.575 12.621 17.602 1.00 97.12 367 ASP A O 1
ATOM 2863 N N . SER A 1 368 ? -4.463 12.707 19.845 1.00 95.88 368 SER A N 1
ATOM 2864 C CA . SER A 1 368 ? -3.367 13.690 19.881 1.00 95.88 368 SER A CA 1
ATOM 2865 C C . SER A 1 368 ? -2.076 13.184 19.230 1.00 95.88 368 SER A C 1
ATOM 2867 O O . SER A 1 368 ? -1.278 13.985 18.754 1.00 95.88 368 SER A O 1
ATOM 2869 N N . ILE A 1 369 ? -1.882 11.862 19.178 1.00 94.19 369 ILE A N 1
ATOM 2870 C CA . ILE A 1 369 ? -0.758 11.213 18.483 1.00 94.19 369 ILE A CA 1
ATOM 2871 C C . ILE A 1 369 ? -1.141 10.677 17.095 1.00 94.19 369 ILE A C 1
ATOM 2873 O O . ILE A 1 369 ? -0.377 9.924 16.499 1.00 94.19 369 ILE A O 1
ATOM 2877 N N . HIS A 1 370 ? -2.319 11.033 16.573 1.00 92.69 370 HIS A N 1
ATOM 2878 C CA . HIS A 1 370 ? -2.753 10.707 15.211 1.00 92.69 370 HIS A CA 1
ATOM 2879 C C . HIS A 1 370 ? -2.803 9.202 14.888 1.00 92.69 370 HIS A C 1
ATOM 2881 O O . HIS A 1 370 ? -2.550 8.782 13.753 1.00 92.69 370 HIS A O 1
ATOM 2887 N N . THR A 1 371 ? -3.161 8.367 15.870 1.00 95.56 371 THR A N 1
ATOM 2888 C CA . THR A 1 371 ? -3.504 6.966 15.576 1.00 95.56 371 THR A CA 1
ATOM 2889 C C . THR A 1 371 ? -4.710 6.892 14.645 1.00 95.56 371 THR A C 1
ATOM 2891 O O . THR A 1 371 ? -5.585 7.762 14.652 1.00 95.56 371 THR A O 1
ATOM 2894 N N . TYR A 1 372 ? -4.772 5.839 13.830 1.00 96.06 372 TYR A N 1
ATOM 2895 C CA . TYR A 1 372 ? -5.904 5.642 12.928 1.00 96.06 372 TYR A CA 1
ATOM 2896 C C . TYR A 1 372 ? -7.193 5.357 13.691 1.00 96.06 372 TYR A C 1
ATOM 2898 O O . TYR A 1 372 ? -8.246 5.862 13.302 1.00 96.06 372 TYR A O 1
ATOM 2906 N N . GLY A 1 373 ? -7.096 4.572 14.764 1.00 97.88 373 GLY A N 1
ATOM 2907 C CA . GLY A 1 373 ? -8.219 4.265 15.632 1.00 97.88 373 GLY A CA 1
ATOM 2908 C C . GLY A 1 373 ? -7.830 4.177 17.101 1.00 97.88 373 GLY A C 1
ATOM 2909 O O . GLY A 1 373 ? -6.699 3.835 17.446 1.00 97.88 373 GLY A O 1
ATOM 2910 N N . SER A 1 374 ? -8.812 4.433 17.954 1.00 98.75 374 SER A N 1
ATOM 2911 C CA . SER A 1 374 ? -8.798 4.114 19.374 1.00 98.75 374 SER A CA 1
ATOM 2912 C C . SER A 1 374 ? -9.790 2.980 19.594 1.00 98.75 374 SER A C 1
ATOM 2914 O O . SER A 1 374 ? -10.982 3.140 19.317 1.00 98.75 374 SER A O 1
ATOM 2916 N N . GLU A 1 375 ? -9.294 1.835 20.047 1.00 98.88 375 GLU A N 1
ATOM 2917 C CA . GLU A 1 375 ? -10.130 0.700 20.430 1.00 98.88 375 GLU A CA 1
ATOM 2918 C C . GLU A 1 375 ? -10.680 0.898 21.846 1.00 98.88 375 GLU A C 1
ATOM 2920 O O . GLU A 1 375 ? -10.038 1.558 22.671 1.00 98.88 375 GLU A O 1
ATOM 2925 N N . PHE A 1 376 ? -11.899 0.415 22.087 1.00 98.88 376 PHE A N 1
ATOM 2926 C CA . PHE A 1 376 ? -12.525 0.383 23.404 1.00 98.88 376 PHE A CA 1
ATOM 2927 C C . PHE A 1 376 ? -13.616 -0.690 23.489 1.00 98.88 376 PHE A C 1
ATOM 2929 O O . PHE A 1 376 ? -14.295 -1.007 22.510 1.00 98.88 376 PHE A O 1
ATOM 2936 N N . ASP A 1 377 ? -13.860 -1.152 24.710 1.00 98.81 377 ASP A N 1
ATOM 2937 C CA . ASP A 1 377 ? -14.743 -2.272 25.022 1.00 98.81 377 ASP A CA 1
ATOM 2938 C C . ASP A 1 377 ? -16.086 -1.816 25.597 1.00 98.81 377 ASP A C 1
ATOM 2940 O O . ASP A 1 377 ? -16.111 -0.951 26.474 1.00 98.81 377 ASP A O 1
ATOM 2944 N N . ILE A 1 378 ? -17.200 -2.443 25.198 1.00 98.75 378 ILE A N 1
ATOM 2945 C CA . ILE A 1 378 ? -18.511 -2.197 25.816 1.00 98.75 378 ILE A CA 1
ATOM 2946 C C . ILE A 1 378 ? -19.213 -3.442 26.363 1.00 98.75 378 ILE A C 1
ATOM 2948 O O . ILE A 1 378 ? -19.284 -4.498 25.731 1.00 98.75 378 ILE A O 1
ATOM 2952 N N . HIS A 1 379 ? -19.867 -3.244 27.507 1.00 98.50 379 HIS A N 1
ATOM 2953 C CA . HIS A 1 379 ? -20.787 -4.184 28.148 1.00 98.50 379 HIS A CA 1
ATOM 2954 C C . HIS A 1 379 ? -22.176 -3.577 28.316 1.00 98.50 379 HIS A C 1
ATOM 2956 O O . HIS A 1 379 ? -22.316 -2.360 28.425 1.00 98.50 379 HIS A O 1
ATOM 2962 N N . VAL A 1 380 ? -23.205 -4.423 28.418 1.00 97.88 380 VAL A N 1
ATOM 2963 C CA . VAL A 1 380 ? -24.568 -3.996 28.761 1.00 97.88 380 VAL A CA 1
ATOM 2964 C C . VAL A 1 380 ? -24.928 -4.402 30.191 1.00 97.88 380 VAL A C 1
ATOM 2966 O O . VAL A 1 380 ? -24.883 -5.580 30.535 1.00 97.88 380 VAL A O 1
ATOM 2969 N N . THR A 1 381 ? -25.338 -3.442 31.019 1.00 97.62 381 THR A N 1
ATOM 2970 C CA . THR A 1 381 ? -25.774 -3.669 32.410 1.00 97.62 381 THR A CA 1
ATOM 2971 C C . THR A 1 381 ? -27.151 -4.325 32.491 1.00 97.62 381 THR A C 1
ATOM 2973 O O . THR A 1 381 ? -27.904 -4.358 31.507 1.00 97.62 381 THR A O 1
ATOM 2976 N N . ALA A 1 382 ? -27.544 -4.813 33.671 1.00 96.50 382 ALA A N 1
ATOM 2977 C CA . ALA A 1 382 ? -28.864 -5.411 33.893 1.00 96.50 382 ALA A CA 1
ATOM 2978 C C . ALA A 1 382 ? -30.019 -4.450 33.542 1.00 96.50 382 ALA A C 1
ATOM 2980 O O . ALA A 1 382 ? -31.043 -4.876 33.007 1.00 96.50 382 ALA A O 1
ATOM 2981 N N . ASP A 1 383 ? -29.833 -3.146 33.776 1.00 95.75 383 ASP A N 1
ATOM 2982 C CA . ASP A 1 383 ? -30.769 -2.066 33.434 1.00 95.75 383 ASP A CA 1
ATOM 2983 C C . ASP A 1 383 ? -30.550 -1.455 32.032 1.00 95.75 383 ASP A C 1
ATOM 2985 O O . ASP A 1 383 ? -31.132 -0.419 31.708 1.00 95.75 383 ASP A O 1
ATOM 2989 N N . GLY A 1 384 ? -29.748 -2.103 31.179 1.00 94.44 384 GLY A N 1
ATOM 2990 C CA . GLY A 1 384 ? -29.631 -1.787 29.751 1.00 94.44 384 GLY A CA 1
ATOM 2991 C C . GLY A 1 384 ? -28.717 -0.607 29.410 1.00 94.44 384 GLY A C 1
ATOM 2992 O O . GLY A 1 384 ? -28.789 -0.086 28.298 1.00 94.44 384 GLY A O 1
ATOM 2993 N N . LYS A 1 385 ? -27.863 -0.155 30.333 1.00 96.75 385 LYS A N 1
ATOM 2994 C CA . LYS A 1 385 ? -26.854 0.879 30.066 1.00 96.75 385 LYS A CA 1
ATOM 2995 C C . LYS A 1 385 ? -25.609 0.254 29.444 1.00 96.75 385 LYS A C 1
ATOM 2997 O O . LYS A 1 385 ? -25.170 -0.810 29.866 1.00 96.75 385 LYS A O 1
ATOM 3002 N N . LEU A 1 386 ? -25.039 0.934 28.451 1.00 98.31 386 LEU A N 1
ATOM 3003 C CA . LEU A 1 386 ? -23.807 0.511 27.786 1.00 98.31 386 LEU A CA 1
ATOM 3004 C C . LEU A 1 386 ? -22.606 1.167 28.457 1.00 98.31 386 LEU A C 1
ATOM 3006 O O . LEU A 1 386 ? -22.456 2.387 28.373 1.00 98.31 386 LEU A O 1
ATOM 3010 N N . VAL A 1 387 ? -21.788 0.362 29.122 1.00 97.81 387 VAL A N 1
ATOM 3011 C CA . VAL A 1 387 ? -20.642 0.788 29.932 1.00 97.81 387 VAL A CA 1
ATOM 3012 C C . VAL A 1 387 ? -19.362 0.472 29.185 1.00 97.81 387 VAL A C 1
ATOM 3014 O O . VAL A 1 387 ? -19.228 -0.634 28.668 1.00 97.81 387 VAL A O 1
ATOM 3017 N N . VAL A 1 388 ? -18.431 1.425 29.153 1.00 98.25 388 VAL A N 1
ATOM 3018 C CA . VAL A 1 388 ? -17.113 1.229 28.547 1.00 98.25 388 VAL A CA 1
ATOM 3019 C C . VAL A 1 388 ? -16.174 0.590 29.576 1.00 98.25 388 VAL A C 1
ATOM 3021 O O . VAL A 1 388 ? -15.812 1.234 30.563 1.00 98.25 388 VAL A O 1
ATOM 3024 N N . ASN A 1 389 ? -15.837 -0.691 29.400 1.00 97.50 389 ASN A N 1
ATOM 3025 C CA . ASN A 1 389 ? -14.977 -1.468 30.304 1.00 97.50 389 ASN A CA 1
ATOM 3026 C C . ASN A 1 389 ? -14.511 -2.761 29.619 1.00 97.50 389 ASN A C 1
ATOM 3028 O O . ASN A 1 389 ? -15.307 -3.403 28.943 1.00 97.50 389 ASN A O 1
ATOM 3032 N N . HIS A 1 390 ? -13.262 -3.176 29.844 1.00 97.12 390 HIS A N 1
ATOM 3033 C CA . HIS A 1 390 ? -12.737 -4.410 29.251 1.00 97.12 390 HIS A CA 1
ATOM 3034 C C . HIS A 1 390 ? -13.280 -5.661 29.948 1.00 97.12 390 HIS A C 1
ATOM 3036 O O . HIS A 1 390 ? -13.967 -6.477 29.336 1.00 97.12 390 HIS A O 1
ATOM 3042 N N . ASP A 1 391 ? -12.968 -5.812 31.235 1.00 96.56 391 ASP A N 1
ATOM 3043 C CA . ASP A 1 391 ? -13.291 -7.021 31.989 1.00 96.56 391 ASP A CA 1
ATOM 3044 C C . ASP A 1 391 ? -14.802 -7.155 32.209 1.00 96.56 391 ASP A C 1
ATOM 3046 O O . ASP A 1 391 ? -15.520 -6.156 32.306 1.00 96.56 391 ASP A O 1
ATOM 3050 N N . ASP A 1 392 ? -15.279 -8.394 32.326 1.00 96.44 392 ASP A N 1
ATOM 3051 C CA . ASP A 1 392 ? -16.695 -8.703 32.579 1.00 96.44 392 ASP A CA 1
ATOM 3052 C C . ASP A 1 392 ? -17.139 -8.282 33.991 1.00 96.44 392 ASP A C 1
ATOM 3054 O O . ASP A 1 392 ? -18.336 -8.229 34.300 1.00 96.44 392 ASP A O 1
ATOM 3058 N N . THR A 1 393 ? -16.168 -7.988 34.861 1.00 95.56 393 THR A N 1
ATOM 3059 C CA . THR A 1 393 ? -16.375 -7.588 36.247 1.00 95.56 393 THR A CA 1
ATOM 3060 C C . THR A 1 393 ? -15.735 -6.241 36.564 1.00 95.56 393 THR A C 1
ATOM 3062 O O . THR A 1 393 ? -14.749 -5.813 35.964 1.00 95.56 393 THR A O 1
ATOM 3065 N N . ILE A 1 394 ? -16.315 -5.563 37.550 1.00 93.44 394 ILE A N 1
ATOM 3066 C CA . ILE A 1 394 ? -15.774 -4.358 38.165 1.00 93.44 394 ILE A CA 1
ATOM 3067 C C . ILE A 1 394 ? -15.762 -4.592 39.670 1.00 93.44 394 ILE A C 1
ATOM 3069 O O . ILE A 1 394 ? -16.830 -4.633 40.278 1.00 93.44 394 ILE A O 1
ATOM 3073 N N . ASP A 1 395 ? -14.571 -4.715 40.263 1.00 90.19 395 ASP A N 1
ATOM 3074 C CA . ASP A 1 395 ? -14.404 -5.021 41.690 1.00 90.19 395 ASP A CA 1
ATOM 3075 C C . ASP A 1 395 ? -15.341 -6.170 42.124 1.00 90.19 395 ASP A C 1
ATOM 3077 O O . ASP A 1 395 ? -16.193 -6.007 43.000 1.00 90.19 395 ASP A O 1
ATOM 3081 N N . GLU A 1 396 ? -15.235 -7.302 41.420 1.00 91.75 396 GLU A N 1
ATOM 3082 C CA . GLU A 1 396 ? -16.035 -8.528 41.606 1.00 91.75 396 GLU A CA 1
ATOM 3083 C C . GLU A 1 396 ? -17.509 -8.450 41.163 1.00 91.75 396 GLU A C 1
ATOM 3085 O O . GLU A 1 396 ? -18.140 -9.491 40.976 1.00 91.75 396 GLU A O 1
ATOM 3090 N N . LEU A 1 397 ? -18.067 -7.260 40.908 1.00 94.44 397 LEU A N 1
ATOM 3091 C CA . LEU A 1 397 ? -19.420 -7.135 40.362 1.00 94.44 397 LEU A CA 1
ATOM 3092 C C . LEU A 1 397 ? -19.443 -7.473 38.873 1.00 94.44 397 LEU A C 1
ATOM 3094 O O . LEU A 1 397 ? -18.843 -6.766 38.066 1.00 94.44 397 LEU A O 1
ATOM 3098 N N . VAL A 1 398 ? -20.197 -8.505 38.497 1.00 96.56 398 VAL A N 1
ATOM 3099 C CA . VAL A 1 398 ? -20.468 -8.836 37.092 1.00 96.56 398 VAL A CA 1
ATOM 3100 C C . VAL A 1 398 ? -21.314 -7.724 36.467 1.00 96.56 398 VAL A C 1
ATOM 3102 O O . VAL A 1 398 ? -22.424 -7.442 36.931 1.00 96.56 398 VAL A O 1
ATOM 3105 N N . ILE A 1 399 ? -20.801 -7.081 35.412 1.00 96.62 399 ILE A N 1
ATOM 3106 C CA . ILE A 1 399 ? -21.415 -5.880 34.821 1.00 96.62 399 ILE A CA 1
ATOM 3107 C C . ILE A 1 399 ? -22.825 -6.181 34.316 1.00 96.62 399 ILE A C 1
ATOM 3109 O O . ILE A 1 399 ? -23.754 -5.422 34.586 1.00 96.62 399 ILE A O 1
ATOM 3113 N N . GLU A 1 400 ? -23.004 -7.300 33.615 1.00 96.69 400 GLU A N 1
ATOM 3114 C CA . GLU A 1 400 ? -24.294 -7.655 33.017 1.00 96.69 400 GLU A CA 1
ATOM 3115 C C . GLU A 1 400 ? -25.386 -8.026 34.031 1.00 96.69 400 GLU A C 1
ATOM 3117 O O . GLU A 1 400 ? -26.566 -7.979 33.678 1.00 96.69 400 GLU A O 1
ATOM 3122 N N . ASP A 1 401 ? -25.008 -8.324 35.279 1.00 96.81 401 ASP A N 1
ATOM 3123 C CA . ASP A 1 401 ? -25.929 -8.606 36.389 1.00 96.81 401 ASP A CA 1
ATOM 3124 C C . ASP A 1 401 ? -26.181 -7.382 37.282 1.00 96.81 401 ASP A C 1
ATOM 3126 O O . ASP A 1 401 ? -27.135 -7.356 38.061 1.00 96.81 401 ASP A O 1
ATOM 3130 N N . SER A 1 402 ? -25.342 -6.353 37.167 1.00 97.06 402 SER A N 1
ATOM 3131 C CA . SER A 1 402 ? -25.388 -5.153 38.006 1.00 97.06 402 SER A CA 1
ATOM 3132 C C . SER A 1 402 ? -26.170 -4.034 37.322 1.00 97.06 402 SER A C 1
ATOM 3134 O O . SER A 1 402 ? -26.200 -3.949 36.092 1.00 97.06 402 SER A O 1
ATOM 3136 N N . LYS A 1 403 ? -26.805 -3.138 38.092 1.00 96.50 403 LYS A N 1
ATOM 3137 C CA . LYS A 1 403 ? -27.367 -1.897 37.531 1.00 96.50 403 LYS A CA 1
ATOM 3138 C C . LYS A 1 403 ? -26.275 -0.841 37.445 1.00 96.50 403 LYS A C 1
ATOM 3140 O O . LYS A 1 403 ? -25.348 -0.834 38.250 1.00 96.50 403 LYS A O 1
ATOM 3145 N N . TRP A 1 404 ? -26.418 0.110 36.526 1.00 94.75 404 TRP A N 1
ATOM 3146 C CA . TRP A 1 404 ? -25.431 1.180 36.348 1.00 94.75 404 TRP A CA 1
ATOM 3147 C C . TRP A 1 404 ? -25.098 1.932 37.647 1.00 94.75 404 TRP A C 1
ATOM 3149 O O . TRP A 1 404 ? -23.933 2.170 37.957 1.00 94.75 404 TRP A O 1
ATOM 3159 N N . LYS A 1 405 ? -26.122 2.245 38.447 1.00 95.06 405 LYS A N 1
ATOM 3160 C CA . LYS A 1 405 ? -25.958 2.935 39.734 1.00 95.06 405 LYS A CA 1
ATOM 3161 C C . LYS A 1 405 ? -25.083 2.180 40.750 1.00 95.06 405 LYS A C 1
ATOM 3163 O O . LYS A 1 405 ? -24.595 2.806 41.676 1.00 95.06 405 LYS A O 1
ATOM 3168 N N . ASP A 1 406 ? -24.900 0.868 40.588 1.00 93.00 406 ASP A N 1
ATOM 3169 C CA . ASP A 1 406 ? -24.140 0.025 41.521 1.00 93.00 406 ASP A CA 1
ATOM 3170 C C . ASP A 1 406 ? -22.645 -0.055 41.138 1.00 93.00 406 ASP A C 1
ATOM 3172 O O . ASP A 1 406 ? -21.810 -0.499 41.927 1.00 93.00 406 ASP A O 1
ATOM 3176 N N . ILE A 1 407 ? -22.292 0.390 39.924 1.00 92.88 407 ILE A N 1
ATOM 3177 C CA . ILE A 1 407 ? -20.920 0.367 39.385 1.00 92.88 407 ILE A CA 1
ATOM 3178 C C . ILE A 1 407 ? -20.362 1.762 39.079 1.00 92.88 407 ILE A C 1
ATOM 3180 O O . ILE A 1 407 ? -19.150 1.915 38.945 1.00 92.88 407 ILE A O 1
ATOM 3184 N N . VAL A 1 408 ? -21.220 2.783 38.991 1.00 88.25 408 VAL A N 1
ATOM 3185 C CA . VAL A 1 408 ? -20.852 4.145 38.579 1.00 88.25 408 VAL A CA 1
ATOM 3186 C C . VAL A 1 408 ? -19.769 4.790 39.450 1.00 88.25 408 VAL A C 1
ATOM 3188 O O . VAL A 1 408 ? -18.874 5.450 38.924 1.00 88.25 408 VAL A O 1
ATOM 3191 N N . ASP A 1 409 ? -19.812 4.567 40.763 1.00 88.00 409 ASP A N 1
ATOM 3192 C CA . ASP A 1 409 ? -18.876 5.178 41.716 1.00 88.00 409 ASP A CA 1
ATOM 3193 C C . ASP A 1 409 ? -17.518 4.465 41.775 1.00 88.00 409 ASP A C 1
ATOM 3195 O O . ASP A 1 409 ? -16.553 4.988 42.337 1.00 88.00 409 ASP A O 1
ATOM 3199 N N . ARG A 1 410 ? -17.404 3.291 41.144 1.00 91.06 410 ARG A N 1
ATOM 3200 C CA . ARG A 1 410 ? -16.142 2.562 41.011 1.00 91.06 410 ARG A CA 1
ATOM 3201 C C . ARG A 1 410 ? -15.355 3.219 39.881 1.00 91.06 410 ARG A C 1
ATOM 3203 O O . ARG A 1 410 ? -15.571 2.905 38.713 1.00 91.06 410 ARG A O 1
ATOM 3210 N N . LYS A 1 411 ? -14.480 4.165 40.211 1.00 93.19 411 LYS A N 1
ATOM 3211 C CA . LYS A 1 411 ? -13.714 4.967 39.239 1.00 93.19 411 LYS A CA 1
ATOM 3212 C C . LYS A 1 411 ? -12.600 4.172 38.550 1.00 93.19 411 LYS A C 1
ATOM 3214 O O . LYS A 1 411 ? -12.158 3.137 39.042 1.00 93.19 411 LYS A O 1
ATOM 3219 N N . LEU A 1 412 ? -12.150 4.682 37.406 1.00 95.69 412 LEU A N 1
ATOM 3220 C CA . LEU A 1 412 ? -10.929 4.238 36.736 1.00 95.69 412 LEU A CA 1
ATOM 3221 C C . LEU A 1 412 ? -9.690 4.685 37.527 1.00 95.69 412 LEU A C 1
ATOM 3223 O O . LEU A 1 412 ? -9.758 5.588 38.362 1.00 95.69 412 LEU A O 1
ATOM 3227 N N . VAL A 1 413 ? -8.535 4.087 37.227 1.00 95.44 413 VAL A N 1
ATOM 3228 C CA . VAL A 1 413 ? -7.269 4.357 37.938 1.00 95.44 413 VAL A CA 1
ATOM 3229 C C . VAL A 1 413 ? -6.795 5.812 37.839 1.00 95.44 413 VAL A C 1
ATOM 3231 O O . VAL A 1 413 ? -6.062 6.273 38.706 1.00 95.44 413 VAL A O 1
ATOM 3234 N N . ASN A 1 414 ? -7.238 6.560 36.824 1.00 96.38 414 ASN A N 1
ATOM 3235 C CA . ASN A 1 414 ? -6.955 7.991 36.683 1.00 96.38 414 ASN A CA 1
ATOM 3236 C C . ASN A 1 414 ? -8.007 8.900 37.350 1.00 96.38 414 ASN A C 1
ATOM 3238 O O . ASN A 1 414 ? -7.961 10.116 37.186 1.00 96.38 414 ASN A O 1
ATOM 3242 N N . GLY A 1 415 ? -8.966 8.326 38.081 1.00 96.31 415 GLY A N 1
ATOM 3243 C CA . GLY A 1 415 ? -10.027 9.051 38.777 1.00 96.31 415 GLY A CA 1
ATOM 3244 C C . GLY A 1 415 ? -11.243 9.408 37.918 1.00 96.31 415 GLY A C 1
ATOM 3245 O O . GLY A 1 415 ? -12.220 9.929 38.465 1.00 96.31 415 GLY A O 1
ATOM 3246 N N . GLU A 1 416 ? -11.235 9.114 36.612 1.00 96.25 416 GLU A N 1
ATOM 3247 C CA . GLU A 1 416 ? -12.429 9.250 35.774 1.00 96.25 416 GLU A CA 1
ATOM 3248 C C . GLU A 1 416 ? -13.543 8.319 36.268 1.00 96.25 416 GLU A C 1
ATOM 3250 O O . GLU A 1 416 ? -13.316 7.172 36.666 1.00 96.25 416 GLU A O 1
ATOM 3255 N N . ARG A 1 417 ? -14.787 8.798 36.198 1.00 94.75 417 ARG A N 1
ATOM 3256 C CA . ARG A 1 417 ? -15.946 7.907 36.245 1.00 94.75 417 ARG A CA 1
ATOM 3257 C C . ARG A 1 417 ? -15.915 7.024 35.000 1.00 94.75 417 ARG A C 1
ATOM 3259 O O . ARG A 1 417 ? -15.595 7.516 33.921 1.00 94.75 417 ARG A O 1
ATOM 3266 N N . ARG A 1 418 ? -16.305 5.753 35.128 1.00 92.69 418 ARG A N 1
ATOM 3267 C CA . ARG A 1 418 ? -16.458 4.884 33.954 1.00 92.69 418 ARG A CA 1
ATOM 3268 C C . ARG A 1 418 ? -17.401 5.532 32.929 1.00 92.69 418 ARG A C 1
ATOM 3270 O O . ARG A 1 418 ? -18.508 5.932 33.313 1.00 92.69 418 ARG A O 1
ATOM 3277 N N . PRO A 1 419 ? -16.985 5.669 31.661 1.00 96.44 419 PRO A N 1
ATOM 3278 C CA . PRO A 1 419 ? -17.838 6.259 30.643 1.00 96.44 419 PRO A CA 1
ATOM 3279 C C . PRO A 1 419 ? -19.000 5.332 30.284 1.00 96.44 419 PRO A C 1
ATOM 3281 O O . PRO A 1 419 ? -18.846 4.112 30.196 1.00 96.44 419 PRO A O 1
ATOM 3284 N N . LEU A 1 420 ? -20.163 5.914 30.007 1.00 97.81 420 LEU A N 1
ATOM 3285 C CA . LEU A 1 420 ? -21.179 5.255 29.193 1.00 97.81 420 LEU A CA 1
ATOM 3286 C C . LEU A 1 420 ? -20.848 5.445 27.707 1.00 97.81 420 LEU A C 1
ATOM 3288 O O . LEU A 1 420 ? -20.240 6.445 27.324 1.00 97.81 420 LEU A O 1
ATOM 3292 N N . LEU A 1 421 ? -21.307 4.533 26.845 1.00 98.62 421 LEU A N 1
ATOM 3293 C CA . LEU A 1 421 ? -21.015 4.590 25.405 1.00 98.62 421 LEU A CA 1
ATOM 3294 C C . LEU A 1 421 ? -21.369 5.952 24.788 1.00 98.62 421 LEU A C 1
ATOM 3296 O O . LEU A 1 421 ? -20.590 6.496 24.017 1.00 98.62 421 LEU A O 1
ATOM 3300 N N . HIS A 1 422 ? -22.521 6.536 25.127 1.00 98.12 422 HIS A N 1
ATOM 3301 C CA . HIS A 1 422 ? -22.923 7.828 24.557 1.00 98.12 422 HIS A CA 1
ATOM 3302 C C . HIS A 1 422 ? -21.984 8.980 24.956 1.00 98.12 422 HIS A C 1
ATOM 3304 O O . HIS A 1 422 ? -21.826 9.925 24.187 1.00 98.12 422 HIS A O 1
ATOM 3310 N N . GLU A 1 423 ? -21.343 8.892 26.122 1.00 98.12 423 GLU A N 1
ATOM 3311 C CA . GLU A 1 423 ? -20.371 9.873 26.619 1.00 98.12 423 GLU A CA 1
ATOM 3312 C C . GLU A 1 423 ? -19.041 9.715 25.884 1.00 98.12 423 GLU A C 1
ATOM 3314 O O . GLU A 1 423 ? -18.460 10.697 25.424 1.00 98.12 423 GLU A O 1
ATOM 3319 N N . TYR A 1 424 ? -18.614 8.466 25.684 1.00 98.56 424 TYR A N 1
ATOM 3320 C CA . TYR A 1 424 ? -17.426 8.136 24.900 1.00 98.56 424 TYR A CA 1
ATOM 3321 C C . TYR A 1 424 ? -17.582 8.567 23.433 1.00 98.56 424 TYR A C 1
ATOM 3323 O O . TYR A 1 424 ? -16.704 9.217 22.869 1.00 98.56 424 TYR A O 1
ATOM 3331 N N . LEU A 1 425 ? -18.747 8.303 22.829 1.00 98.62 425 LEU A N 1
ATOM 3332 C CA . LEU A 1 425 ? -19.088 8.764 21.480 1.00 98.62 425 LEU A CA 1
ATOM 3333 C C . LEU A 1 425 ? -19.140 10.294 21.395 1.00 98.62 425 LEU A C 1
ATOM 3335 O O . LEU A 1 425 ? -18.726 10.850 20.381 1.00 98.62 425 LEU A O 1
ATOM 3339 N N . ALA A 1 426 ? -19.642 10.980 22.428 1.00 98.25 426 ALA A N 1
ATOM 3340 C CA . ALA A 1 426 ? -19.656 12.441 22.473 1.00 98.25 426 ALA A CA 1
ATOM 3341 C C . ALA A 1 426 ? -18.234 13.019 22.491 1.00 98.25 426 ALA A C 1
ATOM 3343 O O . ALA A 1 426 ? -17.966 13.949 21.735 1.00 98.25 426 ALA A O 1
ATOM 3344 N N . ALA A 1 427 ? -17.317 12.433 23.267 1.00 98.00 427 ALA A N 1
ATOM 3345 C CA . ALA A 1 427 ? -15.901 12.797 23.224 1.00 98.00 427 ALA A CA 1
ATOM 3346 C C . ALA A 1 427 ? -15.281 12.513 21.843 1.00 98.00 427 ALA A C 1
ATOM 3348 O O . ALA A 1 427 ? -14.617 13.376 21.271 1.00 98.00 427 ALA A O 1
ATOM 3349 N N . GLY A 1 428 ? -15.583 11.354 21.249 1.00 97.38 428 GLY A N 1
ATOM 3350 C CA . GLY A 1 428 ? -15.091 10.965 19.923 1.00 97.38 428 GLY A CA 1
ATOM 3351 C C . GLY A 1 428 ? -15.556 11.860 18.770 1.00 97.38 428 GLY A C 1
ATOM 3352 O O . GLY A 1 428 ? -14.908 11.886 17.721 1.00 97.38 428 GLY A O 1
ATOM 3353 N N . LYS A 1 429 ? -16.628 12.650 18.937 1.00 96.50 429 LYS A N 1
ATOM 3354 C CA . LYS A 1 429 ? -17.028 13.680 17.954 1.00 96.50 429 LYS A CA 1
ATOM 3355 C C . LYS A 1 429 ? -15.957 14.748 17.759 1.00 96.50 429 LYS A C 1
ATOM 3357 O O . LYS A 1 429 ? -15.813 15.233 16.643 1.00 96.50 429 LYS A O 1
ATOM 3362 N N . SER A 1 430 ? -15.230 15.085 18.821 1.00 95.38 430 SER A N 1
ATOM 3363 C CA . SER A 1 430 ? -14.162 16.089 18.801 1.00 95.38 430 SER A CA 1
ATOM 3364 C C . SER A 1 430 ? -12.823 15.529 18.312 1.00 95.38 430 SER A C 1
ATOM 3366 O O . SER A 1 430 ? -11.888 16.295 18.105 1.00 95.38 430 SER A O 1
ATOM 3368 N N . CYS A 1 431 ? -12.728 14.211 18.126 1.00 96.19 431 CYS A N 1
ATOM 3369 C CA . CYS A 1 431 ? -11.537 13.529 17.632 1.00 96.19 431 CYS A CA 1
ATOM 3370 C C . CYS A 1 431 ? -11.632 13.260 16.126 1.00 96.19 431 CYS A C 1
ATOM 3372 O O . CYS A 1 431 ? -12.716 13.075 15.569 1.00 96.19 431 CYS A O 1
ATOM 3374 N N . THR A 1 432 ? -10.473 13.161 15.486 1.00 94.31 432 THR A N 1
ATOM 3375 C CA . THR A 1 432 ? -10.302 12.714 14.097 1.00 94.31 432 THR A CA 1
ATOM 3376 C C . THR A 1 432 ? -10.085 11.207 13.983 1.00 94.31 432 THR A C 1
ATOM 3378 O O . THR A 1 432 ? -10.467 10.615 12.972 1.00 94.31 432 THR A O 1
ATOM 3381 N N . THR A 1 433 ? -9.523 10.579 15.022 1.00 95.69 433 THR A N 1
ATOM 3382 C CA . THR A 1 433 ? -9.319 9.127 15.081 1.00 95.69 433 THR A CA 1
ATOM 3383 C C . THR A 1 433 ? -10.642 8.362 14.952 1.00 95.69 433 THR A C 1
ATOM 3385 O O . THR A 1 433 ? -11.716 8.858 15.322 1.00 95.69 433 THR A O 1
ATOM 3388 N N . ARG A 1 434 ? -10.582 7.152 14.393 1.00 97.62 434 ARG A N 1
ATOM 3389 C CA . ARG A 1 434 ? -11.732 6.243 14.333 1.00 97.62 434 ARG A CA 1
ATOM 3390 C C . ARG A 1 434 ? -11.966 5.574 15.679 1.00 97.62 434 ARG A C 1
ATOM 3392 O O . ARG A 1 434 ? -11.074 5.455 16.514 1.00 97.62 434 ARG A O 1
ATOM 3399 N N . LEU A 1 435 ? -13.187 5.112 15.867 1.00 98.62 435 LEU A N 1
ATOM 3400 C CA . LEU A 1 435 ? -13.630 4.407 17.056 1.00 98.62 435 LEU A CA 1
ATOM 3401 C C . LEU A 1 435 ? -13.746 2.922 16.722 1.00 98.62 435 LEU A C 1
ATOM 3403 O O . LEU A 1 435 ? -14.608 2.544 15.933 1.00 98.62 435 LEU A O 1
ATOM 3407 N N . VAL A 1 436 ? -12.872 2.096 17.293 1.00 98.75 436 VAL A N 1
ATOM 3408 C CA . VAL A 1 436 ? -12.903 0.640 17.104 1.00 98.75 436 VAL A CA 1
ATOM 3409 C C . VAL A 1 436 ? -13.635 0.041 18.301 1.00 98.75 436 VAL A C 1
ATOM 3411 O O . VAL A 1 436 ? -13.081 -0.094 19.383 1.00 98.75 436 VAL A O 1
ATOM 3414 N N . LEU A 1 437 ? -14.926 -0.214 18.129 1.00 98.81 437 LEU A N 1
ATOM 3415 C CA . LEU A 1 437 ? -15.840 -0.573 19.206 1.00 98.81 437 LEU A CA 1
ATOM 3416 C C . LEU A 1 437 ? -15.904 -2.099 19.346 1.00 98.81 437 LEU A C 1
ATOM 3418 O O . LEU A 1 437 ? -16.497 -2.779 18.501 1.00 98.81 437 LEU A O 1
ATOM 3422 N N . GLU A 1 438 ? -15.338 -2.632 20.430 1.00 98.81 438 GLU A N 1
ATOM 3423 C CA . GLU A 1 438 ? -15.502 -4.033 20.814 1.00 98.81 438 GLU A CA 1
ATOM 3424 C C . GLU A 1 438 ? -16.815 -4.240 21.573 1.00 98.81 438 GLU A C 1
ATOM 3426 O O . GLU A 1 438 ? -17.019 -3.726 22.673 1.00 98.81 438 GLU A O 1
ATOM 3431 N N . ILE A 1 439 ? -17.717 -5.044 21.006 1.00 98.75 439 ILE A N 1
ATOM 3432 C CA . ILE A 1 439 ? -18.903 -5.527 21.722 1.00 98.75 439 ILE A CA 1
ATOM 3433 C C . ILE A 1 439 ? -18.544 -6.856 22.383 1.00 98.75 439 ILE A C 1
ATOM 3435 O O . ILE A 1 439 ? -18.360 -7.871 21.696 1.00 98.75 439 ILE A O 1
ATOM 3439 N N . LYS A 1 440 ? -18.462 -6.855 23.716 1.00 98.44 440 LYS A N 1
ATOM 3440 C CA . LYS A 1 440 ? -18.081 -8.033 24.506 1.00 98.44 440 LYS A CA 1
ATOM 3441 C C . LYS A 1 440 ? -19.136 -9.133 24.431 1.00 98.44 440 LYS A C 1
ATOM 3443 O O . LYS A 1 440 ? -20.298 -8.881 24.114 1.00 98.44 440 LYS A O 1
ATOM 3448 N N . ARG A 1 441 ? -18.709 -10.372 24.694 1.00 97.38 441 ARG A N 1
ATOM 3449 C CA . ARG A 1 441 ? -19.620 -11.519 24.833 1.00 97.38 441 ARG A CA 1
ATOM 3450 C C . ARG A 1 441 ? -20.494 -11.327 26.072 1.00 97.38 441 ARG A C 1
ATOM 3452 O O . ARG A 1 441 ? -20.041 -10.777 27.069 1.00 97.38 441 ARG A O 1
ATOM 3459 N N . HIS A 1 442 ? -21.715 -11.847 26.022 1.00 97.06 442 HIS A N 1
ATOM 3460 C CA . HIS A 1 442 ? -22.633 -11.887 27.167 1.00 97.06 442 HIS A CA 1
ATOM 3461 C C . HIS A 1 442 ? -23.127 -13.314 27.397 1.00 97.06 442 HIS A C 1
ATOM 3463 O O . HIS A 1 442 ? -23.009 -14.169 26.518 1.00 97.06 442 HIS A O 1
ATOM 3469 N N . LYS A 1 443 ? -23.750 -13.577 28.551 1.00 95.25 443 LYS A N 1
ATOM 3470 C CA . LYS A 1 443 ? -24.274 -14.912 28.926 1.00 95.25 443 LYS A CA 1
ATOM 3471 C C . LYS A 1 443 ? -25.220 -15.570 27.915 1.00 95.25 443 LYS A C 1
ATOM 3473 O O . LYS A 1 443 ? -25.472 -16.768 28.005 1.00 95.25 443 LYS A O 1
ATOM 3478 N N . SER A 1 444 ? -25.824 -14.804 27.006 1.00 96.94 444 SER A N 1
ATOM 3479 C CA . SER A 1 444 ? -26.740 -15.335 25.991 1.00 96.94 444 SER A CA 1
ATOM 3480 C C . SER A 1 444 ? -26.802 -14.449 24.754 1.00 96.94 444 SER A C 1
ATOM 3482 O O . SER A 1 444 ? -26.689 -13.225 24.857 1.00 96.94 444 SER A O 1
ATOM 3484 N N . GLU A 1 445 ? -27.136 -15.044 23.607 1.00 97.44 445 GLU A N 1
ATOM 3485 C CA . GLU A 1 445 ? -27.384 -14.305 22.361 1.00 97.44 445 GLU A CA 1
ATOM 3486 C C . GLU A 1 445 ? -28.451 -13.217 22.532 1.00 97.44 445 GLU A C 1
ATOM 3488 O O . GLU A 1 445 ? -28.359 -12.148 21.940 1.00 97.44 445 GLU A O 1
ATOM 3493 N N . LYS A 1 446 ? -29.460 -13.435 23.388 1.00 96.69 446 LYS A N 1
ATOM 3494 C CA . LYS A 1 446 ? -30.479 -12.417 23.681 1.00 96.69 446 LYS A CA 1
ATOM 3495 C C . LYS A 1 446 ? -29.860 -11.162 24.300 1.00 96.69 446 LYS A C 1
ATOM 3497 O O . LYS A 1 446 ? -30.264 -10.058 23.943 1.00 96.69 446 LYS A O 1
ATOM 3502 N N . ARG A 1 447 ? -28.905 -11.317 25.222 1.00 96.50 447 ARG A N 1
ATOM 3503 C CA . ARG A 1 447 ? -28.209 -10.189 25.862 1.00 96.50 447 ARG A CA 1
ATOM 3504 C C . ARG A 1 447 ? -27.250 -9.504 24.898 1.00 96.50 447 ARG A C 1
ATOM 3506 O O . ARG A 1 447 ? -27.284 -8.280 24.804 1.00 96.50 447 ARG A O 1
ATOM 3513 N N . GLU A 1 448 ? -26.515 -10.277 24.109 1.00 98.25 448 GLU A N 1
ATOM 3514 C CA . GLU A 1 448 ? -25.684 -9.742 23.027 1.00 98.25 448 GLU A CA 1
ATOM 3515 C C . GLU A 1 448 ? -26.518 -8.929 22.025 1.00 98.25 448 GLU A C 1
ATOM 3517 O O . GLU A 1 448 ? -26.145 -7.821 21.649 1.00 98.25 448 GLU A O 1
ATOM 3522 N N . ASN A 1 449 ? -27.700 -9.428 21.646 1.00 97.88 449 ASN A N 1
ATOM 3523 C CA . ASN A 1 449 ? -28.610 -8.746 20.726 1.00 97.88 449 ASN A CA 1
ATOM 3524 C C . ASN A 1 449 ? -29.091 -7.399 21.279 1.00 97.88 449 ASN A C 1
ATOM 3526 O O . ASN A 1 449 ? -29.206 -6.444 20.511 1.00 97.88 449 ASN A O 1
ATOM 3530 N N . VAL A 1 450 ? -29.348 -7.315 22.590 1.00 96.50 450 VAL A N 1
ATOM 3531 C CA . VAL A 1 450 ? -29.663 -6.048 23.270 1.00 96.50 450 VAL A CA 1
ATOM 3532 C C . VAL A 1 450 ? -28.462 -5.107 23.221 1.00 96.50 450 VAL A C 1
ATOM 3534 O O . VAL A 1 450 ? -28.629 -3.951 22.841 1.00 96.50 450 VAL A O 1
ATOM 3537 N N . CYS A 1 451 ? -27.259 -5.594 23.545 1.00 98.31 451 CYS A N 1
ATOM 3538 C CA . CYS A 1 451 ? -26.037 -4.789 23.504 1.00 98.31 451 CYS A CA 1
ATOM 3539 C C . CYS A 1 451 ? -25.807 -4.189 22.107 1.00 98.31 451 CYS A C 1
ATOM 3541 O O . CYS A 1 451 ? -25.654 -2.977 21.970 1.00 98.31 451 CYS A O 1
ATOM 3543 N N . VAL A 1 452 ? -25.889 -5.021 21.061 1.00 98.62 452 VAL A N 1
ATOM 3544 C CA . VAL A 1 452 ? -25.765 -4.594 19.659 1.00 98.62 452 VAL A CA 1
ATOM 3545 C C . VAL A 1 452 ? -26.817 -3.551 19.300 1.00 98.62 452 VAL A C 1
ATOM 3547 O O . VAL A 1 452 ? -26.480 -2.505 18.754 1.00 98.62 452 VAL A O 1
ATOM 3550 N N . ASP A 1 453 ? -28.093 -3.803 19.592 1.00 97.75 453 ASP A N 1
ATOM 3551 C CA . ASP A 1 453 ? -29.165 -2.894 19.181 1.00 97.75 453 ASP A CA 1
ATOM 3552 C C . ASP A 1 453 ? -29.061 -1.524 19.860 1.00 97.75 453 ASP A C 1
ATOM 3554 O O . ASP A 1 453 ? -29.247 -0.500 19.199 1.00 97.75 453 ASP A O 1
ATOM 3558 N N . GLU A 1 454 ? -28.732 -1.487 21.152 1.00 98.06 454 GLU A N 1
ATOM 3559 C CA . GLU A 1 454 ? -28.523 -0.230 21.873 1.00 98.06 454 GLU A CA 1
ATOM 3560 C C . GLU A 1 454 ? -27.241 0.482 21.415 1.00 98.06 454 GLU A C 1
ATOM 3562 O O . GLU A 1 454 ? -27.239 1.708 21.280 1.00 98.06 454 GLU A O 1
ATOM 3567 N N . ALA A 1 455 ? -26.175 -0.259 21.089 1.00 98.56 455 ALA A N 1
ATOM 3568 C CA . ALA A 1 455 ? -24.934 0.325 20.585 1.00 98.56 455 ALA A CA 1
ATOM 3569 C C . ALA A 1 455 ? -25.157 0.988 19.223 1.00 98.56 455 ALA A C 1
ATOM 3571 O O . ALA A 1 455 ? -24.784 2.144 19.027 1.00 98.56 455 ALA A O 1
ATOM 3572 N N . LEU A 1 456 ? -25.856 0.310 18.307 1.00 98.38 456 LEU A N 1
ATOM 3573 C CA . LEU A 1 456 ? -26.204 0.862 16.997 1.00 98.38 456 LEU A CA 1
ATOM 3574 C C . LEU A 1 456 ? -27.104 2.098 17.107 1.00 98.38 456 LEU A C 1
ATOM 3576 O O . LEU A 1 456 ? -26.921 3.055 16.351 1.00 98.38 456 LEU A O 1
ATOM 3580 N N . LYS A 1 457 ? -28.051 2.123 18.055 1.00 97.94 457 LYS A N 1
ATOM 3581 C CA . LYS A 1 457 ? -28.856 3.325 18.336 1.00 97.94 457 LYS A CA 1
ATOM 3582 C C . LYS A 1 457 ? -27.978 4.480 18.814 1.00 97.94 457 LYS A C 1
ATOM 3584 O O . LYS A 1 457 ? -28.117 5.586 18.293 1.00 97.94 457 LYS A O 1
ATOM 3589 N N . ALA A 1 458 ? -27.069 4.230 19.757 1.00 98.31 458 ALA A N 1
ATOM 3590 C CA . ALA A 1 458 ? -26.166 5.247 20.292 1.00 98.31 458 ALA A CA 1
ATOM 3591 C C . ALA A 1 458 ? -25.209 5.795 19.219 1.00 98.31 458 ALA A C 1
ATOM 3593 O O . ALA A 1 458 ? -25.069 7.010 19.088 1.00 98.31 458 ALA A O 1
ATOM 3594 N N . VAL A 1 459 ? -24.612 4.920 18.403 1.00 98.25 459 VAL A N 1
ATOM 3595 C CA . VAL A 1 459 ? -23.726 5.303 17.289 1.00 98.25 459 VAL A CA 1
ATOM 3596 C C . VAL A 1 459 ? -24.485 6.075 16.208 1.00 98.25 459 VAL A C 1
ATOM 3598 O O . VAL A 1 459 ? -23.995 7.073 15.686 1.00 98.25 459 VAL A O 1
ATOM 3601 N N . LYS A 1 460 ? -25.719 5.677 15.887 1.00 97.25 460 LYS A N 1
ATOM 3602 C CA . LYS A 1 460 ? -26.547 6.446 14.951 1.00 97.25 460 LYS A CA 1
ATOM 3603 C C . LYS A 1 460 ? -26.882 7.832 15.509 1.00 97.25 460 LYS A C 1
ATOM 3605 O O . LYS A 1 460 ? -26.787 8.815 14.781 1.00 97.25 460 LYS A O 1
ATOM 3610 N N . ALA A 1 461 ? -27.249 7.921 16.788 1.00 97.81 461 ALA A N 1
ATOM 3611 C CA . ALA A 1 461 ? -27.586 9.183 17.447 1.00 97.81 461 ALA A CA 1
ATOM 3612 C C . ALA A 1 461 ? -26.376 10.118 17.616 1.00 97.81 461 ALA A C 1
ATOM 3614 O O . ALA A 1 461 ? -26.536 11.339 17.664 1.00 97.81 461 ALA A O 1
ATOM 3615 N N . SER A 1 462 ? -25.157 9.577 17.684 1.00 97.31 462 SER A N 1
ATOM 3616 C CA . SER A 1 462 ? -23.948 10.396 17.721 1.00 97.31 462 SER A CA 1
ATOM 3617 C C . SER A 1 462 ? -23.652 11.051 16.365 1.00 97.31 462 SER A C 1
ATOM 3619 O O . SER A 1 462 ? -23.054 12.122 16.339 1.00 97.31 462 SER A O 1
ATOM 3621 N N . GLY A 1 463 ? -24.113 10.489 15.245 1.00 96.31 463 GLY A N 1
ATOM 3622 C CA . GLY A 1 463 ? -23.880 11.063 13.916 1.00 96.31 463 GLY A CA 1
ATOM 3623 C C . GLY A 1 463 ? -22.443 10.897 13.409 1.00 96.31 463 GLY A C 1
ATOM 3624 O O . GLY A 1 463 ? -22.041 11.621 12.509 1.00 96.31 463 GLY A O 1
ATOM 3625 N N . ILE A 1 464 ? -21.679 9.960 13.984 1.00 95.94 464 ILE A N 1
ATOM 3626 C CA . ILE A 1 464 ? -20.300 9.624 13.572 1.00 95.94 464 ILE A CA 1
ATOM 3627 C C . ILE A 1 464 ? -20.173 8.154 13.148 1.00 95.94 464 ILE A C 1
ATOM 3629 O O . ILE A 1 464 ? -19.120 7.541 13.294 1.00 95.94 464 ILE A O 1
ATOM 3633 N N . ALA A 1 465 ? -21.272 7.554 12.680 1.00 95.62 465 ALA A N 1
ATOM 3634 C CA . ALA A 1 465 ? -21.348 6.130 12.352 1.00 95.62 465 ALA A CA 1
ATOM 3635 C C . ALA A 1 465 ? -20.359 5.695 11.255 1.00 95.62 465 ALA A C 1
ATOM 3637 O O . ALA A 1 465 ? -19.908 4.556 11.253 1.00 95.62 465 ALA A O 1
ATOM 3638 N N . ASP A 1 466 ? -19.988 6.604 10.357 1.00 94.19 466 ASP A N 1
ATOM 3639 C CA . ASP A 1 466 ? -18.967 6.431 9.318 1.00 94.19 466 ASP A CA 1
ATOM 3640 C C . ASP A 1 466 ? -17.534 6.301 9.877 1.00 94.19 466 ASP A C 1
ATOM 3642 O O . ASP A 1 466 ? -16.631 5.808 9.190 1.00 94.19 466 ASP A O 1
ATOM 3646 N N . ARG A 1 467 ? -17.325 6.701 11.139 1.00 95.44 467 ARG A N 1
ATOM 3647 C CA . ARG A 1 467 ? -16.054 6.608 11.875 1.00 95.44 467 ARG A CA 1
ATOM 3648 C C . ARG A 1 467 ? -16.017 5.502 12.929 1.00 95.44 467 ARG A C 1
ATOM 3650 O O . ARG A 1 467 ? -15.052 5.455 13.689 1.00 95.44 467 ARG A O 1
ATOM 3657 N N . VAL A 1 468 ? -17.028 4.634 12.980 1.00 97.75 468 VAL A N 1
ATOM 3658 C CA . VAL A 1 468 ? -17.073 3.502 13.916 1.00 97.75 468 VAL A CA 1
ATOM 3659 C C . VAL A 1 468 ? -16.858 2.190 13.168 1.00 97.75 468 VAL A C 1
ATOM 3661 O O . VAL A 1 468 ? -17.618 1.854 12.261 1.00 97.75 468 VAL A O 1
ATOM 3664 N N . ASP A 1 469 ? -15.836 1.454 13.588 1.00 98.00 469 ASP A N 1
ATOM 3665 C CA . ASP A 1 469 ? -15.564 0.075 13.190 1.00 98.00 469 ASP A CA 1
ATOM 3666 C C . ASP A 1 469 ? -15.977 -0.851 14.344 1.00 98.00 469 ASP A C 1
ATOM 3668 O O . ASP A 1 469 ? -15.900 -0.455 15.507 1.00 98.00 469 ASP A O 1
ATOM 3672 N N . TYR A 1 470 ? -16.439 -2.067 14.048 1.00 98.69 470 TYR A N 1
ATOM 3673 C CA . TYR A 1 470 ? -16.977 -2.986 15.056 1.00 98.69 470 TYR A CA 1
ATOM 3674 C C . TYR A 1 470 ? -16.171 -4.275 15.121 1.00 98.69 470 TYR A C 1
ATOM 3676 O O . TYR A 1 470 ? -15.912 -4.903 14.092 1.00 98.69 470 TYR A O 1
ATOM 3684 N N . ILE A 1 471 ? -15.853 -4.713 16.335 1.00 98.81 471 ILE A N 1
ATOM 3685 C CA . ILE A 1 471 ? -15.153 -5.975 16.582 1.00 98.81 471 ILE A CA 1
ATOM 3686 C C . ILE A 1 471 ? -15.862 -6.781 17.676 1.00 98.81 471 ILE A C 1
ATOM 3688 O O . ILE A 1 471 ? -16.544 -6.226 18.538 1.00 98.81 471 ILE A O 1
ATOM 3692 N N . SER A 1 472 ? -15.786 -8.112 17.618 1.00 98.69 472 SER A N 1
ATOM 3693 C CA . SER A 1 472 ? -16.320 -8.970 18.686 1.00 98.69 472 SER A CA 1
ATOM 3694 C C . SER A 1 472 ? -15.754 -10.385 18.639 1.00 98.69 472 SER A C 1
ATOM 3696 O O . SER A 1 472 ? -15.492 -10.946 17.572 1.00 98.69 472 SER A O 1
ATOM 3698 N N . PHE A 1 473 ? -15.647 -11.011 19.812 1.00 98.56 473 PHE A N 1
ATOM 3699 C CA . PHE A 1 473 ? -15.409 -12.448 19.933 1.00 98.56 473 PHE A CA 1
ATOM 3700 C C . PHE A 1 473 ? -16.674 -13.280 19.652 1.00 98.56 473 PHE A C 1
ATOM 3702 O O . PHE A 1 473 ? -16.569 -14.495 19.468 1.00 98.56 473 PHE A O 1
ATOM 3709 N N . SER A 1 474 ? -17.882 -12.704 19.644 1.00 98.44 474 SER A N 1
ATOM 3710 C CA . SER A 1 474 ? -19.133 -13.450 19.418 1.00 98.44 474 SER A CA 1
ATOM 3711 C C . SER A 1 474 ? -19.506 -13.547 17.937 1.00 98.44 474 SER A C 1
ATOM 3713 O O . SER A 1 474 ? -19.692 -12.540 17.253 1.00 98.44 474 SER A O 1
ATOM 3715 N N . LYS A 1 475 ? -19.719 -14.782 17.453 1.00 98.00 475 LYS A N 1
ATOM 3716 C CA . LYS A 1 475 ? -20.242 -15.037 16.098 1.00 98.00 475 LYS A CA 1
ATOM 3717 C C . LYS A 1 475 ? -21.655 -14.462 15.930 1.00 98.00 475 LYS A C 1
ATOM 3719 O O . LYS A 1 475 ? -21.978 -13.959 14.855 1.00 98.00 475 LYS A O 1
ATOM 3724 N N . ASN A 1 476 ? -22.486 -14.509 16.977 1.00 98.44 476 ASN A N 1
ATOM 3725 C CA . ASN A 1 476 ? -23.839 -13.947 16.957 1.00 98.44 476 ASN A CA 1
ATOM 3726 C C . ASN A 1 476 ? -23.803 -12.414 16.832 1.00 98.44 476 ASN A C 1
ATOM 3728 O O . ASN A 1 476 ? -24.478 -11.863 15.961 1.00 98.44 476 ASN A O 1
ATOM 3732 N N . VAL A 1 477 ? -22.949 -11.736 17.607 1.00 98.56 477 VAL A N 1
ATOM 3733 C CA . VAL A 1 477 ? -22.736 -10.281 17.490 1.00 98.56 477 VAL A CA 1
ATOM 3734 C C . VAL A 1 477 ? -22.303 -9.898 16.075 1.00 98.56 477 VAL A C 1
ATOM 3736 O O . VAL A 1 477 ? -22.949 -9.056 15.452 1.00 98.56 477 VAL A O 1
ATOM 3739 N N . CYS A 1 478 ? -21.267 -10.546 15.533 1.00 98.31 478 CYS A N 1
ATOM 3740 C CA . CYS A 1 478 ? -20.764 -10.263 14.187 1.00 98.31 478 CYS A CA 1
ATOM 3741 C C . CYS A 1 478 ? -21.840 -10.453 13.105 1.00 98.31 478 CYS A C 1
ATOM 3743 O O . CYS A 1 478 ? -22.058 -9.557 12.291 1.00 98.31 478 CYS A O 1
ATOM 3745 N N . ARG A 1 479 ? -22.578 -11.573 13.130 1.00 97.69 479 ARG A N 1
ATOM 3746 C CA . ARG A 1 479 ? -23.681 -11.833 12.183 1.00 97.69 479 ARG A CA 1
ATOM 3747 C C . ARG A 1 479 ? -24.803 -10.810 12.308 1.00 97.69 479 ARG A C 1
ATOM 3749 O O . ARG A 1 479 ? -25.334 -10.348 11.298 1.00 97.69 479 ARG A O 1
ATOM 3756 N N . ARG A 1 480 ? -25.167 -10.429 13.536 1.00 97.94 480 ARG A N 1
ATOM 3757 C CA . ARG A 1 480 ? -26.203 -9.420 13.774 1.00 97.94 480 ARG A CA 1
ATOM 3758 C C . ARG A 1 480 ? -25.784 -8.051 13.250 1.00 97.94 480 ARG A C 1
ATOM 3760 O O . ARG A 1 480 ? -26.609 -7.375 12.637 1.00 97.94 480 ARG A O 1
ATOM 3767 N N . LEU A 1 481 ? -24.533 -7.652 13.480 1.00 98.31 481 LEU A N 1
ATOM 3768 C CA . LEU A 1 481 ? -23.969 -6.417 12.935 1.00 98.31 481 LEU A CA 1
ATOM 3769 C C . LEU A 1 481 ? -23.993 -6.448 11.404 1.00 98.31 481 LEU A C 1
ATOM 3771 O O . LEU A 1 481 ? -24.547 -5.531 10.802 1.00 98.31 481 LEU A O 1
ATOM 3775 N N . ALA A 1 482 ? -23.503 -7.523 10.779 1.00 96.56 482 ALA A N 1
ATOM 3776 C CA . ALA A 1 482 ? -23.455 -7.660 9.321 1.00 96.56 482 ALA A CA 1
ATOM 3777 C C . ALA A 1 482 ? -24.854 -7.642 8.678 1.00 96.56 482 ALA A C 1
ATOM 3779 O O . ALA A 1 482 ? -25.057 -7.043 7.622 1.00 96.56 482 ALA A O 1
ATOM 3780 N N . GLY A 1 483 ? -25.855 -8.224 9.347 1.00 96.75 483 GLY A N 1
ATOM 3781 C CA . GLY A 1 483 ? -27.252 -8.168 8.909 1.00 96.75 483 GLY A CA 1
ATOM 3782 C C . GLY A 1 483 ? -27.894 -6.777 9.009 1.00 96.75 483 GLY A C 1
ATOM 3783 O O . GLY A 1 483 ? -28.900 -6.524 8.347 1.00 96.75 483 GLY A O 1
ATOM 3784 N N . LYS A 1 484 ? -27.336 -5.868 9.822 1.00 96.50 484 LYS A N 1
ATOM 3785 C CA . LYS A 1 484 ? -27.881 -4.521 10.076 1.00 96.50 484 LYS A CA 1
ATOM 3786 C C . LYS A 1 484 ? -27.086 -3.397 9.416 1.00 96.50 484 LYS A C 1
ATOM 3788 O O . LYS A 1 484 ? -27.669 -2.362 9.099 1.00 96.50 484 LYS A O 1
ATOM 3793 N N . LEU A 1 485 ? -25.785 -3.582 9.216 1.00 94.56 485 LEU A N 1
ATOM 3794 C CA . LEU A 1 485 ? -24.866 -2.576 8.698 1.00 94.56 485 LEU A CA 1
ATOM 3795 C C . LEU A 1 485 ? -24.219 -3.064 7.403 1.00 94.56 485 LEU A C 1
ATOM 3797 O O . LEU A 1 485 ? -23.260 -3.831 7.415 1.00 94.56 485 LEU A O 1
ATOM 3801 N N . LYS A 1 486 ? -24.710 -2.567 6.266 1.00 86.25 486 LYS A N 1
ATOM 3802 C CA . LYS A 1 486 ? -24.039 -2.780 4.981 1.00 86.25 486 LYS A CA 1
ATOM 3803 C C . LYS A 1 486 ? -22.897 -1.777 4.830 1.00 86.25 486 LYS A C 1
ATOM 3805 O O . LYS A 1 486 ? -23.129 -0.576 4.917 1.00 86.25 486 LYS A O 1
ATOM 3810 N N . GLY A 1 487 ? -21.686 -2.270 4.585 1.00 79.56 487 GLY A N 1
ATOM 3811 C CA . GLY A 1 487 ? -20.507 -1.445 4.295 1.00 79.56 487 GLY A CA 1
ATOM 3812 C C . GLY A 1 487 ? -19.728 -0.929 5.512 1.00 79.56 487 GLY A C 1
ATOM 3813 O O . GLY A 1 487 ? -18.676 -0.332 5.317 1.00 79.56 487 GLY A O 1
ATOM 3814 N N . ALA A 1 488 ? -20.187 -1.173 6.746 1.00 88.25 488 ALA A N 1
ATOM 3815 C CA . ALA A 1 488 ? -19.382 -0.906 7.943 1.00 88.25 488 ALA A CA 1
ATOM 3816 C C . ALA A 1 488 ? -18.240 -1.926 8.068 1.00 88.25 488 ALA A C 1
ATOM 3818 O O . ALA A 1 488 ? -18.391 -3.062 7.619 1.00 88.25 488 ALA A O 1
ATOM 3819 N N . ASN A 1 489 ? -17.117 -1.545 8.684 1.00 93.12 489 ASN A N 1
ATOM 3820 C CA . ASN A 1 489 ? -16.064 -2.502 9.021 1.00 93.12 489 ASN A CA 1
ATOM 3821 C C . ASN A 1 489 ? -16.499 -3.343 10.230 1.00 93.12 489 ASN A C 1
ATOM 3823 O O . ASN A 1 489 ? -16.800 -2.795 11.291 1.00 93.12 489 ASN A O 1
ATOM 3827 N N . ILE A 1 490 ? -16.568 -4.658 10.052 1.00 98.12 490 ILE A N 1
ATOM 3828 C CA . ILE A 1 490 ? -16.986 -5.641 11.048 1.00 98.12 490 ILE A CA 1
ATOM 3829 C C . ILE A 1 490 ? -15.961 -6.769 11.013 1.00 98.12 490 ILE A C 1
ATOM 3831 O O . ILE A 1 490 ? -15.920 -7.538 10.044 1.00 98.12 490 ILE A O 1
ATOM 3835 N N . ALA A 1 491 ? -15.162 -6.877 12.075 1.00 98.44 491 ALA A N 1
ATOM 3836 C CA . ALA A 1 491 ? -14.116 -7.884 12.187 1.00 98.44 491 ALA A CA 1
ATOM 3837 C C . ALA A 1 491 ? -14.345 -8.862 13.346 1.00 98.44 491 ALA A C 1
ATOM 3839 O O . ALA A 1 491 ? -14.829 -8.506 14.422 1.00 98.44 491 ALA A O 1
ATOM 3840 N N . TYR A 1 492 ? -14.023 -10.132 13.107 1.00 98.75 492 TYR A N 1
ATOM 3841 C CA . TYR A 1 492 ? -14.151 -11.193 14.104 1.00 98.75 492 TYR A CA 1
ATOM 3842 C C . TYR A 1 492 ? -12.852 -11.367 14.902 1.00 98.75 492 TYR A C 1
ATOM 3844 O O . TYR A 1 492 ? -11.785 -11.381 14.292 1.00 98.75 492 TYR A O 1
ATOM 3852 N N . LEU A 1 493 ? -12.937 -11.529 16.233 1.00 98.62 493 LEU A N 1
ATOM 3853 C CA . LEU A 1 493 ? -11.760 -11.518 17.122 1.00 98.62 493 LEU A CA 1
ATOM 3854 C C . LEU A 1 493 ? -11.172 -12.893 17.478 1.00 98.62 493 LEU A C 1
ATOM 3856 O O . LEU A 1 493 ? -9.994 -13.014 17.811 1.00 98.62 493 LEU A O 1
ATOM 3860 N N . ASN A 1 494 ? -11.997 -13.942 17.468 1.00 97.69 494 ASN A N 1
ATOM 3861 C CA . ASN A 1 494 ? -11.723 -15.149 18.259 1.00 97.69 494 ASN A CA 1
ATOM 3862 C C . ASN A 1 494 ? -10.612 -16.058 17.704 1.00 97.69 494 ASN A C 1
ATOM 3864 O O . ASN A 1 494 ? -10.048 -16.844 18.460 1.00 97.69 494 ASN A O 1
ATOM 3868 N N . GLY A 1 495 ? -10.300 -15.973 16.408 1.00 96.81 495 GLY A N 1
ATOM 3869 C CA . GLY A 1 495 ? -9.232 -16.763 15.787 1.00 96.81 495 GLY A CA 1
ATOM 3870 C C . GLY A 1 495 ? -9.572 -18.226 15.479 1.00 96.81 495 GLY A C 1
ATOM 3871 O O . GLY A 1 495 ? -8.686 -18.961 15.061 1.00 96.81 495 GLY A O 1
ATOM 3872 N N . ASP A 1 496 ? -10.821 -18.662 15.670 1.00 97.69 496 ASP A N 1
ATOM 3873 C CA . ASP A 1 496 ? -11.282 -20.047 15.452 1.00 97.69 496 ASP A CA 1
ATOM 3874 C C . ASP A 1 496 ? -12.047 -20.246 14.129 1.00 97.69 496 ASP A C 1
ATOM 3876 O O . ASP A 1 496 ? -12.726 -21.256 13.957 1.00 97.69 496 ASP A O 1
ATOM 3880 N N . ALA A 1 497 ? -11.993 -19.272 13.219 1.00 98.19 497 ALA A N 1
ATOM 3881 C CA . ALA A 1 497 ? -12.650 -19.331 11.916 1.00 98.19 497 ALA A CA 1
ATOM 3882 C C . ALA A 1 497 ? -11.729 -18.790 10.819 1.00 98.19 497 ALA A C 1
ATOM 3884 O O . ALA A 1 497 ? -10.994 -17.822 11.019 1.00 98.19 497 ALA A O 1
ATOM 3885 N N . THR A 1 498 ? -11.790 -19.393 9.642 1.00 98.38 498 THR A N 1
ATOM 3886 C CA . THR A 1 498 ? -11.040 -18.949 8.462 1.00 98.38 498 THR A CA 1
ATOM 3887 C C . THR A 1 498 ? -11.596 -17.630 7.898 1.00 98.38 498 THR A C 1
ATOM 3889 O O . THR A 1 498 ? -12.763 -17.297 8.140 1.00 98.38 498 THR A O 1
ATOM 3892 N N . PRO A 1 499 ? -10.813 -16.877 7.098 1.00 98.00 499 PRO A N 1
ATOM 3893 C CA . PRO A 1 499 ? -11.313 -15.697 6.389 1.00 98.00 499 PRO A CA 1
ATOM 3894 C C . PRO A 1 499 ? -12.577 -15.968 5.560 1.00 98.00 499 PRO A C 1
ATOM 3896 O O . PRO A 1 499 ? -13.517 -15.178 5.599 1.00 98.00 499 PRO A O 1
ATOM 3899 N N . ASP A 1 500 ? -12.638 -17.106 4.864 1.00 97.88 500 ASP A N 1
ATOM 3900 C CA . ASP A 1 500 ? -13.793 -17.534 4.067 1.00 97.88 500 ASP A CA 1
ATOM 3901 C C . ASP A 1 500 ? -15.061 -17.722 4.915 1.00 97.88 500 ASP A C 1
ATOM 3903 O O . ASP A 1 500 ? -16.138 -17.232 4.561 1.00 97.88 500 ASP A O 1
ATOM 3907 N N . GLU A 1 501 ? -14.941 -18.383 6.070 1.00 98.31 501 GLU A N 1
ATOM 3908 C CA . GLU A 1 501 ? -16.058 -18.551 7.003 1.00 98.31 501 GLU A CA 1
ATOM 3909 C C . GLU A 1 501 ? -16.533 -17.203 7.545 1.00 98.31 501 GLU A C 1
ATOM 3911 O O . GLU A 1 501 ? -17.736 -16.939 7.546 1.00 98.31 501 GLU A O 1
ATOM 3916 N N . VAL A 1 502 ? -15.612 -16.322 7.944 1.00 98.25 502 VAL A N 1
ATOM 3917 C CA . VAL A 1 502 ? -15.955 -14.982 8.441 1.00 98.25 502 VAL A CA 1
ATOM 3918 C C . VAL A 1 502 ? -16.632 -14.150 7.344 1.00 98.25 502 VAL A C 1
ATOM 3920 O O . VAL A 1 502 ? -17.660 -13.518 7.605 1.00 98.25 502 VAL A O 1
ATOM 3923 N N . LYS A 1 503 ? -16.149 -14.216 6.095 1.00 96.38 503 LYS A N 1
ATOM 3924 C CA . LYS A 1 503 ? -16.792 -13.576 4.934 1.00 96.38 503 LYS A CA 1
ATOM 3925 C C . LYS A 1 503 ? -18.222 -14.068 4.732 1.00 96.38 503 LYS A C 1
ATOM 3927 O O . LYS A 1 503 ? -19.111 -13.262 4.461 1.00 96.38 503 LYS A O 1
ATOM 3932 N N . SER A 1 504 ? -18.464 -15.373 4.891 1.00 96.62 504 SER A N 1
ATOM 3933 C CA . SER A 1 504 ? -19.797 -15.976 4.720 1.00 96.62 504 SER A CA 1
ATOM 3934 C C . SER A 1 504 ? -20.839 -15.444 5.713 1.00 96.62 504 SER A C 1
ATOM 3936 O O . SER A 1 504 ? -22.038 -15.509 5.450 1.00 96.62 504 SER A O 1
ATOM 3938 N N . TRP A 1 505 ? -20.401 -14.871 6.839 1.00 95.56 505 TRP A N 1
ATOM 3939 C CA . TRP A 1 505 ? -21.277 -14.230 7.825 1.00 95.56 505 TRP A CA 1
ATOM 3940 C C . TRP A 1 505 ? -21.648 -12.788 7.450 1.00 95.56 505 TRP A C 1
ATOM 3942 O O . TRP A 1 505 ? -22.446 -12.169 8.151 1.00 95.56 505 TRP A O 1
ATOM 3952 N N . GLY A 1 506 ? -21.074 -12.255 6.366 1.00 94.69 506 GLY A N 1
ATOM 3953 C CA . GLY A 1 506 ? -21.224 -10.868 5.929 1.00 94.69 506 GLY A CA 1
ATOM 3954 C C . GLY A 1 506 ? -20.203 -9.904 6.541 1.00 94.69 506 GLY A C 1
ATOM 3955 O O . GLY A 1 506 ? -20.277 -8.706 6.275 1.00 94.69 506 GLY A O 1
ATOM 3956 N N . CYS A 1 507 ? -19.250 -10.402 7.334 1.00 96.19 507 CYS A N 1
ATOM 3957 C CA . CYS A 1 507 ? -18.140 -9.607 7.851 1.00 96.19 507 CYS A CA 1
ATOM 3958 C C . CYS A 1 507 ? -17.136 -9.275 6.738 1.00 96.19 507 CYS A C 1
ATOM 3960 O O . CYS A 1 507 ? -16.985 -10.010 5.759 1.00 96.19 507 CYS A O 1
ATOM 3962 N N . ASN A 1 508 ? -16.411 -8.174 6.903 1.00 94.12 508 ASN A N 1
ATOM 3963 C CA . ASN A 1 508 ? -15.400 -7.693 5.960 1.00 94.12 508 ASN A CA 1
ATOM 3964 C C . ASN A 1 508 ? -14.011 -7.554 6.594 1.00 94.12 508 ASN A C 1
ATOM 3966 O O . ASN A 1 508 ? -13.127 -6.983 5.964 1.00 94.12 508 ASN A O 1
ATOM 3970 N N . GLY A 1 509 ? -13.787 -8.132 7.775 1.00 97.19 509 GLY A N 1
ATOM 3971 C CA . GLY A 1 509 ? -12.450 -8.252 8.336 1.00 97.19 509 GLY A CA 1
ATOM 3972 C C . GLY A 1 509 ? -12.278 -9.400 9.324 1.00 97.19 509 GLY A C 1
ATOM 3973 O O . GLY A 1 509 ? -13.247 -9.982 9.815 1.00 97.19 509 GLY A O 1
ATOM 3974 N N . ILE A 1 510 ? -11.021 -9.710 9.620 1.00 98.62 510 ILE A N 1
ATOM 3975 C CA . ILE A 1 510 ? -10.613 -10.460 10.813 1.00 98.62 510 ILE A CA 1
ATOM 3976 C C . ILE A 1 510 ? -9.739 -9.553 11.675 1.00 98.62 510 ILE A C 1
ATOM 3978 O O . ILE A 1 510 ? -9.029 -8.694 11.152 1.00 98.62 510 ILE A O 1
ATOM 3982 N N . ASP A 1 511 ? -9.786 -9.747 12.983 1.00 98.75 511 ASP A N 1
ATOM 3983 C CA . ASP A 1 511 ? -8.924 -9.058 13.934 1.00 98.75 511 ASP A CA 1
ATOM 3984 C C . ASP A 1 511 ? -8.369 -10.103 14.897 1.00 98.75 511 ASP A C 1
ATOM 3986 O O . ASP A 1 511 ? -8.994 -10.436 15.889 1.00 98.75 511 ASP A O 1
ATOM 3990 N N . TYR A 1 512 ? -7.263 -10.759 14.563 1.00 98.75 512 TYR A N 1
ATOM 3991 C CA . TYR A 1 512 ? -6.860 -11.982 15.268 1.00 98.75 512 TYR A CA 1
ATOM 3992 C C . TYR A 1 512 ? -5.637 -11.797 16.146 1.00 98.75 512 TYR A C 1
ATOM 3994 O O . TYR A 1 512 ? -4.746 -10.989 15.879 1.00 98.75 512 TYR A O 1
ATOM 4002 N N . HIS A 1 513 ? -5.574 -12.617 17.197 1.00 98.69 513 HIS A N 1
ATOM 4003 C CA . HIS A 1 513 ? -4.421 -12.628 18.072 1.00 98.69 513 HIS A CA 1
ATOM 4004 C C . HIS A 1 513 ? -3.156 -12.989 17.276 1.00 98.69 513 HIS A C 1
ATOM 4006 O O . HIS A 1 513 ? -3.146 -13.950 16.505 1.00 98.69 513 HIS A O 1
ATOM 4012 N N . TYR A 1 514 ? -2.054 -12.278 17.502 1.00 98.25 514 TYR A N 1
ATOM 4013 C CA . TYR A 1 514 ? -0.833 -12.398 16.699 1.00 98.25 514 TYR A CA 1
ATOM 4014 C C . TYR A 1 514 ? -0.278 -13.827 16.601 1.00 98.25 514 TYR A C 1
ATOM 4016 O O . TYR A 1 514 ? 0.273 -14.222 15.577 1.00 98.25 514 TYR A O 1
ATOM 4024 N N . LYS A 1 515 ? -0.437 -14.643 17.650 1.00 98.00 515 LYS A N 1
ATOM 4025 C CA . LYS A 1 515 ? -0.016 -16.055 17.609 1.00 98.00 515 LYS A CA 1
ATOM 4026 C C . LYS A 1 515 ? -0.837 -16.886 16.623 1.00 98.00 515 LYS A C 1
ATOM 4028 O O . LYS A 1 515 ? -0.267 -17.775 16.004 1.00 98.00 515 LYS A O 1
ATOM 4033 N N . VAL A 1 516 ? -2.127 -16.588 16.468 1.00 98.25 516 VAL A N 1
ATOM 4034 C CA . VAL A 1 516 ? -3.007 -17.270 15.510 1.00 98.25 516 VAL A CA 1
ATOM 4035 C C . VAL A 1 516 ? -2.555 -16.945 14.092 1.00 98.25 516 VAL A C 1
ATOM 4037 O O . VAL A 1 516 ? -2.316 -17.855 13.311 1.00 98.25 516 VAL A O 1
ATOM 4040 N N . LEU A 1 517 ? -2.310 -15.668 13.781 1.00 97.25 517 LEU A N 1
ATOM 4041 C CA . LEU A 1 517 ? -1.823 -15.278 12.451 1.00 97.25 517 LEU A CA 1
ATOM 4042 C C . LEU A 1 517 ? -0.400 -15.772 12.155 1.00 97.25 517 LEU A C 1
ATOM 4044 O O . LEU A 1 517 ? -0.075 -16.017 11.002 1.00 97.25 517 LEU A O 1
ATOM 4048 N N . LYS A 1 518 ? 0.447 -15.991 13.169 1.00 96.19 518 LYS A N 1
ATOM 4049 C CA . LYS A 1 518 ? 1.736 -16.682 12.974 1.00 96.19 518 LYS A CA 1
ATOM 4050 C C . LYS A 1 518 ? 1.582 -18.174 12.669 1.00 96.19 518 LYS A C 1
ATOM 4052 O O . LYS A 1 518 ? 2.446 -18.738 12.006 1.00 96.19 518 LYS A O 1
ATOM 4057 N N . GLN A 1 519 ? 0.535 -18.815 13.186 1.00 96.69 519 GLN A N 1
ATOM 4058 C CA . GLN A 1 519 ? 0.210 -20.217 12.894 1.00 96.69 519 GLN A CA 1
ATOM 4059 C C . GLN A 1 519 ? -0.482 -20.370 11.535 1.00 96.69 519 GLN A C 1
ATOM 4061 O O . GLN A 1 519 ? -0.283 -21.385 10.875 1.00 96.69 519 GLN A O 1
ATOM 4066 N N . HIS A 1 520 ? -1.229 -19.344 11.122 1.00 96.56 520 HIS A N 1
ATOM 4067 C CA . HIS A 1 520 ? -1.988 -19.278 9.876 1.00 96.56 520 HIS A CA 1
ATOM 4068 C C . HIS A 1 520 ? -1.613 -18.043 9.043 1.00 96.56 520 HIS A C 1
ATOM 4070 O O . HIS A 1 520 ? -2.449 -17.158 8.819 1.00 96.56 520 HIS A O 1
ATOM 4076 N N . PRO A 1 521 ? -0.349 -17.918 8.604 1.00 94.81 521 PRO A N 1
ATOM 4077 C CA . PRO A 1 521 ? 0.098 -16.730 7.886 1.00 94.81 521 PRO A CA 1
ATOM 4078 C C . PRO A 1 521 ? -0.581 -16.585 6.511 1.00 94.81 521 PRO A C 1
ATOM 4080 O O . PRO A 1 521 ? -0.684 -15.475 5.987 1.00 94.81 521 PRO A O 1
ATOM 4083 N N . GLU A 1 522 ? -1.131 -17.673 5.960 1.00 94.12 522 GLU A N 1
ATOM 4084 C CA . GLU A 1 522 ? -1.919 -17.672 4.727 1.00 94.12 522 GLU A CA 1
ATOM 4085 C C . GLU A 1 522 ? -3.224 -16.871 4.838 1.00 94.12 522 GLU A C 1
ATOM 4087 O O . GLU A 1 522 ? -3.749 -16.405 3.822 1.00 94.12 522 GLU A O 1
ATOM 4092 N N . TRP A 1 523 ? -3.749 -16.668 6.053 1.00 96.81 523 TRP A N 1
ATOM 4093 C CA . TRP A 1 523 ? -5.004 -15.941 6.260 1.00 96.81 523 TRP A CA 1
ATOM 4094 C C . TRP A 1 523 ? -4.897 -14.455 5.929 1.00 96.81 523 TRP A C 1
ATOM 4096 O O . TRP A 1 523 ? -5.866 -13.898 5.423 1.00 96.81 523 TRP A O 1
ATOM 4106 N N . ILE A 1 524 ? -3.731 -13.831 6.134 1.00 95.31 524 ILE A N 1
ATOM 4107 C CA . ILE A 1 524 ? -3.496 -12.418 5.783 1.00 95.31 524 ILE A CA 1
ATOM 4108 C C . ILE A 1 524 ? -3.750 -12.210 4.291 1.00 95.31 524 ILE A C 1
ATOM 4110 O O . ILE A 1 524 ? -4.600 -11.420 3.886 1.00 95.31 524 ILE A O 1
ATOM 4114 N N . ARG A 1 525 ? -3.075 -13.011 3.466 1.00 90.50 525 ARG A N 1
ATOM 4115 C CA . ARG A 1 525 ? -3.233 -12.959 2.016 1.00 90.50 525 ARG A CA 1
ATOM 4116 C C . ARG A 1 525 ? -4.654 -13.332 1.590 1.00 90.50 525 ARG A C 1
ATOM 4118 O O . ARG A 1 525 ? -5.202 -12.714 0.677 1.00 90.50 525 ARG A O 1
ATOM 4125 N N . ARG A 1 526 ? -5.253 -14.345 2.225 1.00 92.69 526 ARG A N 1
ATOM 4126 C CA . ARG A 1 526 ? -6.614 -14.773 1.889 1.00 92.69 526 ARG A CA 1
ATOM 4127 C C . ARG A 1 526 ? -7.643 -13.675 2.166 1.00 92.69 526 ARG A C 1
ATOM 4129 O O . ARG A 1 526 ? -8.561 -13.517 1.366 1.00 92.69 526 ARG A O 1
ATOM 4136 N N . CYS A 1 527 ? -7.475 -12.887 3.230 1.00 94.62 527 CYS A N 1
ATOM 4137 C CA . CYS A 1 527 ? -8.307 -11.710 3.487 1.00 94.62 527 CYS A CA 1
ATOM 4138 C C . CYS A 1 527 ? -8.263 -10.722 2.318 1.00 94.62 527 CYS A C 1
ATOM 4140 O O . CYS A 1 527 ? -9.322 -10.354 1.810 1.00 94.62 527 CYS A O 1
ATOM 4142 N N . HIS A 1 528 ? -7.075 -10.365 1.827 1.00 92.19 528 HIS A N 1
ATOM 4143 C CA . HIS A 1 528 ? -6.942 -9.442 0.695 1.00 92.19 528 HIS A CA 1
ATOM 4144 C C . HIS A 1 528 ? -7.563 -9.981 -0.594 1.00 92.19 528 HIS A C 1
ATOM 4146 O O . HIS A 1 528 ? -8.281 -9.253 -1.273 1.00 92.19 528 HIS A O 1
ATOM 4152 N N . GLU A 1 529 ? -7.386 -11.272 -0.896 1.00 87.56 529 GLU A N 1
ATOM 4153 C CA . GLU A 1 529 ? -8.049 -11.925 -2.041 1.00 87.56 529 GLU A CA 1
ATOM 4154 C C . GLU A 1 529 ? -9.589 -11.902 -1.927 1.00 87.56 529 GLU A C 1
ATOM 4156 O O . GLU A 1 529 ? -10.288 -11.875 -2.937 1.00 87.56 529 GLU A O 1
ATOM 4161 N N . LEU A 1 530 ? -10.135 -11.883 -0.705 1.00 91.38 530 LEU A N 1
ATOM 4162 C CA . LEU A 1 530 ? -11.574 -11.777 -0.425 1.00 91.38 530 LEU A CA 1
ATOM 4163 C C . LEU A 1 530 ? -12.076 -10.324 -0.299 1.00 91.38 530 LEU A C 1
ATOM 4165 O O . LEU A 1 530 ? -13.262 -10.102 -0.005 1.00 91.38 530 LEU A O 1
ATOM 4169 N N . GLY A 1 531 ? -11.195 -9.332 -0.462 1.00 90.94 531 GLY A N 1
ATOM 4170 C CA . GLY A 1 531 ? -11.485 -7.924 -0.175 1.00 90.94 531 GLY A CA 1
ATOM 4171 C C . GLY A 1 531 ? -11.926 -7.683 1.262 1.00 90.94 531 GLY A C 1
ATOM 4172 O O . GLY A 1 531 ? -12.872 -6.934 1.508 1.00 90.94 531 GLY A O 1
ATOM 4173 N N . MET A 1 532 ? -11.298 -8.390 2.194 1.00 94.56 532 MET A N 1
ATOM 4174 C CA . MET A 1 532 ? -11.427 -8.198 3.631 1.00 94.56 532 MET A CA 1
ATOM 4175 C C . MET A 1 532 ? -10.173 -7.536 4.186 1.00 94.56 532 MET A C 1
ATOM 4177 O O . MET A 1 532 ? -9.079 -7.752 3.670 1.00 94.56 532 MET A O 1
ATOM 4181 N N . THR A 1 533 ? -10.331 -6.802 5.282 1.00 95.56 533 THR A N 1
ATOM 4182 C CA . THR A 1 533 ? -9.197 -6.284 6.046 1.00 95.56 533 THR A CA 1
ATOM 4183 C C . THR A 1 533 ? -8.689 -7.305 7.061 1.00 95.56 533 THR A C 1
ATOM 4185 O O . THR A 1 533 ? -9.465 -8.100 7.597 1.00 95.56 533 THR A O 1
ATOM 4188 N N . VAL A 1 534 ? -7.413 -7.227 7.413 1.00 97.44 534 VAL A N 1
ATOM 4189 C CA . VAL A 1 534 ? -6.804 -7.994 8.502 1.00 97.44 534 VAL A CA 1
ATOM 4190 C C . VAL A 1 534 ? -6.182 -7.056 9.537 1.00 97.44 534 VAL A C 1
ATOM 4192 O O . VAL A 1 534 ? -5.296 -6.252 9.241 1.00 97.44 534 VAL A O 1
ATOM 4195 N N . ASN A 1 535 ? -6.657 -7.170 10.774 1.00 98.69 535 ASN A N 1
ATOM 4196 C CA . ASN A 1 535 ? -6.059 -6.566 11.957 1.00 98.69 535 ASN A CA 1
ATOM 4197 C C . ASN A 1 535 ? -5.389 -7.649 12.816 1.00 98.69 535 ASN A C 1
ATOM 4199 O O . ASN A 1 535 ? -5.765 -8.827 12.778 1.00 98.69 535 ASN A O 1
ATOM 4203 N N . VAL A 1 536 ? -4.366 -7.249 13.566 1.00 98.69 536 VAL A N 1
ATOM 4204 C CA . VAL A 1 536 ? -3.635 -8.123 14.479 1.00 98.69 536 VAL A CA 1
ATOM 4205 C C . VAL A 1 536 ? -3.519 -7.491 15.860 1.00 98.69 536 VAL A C 1
ATOM 4207 O O . VAL A 1 536 ? -3.091 -6.343 16.003 1.00 98.69 536 VAL A O 1
ATOM 4210 N N . TRP A 1 537 ? -3.842 -8.265 16.896 1.00 98.50 537 TRP A N 1
ATOM 4211 C CA . TRP A 1 537 ? -3.808 -7.805 18.285 1.00 98.50 537 TRP A CA 1
ATOM 4212 C C . TRP A 1 537 ? -3.134 -8.807 19.241 1.00 98.50 537 TRP A C 1
ATOM 4214 O O . TRP A 1 537 ? -2.883 -9.962 18.913 1.00 98.50 537 TRP A O 1
ATOM 4224 N N . THR A 1 538 ? -2.756 -8.418 20.456 1.00 98.19 538 THR A N 1
ATOM 4225 C CA . THR A 1 538 ? -2.210 -7.091 20.761 1.00 98.19 538 THR A CA 1
ATOM 4226 C C . THR A 1 538 ? -0.700 -7.165 20.527 1.00 98.19 538 THR A C 1
ATOM 4228 O O . THR A 1 538 ? 0.001 -7.910 21.219 1.00 98.19 538 THR A O 1
ATOM 4231 N N . VAL A 1 539 ? -0.173 -6.426 19.549 1.00 97.88 539 VAL A N 1
ATOM 4232 C CA . VAL A 1 539 ? 1.235 -6.543 19.130 1.00 97.88 539 VAL A CA 1
ATOM 4233 C C . VAL A 1 539 ? 2.077 -5.445 19.770 1.00 97.88 539 VAL A C 1
ATOM 4235 O O . VAL A 1 539 ? 1.983 -4.282 19.395 1.00 97.88 539 VAL A O 1
ATOM 4238 N N . ASN A 1 540 ? 2.919 -5.800 20.742 1.00 97.06 540 ASN A N 1
ATOM 4239 C CA . ASN A 1 540 ? 3.677 -4.812 21.529 1.00 97.06 540 ASN A CA 1
ATOM 4240 C C . ASN A 1 540 ? 5.186 -4.817 21.258 1.00 97.06 540 ASN A C 1
ATOM 4242 O O . ASN A 1 540 ? 5.847 -3.797 21.459 1.00 97.06 540 ASN A O 1
ATOM 4246 N N . LYS A 1 541 ? 5.747 -5.962 20.849 1.00 96.81 541 LYS A N 1
ATOM 4247 C CA . LYS A 1 541 ? 7.191 -6.108 20.637 1.00 96.81 541 LYS A CA 1
ATOM 4248 C C . LYS A 1 541 ? 7.587 -5.544 19.270 1.00 96.81 541 LYS A C 1
ATOM 4250 O O . LYS A 1 541 ? 6.903 -5.857 18.296 1.00 96.81 541 LYS A O 1
ATOM 4255 N N . PRO A 1 542 ? 8.699 -4.794 19.162 1.00 93.81 542 PRO A N 1
ATOM 4256 C CA . PRO A 1 542 ? 9.154 -4.266 17.881 1.00 93.81 542 PRO A CA 1
ATOM 4257 C C . PRO A 1 542 ? 9.331 -5.320 16.789 1.00 93.81 542 PRO A C 1
ATOM 4259 O O . PRO A 1 542 ? 8.838 -5.130 15.685 1.00 93.81 542 PRO A O 1
ATOM 4262 N N . ASP A 1 543 ? 9.925 -6.470 17.110 1.00 95.31 543 ASP A N 1
ATOM 4263 C CA . ASP A 1 543 ? 10.119 -7.540 16.123 1.00 95.31 543 ASP A CA 1
ATOM 4264 C C . ASP A 1 543 ? 8.797 -8.127 15.614 1.00 95.31 543 ASP A C 1
ATOM 4266 O O . ASP A 1 543 ? 8.689 -8.484 14.443 1.00 95.31 543 ASP A O 1
ATOM 4270 N N . ASP A 1 544 ? 7.770 -8.191 16.469 1.00 96.75 544 ASP A N 1
ATOM 4271 C CA . ASP A 1 544 ? 6.444 -8.654 16.060 1.00 96.75 544 ASP A CA 1
ATOM 4272 C C . ASP A 1 544 ? 5.735 -7.600 15.198 1.00 96.75 544 ASP A C 1
ATOM 4274 O O . ASP A 1 544 ? 5.136 -7.951 14.186 1.00 96.75 544 ASP A O 1
ATOM 4278 N N . ILE A 1 545 ? 5.839 -6.310 15.545 1.00 95.50 545 ILE A N 1
ATOM 4279 C CA . ILE A 1 545 ? 5.298 -5.213 14.724 1.00 95.50 545 ILE A CA 1
ATOM 4280 C C . ILE A 1 545 ? 5.953 -5.238 13.340 1.00 95.50 545 ILE A C 1
ATOM 4282 O O . ILE A 1 545 ? 5.248 -5.273 12.333 1.00 95.50 545 ILE A O 1
ATOM 4286 N N . LYS A 1 546 ? 7.288 -5.303 13.281 1.00 92.69 546 LYS A N 1
ATOM 4287 C CA . LYS A 1 546 ? 8.039 -5.435 12.030 1.00 92.69 546 LYS A CA 1
ATOM 4288 C C . LYS A 1 546 ? 7.599 -6.664 11.234 1.00 92.69 546 LYS A C 1
ATOM 4290 O O . LYS A 1 546 ? 7.343 -6.540 10.041 1.00 92.69 546 LYS A O 1
ATOM 4295 N N . HIS A 1 547 ? 7.455 -7.817 11.887 1.00 94.75 547 HIS A N 1
ATOM 4296 C CA . HIS A 1 547 ? 6.984 -9.041 11.242 1.00 94.75 547 HIS A CA 1
ATOM 4297 C C . HIS A 1 547 ? 5.615 -8.861 10.574 1.00 94.75 547 HIS A C 1
ATOM 4299 O O . HIS A 1 547 ? 5.458 -9.265 9.428 1.00 94.75 547 HIS A O 1
ATOM 4305 N N . PHE A 1 548 ? 4.637 -8.242 11.243 1.00 95.88 548 PHE A N 1
ATOM 4306 C CA . PHE A 1 548 ? 3.306 -8.046 10.655 1.00 95.88 548 PHE A CA 1
ATOM 4307 C C . PHE A 1 548 ? 3.257 -6.932 9.607 1.00 95.88 548 PHE A C 1
ATOM 4309 O O . PHE A 1 548 ? 2.491 -7.047 8.651 1.00 95.88 548 PHE A O 1
ATOM 4316 N N . ILE A 1 549 ? 4.113 -5.909 9.716 1.00 92.88 549 ILE A N 1
ATOM 4317 C CA . ILE A 1 549 ? 4.340 -4.949 8.626 1.00 92.88 549 ILE A CA 1
ATOM 4318 C C . ILE A 1 549 ? 4.833 -5.688 7.374 1.00 92.88 549 ILE A C 1
ATOM 4320 O O . ILE A 1 549 ? 4.296 -5.478 6.292 1.00 92.88 549 ILE A O 1
ATOM 4324 N N . GLU A 1 550 ? 5.827 -6.566 7.525 1.00 90.69 550 GLU A N 1
ATOM 4325 C CA . GLU A 1 550 ? 6.382 -7.391 6.441 1.00 90.69 550 GLU A CA 1
ATOM 4326 C C . GLU A 1 550 ? 5.451 -8.522 5.990 1.00 90.69 550 GLU A C 1
ATOM 4328 O O . GLU A 1 550 ? 5.677 -9.103 4.941 1.00 90.69 550 GLU A O 1
ATOM 4333 N N . ALA A 1 551 ? 4.431 -8.877 6.769 1.00 92.75 551 ALA A N 1
ATOM 4334 C CA . ALA A 1 551 ? 3.413 -9.835 6.345 1.00 92.75 551 ALA A CA 1
ATOM 4335 C C . ALA A 1 551 ? 2.285 -9.154 5.545 1.00 92.75 551 ALA A C 1
ATOM 4337 O O . ALA A 1 551 ? 1.550 -9.828 4.820 1.00 92.75 551 ALA A O 1
ATOM 4338 N N . GLY A 1 552 ? 2.171 -7.823 5.654 1.00 93.00 552 GLY A N 1
ATOM 4339 C CA . GLY A 1 552 ? 1.194 -7.006 4.940 1.00 93.00 552 GLY A CA 1
ATOM 4340 C C . GLY A 1 552 ? -0.146 -6.847 5.660 1.00 93.00 552 GLY A C 1
ATOM 4341 O O . GLY A 1 552 ? -1.166 -6.788 4.994 1.00 93.00 552 GLY A O 1
ATOM 4342 N N . VAL A 1 553 ? -0.200 -6.799 6.996 1.00 96.25 553 VAL A N 1
ATOM 4343 C CA . VAL A 1 553 ? -1.488 -6.543 7.680 1.00 96.25 553 VAL A CA 1
ATOM 4344 C C . VAL A 1 553 ? -2.016 -5.127 7.411 1.00 96.25 553 VAL A C 1
ATOM 4346 O O . VAL A 1 553 ? -1.232 -4.200 7.228 1.00 96.25 553 VAL A O 1
ATOM 4349 N N . ASP A 1 554 ? -3.331 -4.914 7.447 1.00 95.88 554 ASP A N 1
ATOM 4350 C CA . ASP A 1 554 ? -3.912 -3.573 7.252 1.00 95.88 554 ASP A CA 1
ATOM 4351 C C . ASP A 1 554 ? -3.846 -2.729 8.528 1.00 95.88 554 ASP A C 1
ATOM 4353 O O . ASP A 1 554 ? -3.691 -1.502 8.481 1.00 95.88 554 ASP A O 1
ATOM 4357 N N . PHE A 1 555 ? -3.956 -3.391 9.680 1.00 98.19 555 PHE A N 1
ATOM 4358 C CA . PHE A 1 555 ? -4.022 -2.753 10.987 1.00 98.19 555 PHE A CA 1
ATOM 4359 C C . PHE A 1 555 ? -3.168 -3.487 12.021 1.00 98.19 555 PHE A C 1
ATOM 4361 O O . PHE A 1 555 ? -2.997 -4.704 11.959 1.00 98.19 555 PHE A O 1
ATOM 4368 N N . ILE A 1 556 ? -2.644 -2.730 12.987 1.00 98.69 556 ILE A N 1
ATOM 4369 C CA . ILE A 1 556 ? -1.956 -3.262 14.166 1.00 98.69 556 ILE A CA 1
ATOM 4370 C C . ILE A 1 556 ? -2.567 -2.623 15.411 1.00 98.69 556 ILE A C 1
ATOM 4372 O O . ILE A 1 556 ? -2.391 -1.423 15.651 1.00 98.69 556 ILE A O 1
ATOM 4376 N N . THR A 1 557 ? -3.230 -3.436 16.229 1.00 98.81 557 THR A N 1
ATOM 4377 C CA . THR A 1 557 ? -3.714 -3.056 17.560 1.00 98.81 557 THR A CA 1
ATOM 4378 C C . THR A 1 557 ? -2.607 -3.275 18.592 1.00 98.81 557 THR A C 1
ATOM 4380 O O . THR A 1 557 ? -2.084 -4.384 18.751 1.00 98.81 557 THR A O 1
ATOM 4383 N N . THR A 1 558 ? -2.227 -2.221 19.315 1.00 98.62 558 THR A N 1
ATOM 4384 C CA . THR A 1 558 ? -1.080 -2.237 20.241 1.00 98.62 558 THR A CA 1
ATOM 4385 C C . THR A 1 558 ? -1.339 -1.430 21.512 1.00 98.62 558 THR A C 1
ATOM 4387 O O . THR A 1 558 ? -2.053 -0.429 21.485 1.00 98.62 558 THR A O 1
ATOM 4390 N N . ASN A 1 559 ? -0.702 -1.826 22.618 1.00 98.38 559 ASN A N 1
ATOM 4391 C CA . ASN A 1 559 ? -0.636 -1.015 23.841 1.00 98.38 559 ASN A CA 1
ATOM 4392 C C . ASN A 1 559 ? 0.377 0.135 23.721 1.00 98.38 559 ASN A C 1
ATOM 4394 O O . ASN A 1 559 ? 0.317 1.080 24.499 1.00 98.38 559 ASN A O 1
ATOM 4398 N N . ASN A 1 560 ? 1.296 0.068 22.747 1.00 95.38 560 ASN A N 1
ATOM 4399 C CA . ASN A 1 560 ? 2.396 1.019 22.567 1.00 95.38 560 ASN A CA 1
ATOM 4400 C C . ASN A 1 560 ? 2.244 1.813 21.252 1.00 95.38 560 ASN A C 1
ATOM 4402 O O . ASN A 1 560 ? 3.112 1.712 20.374 1.00 95.38 560 ASN A O 1
ATOM 4406 N N . PRO A 1 561 ? 1.167 2.604 21.069 1.00 96.50 561 PRO A N 1
ATOM 4407 C CA . PRO A 1 561 ? 0.831 3.199 19.774 1.00 96.50 561 PRO A CA 1
ATOM 4408 C C . PRO A 1 561 ? 1.918 4.132 19.227 1.00 96.50 561 PRO A C 1
ATOM 4410 O O . PRO A 1 561 ? 2.170 4.115 18.027 1.00 96.50 561 PRO A O 1
ATOM 4413 N N . VAL A 1 562 ? 2.639 4.865 20.083 1.00 95.25 562 VAL A N 1
ATOM 4414 C CA . VAL A 1 562 ? 3.768 5.722 19.666 1.00 95.25 562 VAL A CA 1
ATOM 4415 C C . VAL A 1 562 ? 4.891 4.909 19.008 1.00 95.25 562 VAL A C 1
ATOM 4417 O O . VAL A 1 562 ? 5.455 5.320 17.994 1.00 95.25 562 VAL A O 1
ATOM 4420 N N . ASN A 1 563 ? 5.213 3.731 19.553 1.00 93.38 563 ASN A N 1
ATOM 4421 C CA . ASN A 1 563 ? 6.214 2.846 18.957 1.00 93.38 563 ASN A CA 1
ATOM 4422 C C . ASN A 1 563 ? 5.700 2.254 17.634 1.00 93.38 563 ASN A C 1
ATOM 4424 O O . ASN A 1 563 ? 6.421 2.266 16.637 1.00 93.38 563 ASN A O 1
ATOM 4428 N N . GLY A 1 564 ? 4.437 1.814 17.600 1.00 94.81 564 GLY A N 1
ATOM 4429 C CA . GLY A 1 564 ? 3.796 1.352 16.367 1.00 94.81 564 GLY A CA 1
ATOM 4430 C C . GLY A 1 564 ? 3.876 2.394 15.247 1.00 94.81 564 GLY A C 1
ATOM 4431 O O . GLY A 1 564 ? 4.330 2.082 14.148 1.00 94.81 564 GLY A O 1
ATOM 4432 N N . LEU A 1 565 ? 3.526 3.648 15.550 1.00 94.25 565 LEU A N 1
ATOM 4433 C CA . LEU A 1 565 ? 3.575 4.778 14.617 1.00 94.25 565 LEU A CA 1
ATOM 4434 C C . LEU A 1 565 ? 4.994 5.026 14.088 1.00 94.25 565 LEU A C 1
ATOM 4436 O O . LEU A 1 565 ? 5.193 5.157 12.879 1.00 94.25 565 LEU A O 1
ATOM 4440 N N . ARG A 1 566 ? 6.001 4.972 14.968 1.00 92.38 566 ARG A N 1
ATOM 4441 C CA . ARG A 1 566 ? 7.417 5.066 14.583 1.00 92.38 566 ARG A CA 1
ATOM 4442 C C . ARG A 1 566 ? 7.832 3.979 13.597 1.00 92.38 566 ARG A C 1
ATOM 4444 O O . ARG A 1 566 ? 8.527 4.278 12.630 1.00 92.38 566 ARG A O 1
ATOM 4451 N N . GLN A 1 567 ? 7.407 2.738 13.809 1.00 91.81 567 GLN A N 1
ATOM 4452 C CA . GLN A 1 567 ? 7.787 1.621 12.938 1.00 91.81 567 GLN A CA 1
ATOM 4453 C C . GLN A 1 567 ? 7.116 1.655 11.566 1.00 91.81 567 GLN A C 1
ATOM 4455 O O . GLN A 1 567 ? 7.727 1.242 10.580 1.00 91.81 567 GLN A O 1
ATOM 4460 N N . VAL A 1 568 ? 5.899 2.195 11.475 1.00 91.19 568 VAL A N 1
ATOM 4461 C CA . VAL A 1 568 ? 5.253 2.441 10.177 1.00 91.19 568 VAL A CA 1
ATOM 4462 C C . VAL A 1 568 ? 5.725 3.742 9.520 1.00 91.19 568 VAL A C 1
ATOM 4464 O O . VAL A 1 568 ? 5.299 4.038 8.413 1.00 91.19 568 VAL A O 1
ATOM 4467 N N . GLY A 1 569 ? 6.634 4.498 10.149 1.00 85.56 569 GLY A N 1
ATOM 4468 C CA . GLY A 1 569 ? 7.230 5.715 9.587 1.00 85.56 569 GLY A CA 1
ATOM 4469 C C . GLY A 1 569 ? 6.397 6.987 9.775 1.00 85.56 569 GLY A C 1
ATOM 4470 O O . GLY A 1 569 ? 6.660 7.981 9.107 1.00 85.56 569 GLY A O 1
ATOM 4471 N N . LYS A 1 570 ? 5.407 6.977 10.674 1.00 80.12 570 LYS A N 1
ATOM 4472 C CA . LYS A 1 570 ? 4.550 8.124 11.005 1.00 80.12 570 LYS A CA 1
ATOM 4473 C C . LYS A 1 570 ? 4.997 8.748 12.326 1.00 80.12 570 LYS A C 1
ATOM 4475 O O . LYS A 1 570 ? 4.479 8.390 13.374 1.00 80.12 570 LYS A O 1
ATOM 4480 N N . VAL A 1 571 ? 5.965 9.661 12.302 1.00 52.50 571 VAL A N 1
ATOM 4481 C CA . VAL A 1 571 ? 6.216 10.554 13.446 1.00 52.50 571 VAL A CA 1
ATOM 4482 C C . VAL A 1 571 ? 6.468 11.954 12.904 1.00 52.50 571 VAL A C 1
ATOM 4484 O O . VAL A 1 571 ? 7.571 12.260 12.466 1.00 52.50 571 VAL A O 1
ATOM 4487 N N . GLU A 1 572 ? 5.429 12.781 12.939 1.00 47.03 572 GLU A N 1
ATOM 4488 C CA . GLU A 1 572 ? 5.568 14.227 13.105 1.00 47.03 572 GLU A CA 1
ATOM 4489 C C . GLU A 1 572 ? 5.020 14.569 14.503 1.00 47.03 572 GLU A C 1
ATOM 4491 O O . GLU A 1 572 ? 4.175 13.841 15.030 1.00 47.03 572 GLU A O 1
ATOM 4496 N N . ASP A 1 573 ? 5.606 15.596 15.118 1.00 35.56 573 ASP A N 1
ATOM 4497 C CA . ASP A 1 573 ? 5.489 16.018 16.524 1.00 35.56 573 ASP A CA 1
ATOM 4498 C C . ASP A 1 573 ? 4.042 15.955 17.080 1.00 35.56 573 ASP A C 1
ATOM 4500 O O . ASP A 1 573 ? 3.122 16.427 16.403 1.00 35.56 573 ASP A O 1
ATOM 4504 N N . PRO A 1 574 ? 3.787 15.385 18.281 1.00 36.72 574 PRO A N 1
ATOM 4505 C CA . PRO A 1 574 ? 2.482 15.504 18.937 1.00 36.72 574 PRO A CA 1
ATOM 4506 C C . PRO A 1 574 ? 2.057 16.977 19.079 1.00 36.72 574 PRO A C 1
ATOM 4508 O O . PRO A 1 574 ? 2.872 17.830 19.422 1.00 36.72 574 PRO A O 1
ATOM 4511 N N . ARG A 1 575 ? 0.775 17.256 18.810 1.00 39.00 575 ARG A N 1
ATOM 4512 C CA . ARG A 1 575 ? 0.170 18.596 18.936 1.00 39.00 575 ARG A CA 1
ATOM 4513 C C . ARG A 1 575 ? 0.100 19.104 20.371 1.00 39.00 575 ARG A C 1
ATOM 4515 O O . ARG A 1 575 ? -0.177 18.276 21.271 1.00 39.00 575 ARG A O 1
#

Organism: NCBI:txid1115809

Radius of gyration: 26.5 Å; chains: 1; bounding box: 65×62×77 Å

Secondary structure (DSSP, 8-state):
--SSS-SEES-S-HHHHTTS--SS-HHHHTTS-HHHHHHHTS-TT-EEEEEE--S-EEEEEEES-----TTS-HHHHH--EEEEE-TTS-EEEE--TT-EE--SSTTSPEEEEE-S----SSEEEEEEPPSSS-EEEEEEEE-TT--EEEPPGGG--PPPEEEEESHHHHT-S-SSGGGSHHHHHHHHHT--EEEEE-TT--S--HHHHHHHTTS--SEEEEE-HHHHTTS-HHHHHHHHHHHHHHHHTT--S-EEEEPPPPPTTTTT-HHHHHHHHHHHHHHHHHHHHHHHTT-SSEEEE-GGGS---GGGBSSSSSB-HHHHHHHHHHHHHHHHHHHSPEEEETTSS-SSTT--TT-HHHHHHHHHTT-SEEEEEEEE-TTS-EEE-SSSEETTEEGGGS-HHHHTTS--TTSPPPPBHHHHHHHHTT-SSEEEEEE---SSHHHHHHHHHHHHHHHHHHT-GGGEEEEES-HHHHHHHHHH-SSS-EEE-SS-S-HHHHHHTT--EEEEEHHHHHH-THHHHHHHHTT-EEEEE---SHHHHHHHHHHT-SEEEES-HHHHHHHTT------

Sequence (575 aa):
MSGDVPAVFGRAWNAEIGKRYDRLPERLQAVVPEAVRALSCNSSGLSVRFVTDARNIYIRYGLAEVRDLHNMSDINTSGVDLYARTVDNRYHWIGNRMNYSFGKTTKDTLASVYKGLNVKGNMEYELYLPNYNIVKWLEVGVDDGCDVRFKSPAETVEKPIVVYGSSIIQGASPSRPGLAITNIAARALHKPFVNLGFSGSCYMEPELFKALAEIDAEAYVVDPIPNSWSLDAATVESRALEGVRLLRRKTAAPILLVENHELSDSVMHAGAYRPYERGNKALREAYRKLKQEGVANLYLLTHDQLDLTEDGMIEGVHPNDIGSMIYAQAYTKALRAIVGPKIIAHRGYWDVAGSAQNSIASLVKADSIHTYGSEFDIHVTADGKLVVNHDDTIDELVIEDSKWKDIVDRKLVNGERRPLLHEYLAAGKSCTTRLVLEIKRHKSEKRENVCVDEALKAVKASGIADRVDYISFSKNVCRRLAGKLKGANIAYLNGDATPDEVKSWGCNGIDYHYKVLKQHPEWIRRCHELGMTVNVWTVNKPDDIKHFIEAGVDFITTNNPVNGLRQVGKVEDPR